Protein 6CD7 (pdb70)

Structure (mmCIF, N/CA/C/O backbone):
data_6CD7
#
_entry.id   6CD7
#
_cell.length_a   43.455
_cell.length_b   101.813
_cell.length_c   72.921
_cell.angle_alpha   90.00
_cell.angle_beta   98.47
_cell.angle_gamma   90.00
#
_symmetry.space_group_name_H-M   'P 1 21 1'
#
loop_
_entity.id
_entity.type
_entity.pdbx_description
1 polymer "APH(2'')-Id"
2 non-polymer 'CHLORIDE ION'
3 non-polymer '(2S)-4-amino-N-[(1R,2S,3S,4R,5S)-5-amino-4-{[(2S,3R)-3-amino-6-{[(2-hydroxyethyl)amino]methyl}-3,4-dihydro-2H-pyran-2-y l]oxy}-2-{[3-deoxy-4-C-methyl-3-(methylamino)-beta-L-arabinopyranosyl]oxy}-3-hydroxycyclohexyl]-2-hydroxybutanamide'
4 water water
#
loop_
_atom_site.group_PDB
_atom_site.id
_atom_site.type_symbol
_atom_site.label_atom_id
_atom_site.label_alt_id
_atom_site.label_comp_id
_atom_site.label_asym_id
_atom_site.label_entity_id
_atom_site.label_seq_id
_atom_site.pdbx_PDB_ins_code
_atom_site.Cartn_x
_atom_site.Cartn_y
_atom_site.Cartn_z
_atom_site.occupancy
_atom_site.B_iso_or_equiv
_atom_site.auth_seq_id
_atom_site.auth_comp_id
_atom_site.auth_asym_id
_atom_site.auth_atom_id
_atom_site.pdbx_PDB_model_num
ATOM 1 N N . GLY A 1 1 ? 39.906 -2.513 20.463 1.00 75.55 0 GLY A N 1
ATOM 2 C CA . GLY A 1 1 ? 38.836 -3.464 20.696 1.00 74.70 0 GLY A CA 1
ATOM 3 C C . GLY A 1 1 ? 39.315 -4.897 20.814 1.00 71.53 0 GLY A C 1
ATOM 4 O O . GLY A 1 1 ? 40.221 -5.321 20.098 1.00 65.65 0 GLY A O 1
ATOM 5 N N . MET A 1 2 ? 38.701 -5.646 21.723 1.00 71.37 1 MET A N 1
ATOM 6 C CA . MET A 1 2 ? 39.067 -7.036 21.935 1.00 65.91 1 MET A CA 1
ATOM 7 C C . MET A 1 2 ? 38.244 -7.951 21.040 1.00 58.40 1 MET A C 1
ATOM 8 O O . MET A 1 2 ? 37.142 -7.612 20.598 1.00 66.59 1 MET A O 1
ATOM 13 N N . ARG A 1 3 ? 38.798 -9.128 20.771 1.00 37.62 2 ARG A N 1
ATOM 14 C CA . ARG A 1 3 ? 38.175 -10.108 19.898 1.00 37.28 2 ARG A CA 1
ATOM 15 C C . ARG A 1 3 ? 37.641 -11.283 20.698 1.00 36.79 2 ARG A C 1
ATOM 16 O O . ARG A 1 3 ? 38.258 -11.707 21.681 1.00 34.42 2 ARG A O 1
ATOM 24 N N . THR A 1 4 ? 36.493 -11.800 20.273 1.00 31.08 3 THR A N 1
ATOM 25 C CA . THR A 1 4 ? 35.951 -13.055 20.754 1.00 29.95 3 THR A CA 1
ATOM 26 C C . THR A 1 4 ? 35.934 -14.082 19.625 1.00 29.37 3 THR A C 1
ATOM 27 O O . THR A 1 4 ? 35.966 -13.734 18.442 1.00 28.93 3 THR A O 1
ATOM 31 N N . TYR A 1 5 ? 35.879 -15.355 20.000 1.00 26.61 4 TYR A N 1
ATOM 32 C CA . TYR A 1 5 ? 35.824 -16.447 19.037 1.00 25.49 4 TYR A CA 1
ATOM 33 C C . TYR A 1 5 ? 34.750 -17.444 19.435 1.00 31.62 4 TYR A C 1
ATOM 34 O O . TYR A 1 5 ? 34.596 -17.762 20.619 1.00 27.36 4 TYR A O 1
ATOM 43 N N . THR A 1 6 ? 34.024 -17.957 18.447 1.00 29.28 5 THR A N 1
ATOM 44 C CA . THR A 1 6 ? 33.200 -19.133 18.650 1.00 29.28 5 THR A CA 1
ATOM 45 C C . THR A 1 6 ? 34.041 -20.377 18.405 1.00 28.13 5 THR A C 1
ATOM 46 O O . THR A 1 6 ? 35.089 -20.322 17.754 1.00 24.57 5 THR A O 1
ATOM 50 N N . PHE A 1 7 ? 33.560 -21.512 18.909 1.00 29.58 6 PHE A N 1
ATOM 51 C CA . PHE A 1 7 ? 34.253 -22.766 18.633 1.00 26.55 6 PHE A CA 1
ATOM 52 C C . PHE A 1 7 ? 34.324 -23.030 17.133 1.00 28.55 6 PHE A C 1
ATOM 53 O O . PHE A 1 7 ? 35.337 -23.528 16.634 1.00 28.33 6 PHE A O 1
ATOM 61 N N . ASP A 1 8 ? 33.266 -22.676 16.394 1.00 31.09 7 ASP A N 1
ATOM 62 C CA . ASP A 1 8 ? 33.268 -22.856 14.944 1.00 29.90 7 ASP A CA 1
ATOM 63 C C . ASP A 1 8 ? 34.378 -22.045 14.276 1.00 31.25 7 ASP A C 1
ATOM 64 O O . ASP A 1 8 ? 35.072 -22.553 13.384 1.00 30.36 7 ASP A O 1
ATOM 69 N N . GLN A 1 9 ? 34.570 -20.780 14.679 1.00 27.30 8 GLN A N 1
ATOM 70 C CA . GLN A 1 9 ? 35.626 -19.985 14.052 1.00 25.90 8 GLN A CA 1
ATOM 71 C C . GLN A 1 9 ? 37.008 -20.511 14.406 1.00 27.59 8 GLN A C 1
ATOM 72 O O . GLN A 1 9 ? 37.932 -20.435 13.595 1.00 26.51 8 GLN A O 1
ATOM 78 N N . VAL A 1 10 ? 37.178 -21.010 15.628 1.00 21.89 9 VAL A N 1
ATOM 79 C CA . VAL A 1 10 ? 38.442 -21.639 16.006 1.00 20.04 9 VAL A CA 1
ATOM 80 C C . VAL A 1 10 ? 38.733 -22.817 15.090 1.00 23.53 9 VAL A C 1
ATOM 81 O O . VAL A 1 10 ? 39.832 -22.939 14.532 1.00 21.53 9 VAL A O 1
ATOM 85 N N . GLU A 1 11 ? 37.745 -23.701 14.921 1.00 25.09 10 GLU A N 1
ATOM 86 C CA . GLU A 1 11 ? 37.904 -24.841 14.027 1.00 28.59 10 GLU A CA 1
ATOM 87 C C . GLU A 1 11 ? 38.176 -24.391 12.599 1.00 28.70 10 GLU A C 1
ATOM 88 O O . GLU A 1 11 ? 39.034 -24.959 11.916 1.00 29.57 10 GLU A O 1
ATOM 94 N N . LYS A 1 12 ? 37.459 -23.366 12.128 1.00 28.81 11 LYS A N 1
ATOM 95 C CA . LYS A 1 12 ? 37.644 -22.902 10.755 1.00 27.62 11 LYS A CA 1
ATOM 96 C C . LYS A 1 12 ? 39.046 -22.340 10.549 1.00 26.46 11 LYS A C 1
ATOM 97 O O . LYS A 1 12 ? 39.660 -22.562 9.499 1.00 26.15 11 LYS A O 1
ATOM 103 N N . ALA A 1 13 ? 39.565 -21.605 11.537 1.00 23.20 12 ALA A N 1
ATOM 104 C CA . ALA A 1 13 ? 40.913 -21.052 11.433 1.00 21.98 12 ALA A CA 1
ATOM 105 C C . ALA A 1 13 ? 41.952 -22.160 11.352 1.00 22.80 12 ALA A C 1
ATOM 106 O O . ALA A 1 13 ? 42.861 -22.121 10.515 1.00 23.97 12 ALA A O 1
ATOM 108 N N . ILE A 1 14 ? 41.838 -23.156 12.229 1.00 25.64 13 ILE A N 1
ATOM 109 C CA . ILE A 1 14 ? 42.775 -24.274 12.214 1.00 27.16 13 ILE A CA 1
ATOM 110 C C . ILE A 1 14 ? 42.665 -25.040 10.901 1.00 29.30 13 ILE A C 1
ATOM 111 O O . ILE A 1 14 ? 43.678 -25.410 10.295 1.00 29.08 13 ILE A O 1
ATOM 116 N N . GLU A 1 15 ? 41.435 -25.276 10.434 1.00 27.58 14 GLU A N 1
ATOM 117 C CA . GLU A 1 15 ? 41.250 -26.090 9.238 1.00 32.09 14 GLU A CA 1
ATOM 118 C C . GLU A 1 15 ? 41.852 -25.425 8.005 1.00 33.49 14 GLU A C 1
ATOM 119 O O . GLU A 1 15 ? 42.296 -26.127 7.086 1.00 33.17 14 GLU A O 1
ATOM 125 N N . GLN A 1 16 ? 41.895 -24.089 7.967 1.00 30.94 15 GLN A N 1
ATOM 126 C CA . GLN A 1 16 ? 42.422 -23.407 6.788 1.00 33.68 15 GLN A CA 1
ATOM 127 C C . GLN A 1 16 ? 43.880 -23.760 6.547 1.00 35.71 15 GLN A C 1
ATOM 128 O O . GLN A 1 16 ? 44.317 -23.872 5.395 1.00 40.38 15 GLN A O 1
ATOM 134 N N . LEU A 1 17 ? 44.640 -23.952 7.624 1.00 28.59 16 LEU A N 1
ATOM 135 C CA . LEU A 1 17 ? 46.063 -24.234 7.542 1.00 29.47 16 LEU A CA 1
ATOM 136 C C . LEU A 1 17 ? 46.412 -25.690 7.816 1.00 27.71 16 LEU A C 1
ATOM 137 O O . LEU A 1 17 ? 47.489 -26.141 7.400 1.00 32.59 16 LEU A O 1
ATOM 142 N N . TYR A 1 18 ? 45.538 -26.428 8.501 1.00 26.14 17 TYR A N 1
ATOM 143 C CA . TYR A 1 18 ? 45.789 -27.818 8.878 1.00 28.76 17 TYR A CA 1
ATOM 144 C C . TYR A 1 18 ? 44.566 -28.652 8.524 1.00 32.70 17 TYR A C 1
ATOM 145 O O . TYR A 1 18 ? 43.817 -29.099 9.402 1.00 30.78 17 TYR A O 1
ATOM 154 N N . PRO A 1 19 ? 44.338 -28.887 7.229 1.00 33.73 18 PRO A N 1
ATOM 155 C CA . PRO A 1 19 ? 43.123 -29.606 6.817 1.00 35.84 18 PRO A CA 1
ATOM 156 C C . PRO A 1 19 ? 43.093 -31.059 7.253 1.00 40.93 18 PRO A C 1
ATOM 157 O O . PRO A 1 19 ? 42.003 -31.637 7.327 1.00 49.65 18 PRO A O 1
ATOM 161 N N . ASP A 1 20 ? 44.238 -31.665 7.559 1.00 43.97 19 ASP A N 1
ATOM 162 C CA . ASP A 1 20 ? 44.279 -33.061 7.979 1.00 47.31 19 ASP A CA 1
ATOM 163 C C . ASP A 1 20 ? 44.088 -33.247 9.482 1.00 47.11 19 ASP A C 1
ATOM 164 O O . ASP A 1 20 ? 44.005 -34.390 9.941 1.00 48.87 19 ASP A O 1
ATOM 169 N N . PHE A 1 21 ? 44.014 -32.166 10.259 1.00 41.92 20 PHE A N 1
ATOM 170 C CA . PHE A 1 21 ? 43.914 -32.249 11.715 1.00 39.17 20 PHE A CA 1
ATOM 171 C C . PHE A 1 21 ? 42.443 -32.296 12.112 1.00 39.92 20 PHE A C 1
ATOM 172 O O . PHE A 1 21 ? 41.728 -31.296 11.978 1.00 48.39 20 PHE A O 1
ATOM 180 N N . THR A 1 22 ? 41.994 -33.442 12.611 1.00 40.91 21 THR A N 1
ATOM 181 C CA . THR A 1 22 ? 40.592 -33.622 12.966 1.00 41.64 21 THR A CA 1
ATOM 182 C C . THR A 1 22 ? 40.355 -33.185 14.406 1.00 42.42 21 THR A C 1
ATOM 183 O O . THR A 1 22 ? 41.013 -33.680 15.327 1.00 45.49 21 THR A O 1
ATOM 187 N N . ILE A 1 23 ? 39.407 -32.275 14.598 1.00 42.35 22 ILE A N 1
ATOM 188 C CA . ILE A 1 23 ? 39.018 -31.805 15.923 1.00 36.42 22 ILE A CA 1
ATOM 189 C C . ILE A 1 23 ? 37.796 -32.594 16.372 1.00 39.28 22 ILE A C 1
ATOM 190 O O . ILE A 1 23 ? 36.730 -32.519 15.747 1.00 43.48 22 ILE A O 1
ATOM 195 N N . ASN A 1 24 ? 37.954 -33.356 17.457 1.00 35.48 23 ASN A N 1
ATOM 196 C CA . ASN A 1 24 ? 36.882 -34.141 18.058 1.00 35.22 23 ASN A CA 1
ATOM 197 C C . ASN A 1 24 ? 36.269 -33.467 19.277 1.00 36.47 23 ASN A C 1
ATOM 198 O O . ASN A 1 24 ? 35.056 -33.562 19.489 1.00 40.99 23 ASN A O 1
ATOM 203 N N . THR A 1 25 ? 37.087 -32.816 20.103 1.00 35.26 24 THR A N 1
ATOM 204 C CA . THR A 1 25 ? 36.614 -32.134 21.296 1.00 35.19 24 THR A CA 1
ATOM 205 C C . THR A 1 25 ? 37.224 -30.741 21.322 1.00 28.15 24 THR A C 1
ATOM 206 O O . THR A 1 25 ? 38.358 -30.540 20.879 1.00 28.31 24 THR A O 1
ATOM 210 N N . ILE A 1 26 ? 36.462 -29.777 21.827 1.00 31.61 25 ILE A N 1
ATOM 211 C CA . ILE A 1 26 ? 36.985 -28.428 22.023 1.00 28.00 25 ILE A CA 1
ATOM 212 C C . ILE A 1 26 ? 36.262 -27.792 23.198 1.00 28.97 25 ILE A C 1
ATOM 213 O O . ILE A 1 26 ? 35.032 -27.835 23.284 1.00 29.61 25 ILE A O 1
ATOM 218 N N . GLU A 1 27 ? 37.034 -27.214 24.110 1.00 26.32 26 GLU A N 1
ATOM 219 C CA . GLU A 1 27 ? 36.480 -26.465 25.223 1.00 32.56 26 GLU A CA 1
ATOM 220 C C . GLU A 1 27 ? 37.465 -25.363 25.579 1.00 27.21 26 GLU A C 1
ATOM 221 O O . GLU A 1 27 ? 38.644 -25.419 25.215 1.00 24.58 26 GLU A O 1
ATOM 227 N N . ILE A 1 28 ? 36.975 -24.352 26.283 1.00 31.60 27 ILE A N 1
ATOM 228 C CA . ILE A 1 28 ? 37.844 -23.273 26.735 1.00 28.92 27 ILE A CA 1
ATOM 229 C C . ILE A 1 28 ? 38.658 -23.780 27.919 1.00 27.15 27 ILE A C 1
ATOM 230 O O . ILE A 1 28 ? 38.106 -24.303 28.891 1.00 33.07 27 ILE A O 1
ATOM 235 N N A SER A 1 29 ? 39.979 -23.642 27.842 0.53 27.20 28 SER A N 1
ATOM 236 N N B SER A 1 29 ? 39.978 -23.648 27.811 0.47 27.02 28 SER A N 1
ATOM 237 C CA A SER A 1 29 ? 40.822 -24.078 28.951 0.53 27.52 28 SER A CA 1
ATOM 238 C CA B SER A 1 29 ? 40.903 -24.061 28.855 0.47 27.64 28 SER A CA 1
ATOM 239 C C A SER A 1 29 ? 41.250 -22.939 29.861 0.53 27.87 28 SER A C 1
ATOM 240 C C B SER A 1 29 ? 41.181 -22.938 29.841 0.47 28.12 28 SER A C 1
ATOM 241 O O A SER A 1 29 ? 41.498 -23.171 31.049 0.53 31.13 28 SER A O 1
ATOM 242 O O B SER A 1 29 ? 41.232 -23.173 31.052 0.47 30.55 28 SER A O 1
ATOM 247 N N . GLY A 1 30 ? 41.340 -21.719 29.340 1.00 24.60 29 GLY A N 1
ATOM 248 C CA . GLY A 1 30 ? 41.580 -20.563 30.182 1.00 29.37 29 GLY A CA 1
ATOM 249 C C . GLY A 1 30 ? 41.453 -19.309 29.348 1.00 29.79 29 GLY A C 1
ATOM 250 O O . GLY A 1 30 ? 41.317 -19.357 28.122 1.00 27.70 29 GLY A O 1
ATOM 251 N N . GLU A 1 31 ? 41.490 -18.175 30.032 1.00 35.51 30 GLU A N 1
ATOM 252 C CA . GLU A 1 31 ? 41.469 -16.887 29.357 1.00 37.68 30 GLU A CA 1
ATOM 253 C C . GLU A 1 31 ? 42.318 -15.917 30.161 1.00 37.06 30 GLU A C 1
ATOM 254 O O . GLU A 1 31 ? 42.122 -15.771 31.372 1.00 36.27 30 GLU A O 1
ATOM 260 N N . GLY A 1 32 ? 43.268 -15.275 29.488 1.00 35.92 31 GLY A N 1
ATOM 261 C CA . GLY A 1 32 ? 44.117 -14.307 30.148 1.00 40.59 31 GLY A CA 1
ATOM 262 C C . GLY A 1 32 ? 43.886 -12.922 29.594 1.00 32.74 31 GLY A C 1
ATOM 263 O O . GLY A 1 32 ? 42.893 -12.690 28.890 1.00 36.15 31 GLY A O 1
ATOM 264 N N . ASN A 1 33 ? 44.785 -11.988 29.899 1.00 33.69 32 ASN A N 1
ATOM 265 C CA . ASN A 1 33 ? 44.644 -10.660 29.322 1.00 34.70 32 ASN A CA 1
ATOM 266 C C . ASN A 1 33 ? 45.026 -10.632 27.849 1.00 35.01 32 ASN A C 1
ATOM 267 O O . ASN A 1 33 ? 44.612 -9.716 27.135 1.00 36.77 32 ASN A O 1
ATOM 272 N N . ASP A 1 34 ? 45.782 -11.614 27.366 1.00 29.21 33 ASP A N 1
ATOM 273 C CA . ASP A 1 34 ? 46.279 -11.567 25.994 1.00 23.60 33 ASP A CA 1
ATOM 274 C C . ASP A 1 34 ? 45.605 -12.555 25.055 1.00 25.14 33 ASP A C 1
ATOM 275 O O . ASP A 1 34 ? 45.348 -12.214 23.897 1.00 21.00 33 ASP A O 1
ATOM 280 N N . CYS A 1 35 ? 45.314 -13.768 25.517 1.00 21.48 34 CYS A N 1
ATOM 281 C CA . CYS A 1 35 ? 44.795 -14.824 24.661 1.00 19.64 34 CYS A CA 1
ATOM 282 C C . CYS A 1 35 ? 43.627 -15.519 25.344 1.00 20.00 34 CYS A C 1
ATOM 283 O O . CYS A 1 35 ? 43.470 -15.475 26.568 1.00 24.99 34 CYS A O 1
ATOM 286 N N . ILE A 1 36 ? 42.795 -16.151 24.536 1.00 18.81 35 ILE A N 1
ATOM 287 C CA . ILE A 1 36 ? 41.897 -17.189 25.014 1.00 20.50 35 ILE A CA 1
ATOM 288 C C . ILE A 1 36 ? 42.494 -18.523 24.594 1.00 18.64 35 ILE A C 1
ATOM 289 O O . ILE A 1 36 ? 43.023 -18.659 23.476 1.00 18.65 35 ILE A O 1
ATOM 294 N N . ALA A 1 37 ? 42.466 -19.494 25.507 1.00 17.20 36 ALA A N 1
ATOM 295 C CA . ALA A 1 37 ? 43.063 -20.799 25.271 1.00 15.94 36 ALA A CA 1
ATOM 296 C C . ALA A 1 37 ? 41.988 -21.869 25.185 1.00 17.55 36 ALA A C 1
ATOM 297 O O . ALA A 1 37 ? 41.037 -21.872 25.977 1.00 20.80 36 ALA A O 1
ATOM 299 N N . TYR A 1 38 ? 42.168 -22.787 24.237 1.00 18.01 37 TYR A N 1
ATOM 300 C CA . TYR A 1 38 ? 41.234 -23.871 23.987 1.00 21.12 37 TYR A CA 1
ATOM 301 C C . TYR A 1 38 ? 41.958 -25.199 24.116 1.00 21.47 37 TYR A C 1
ATOM 302 O O . TYR A 1 38 ? 43.032 -25.375 23.535 1.00 21.87 37 TYR A O 1
ATOM 311 N N . GLU A 1 39 ? 41.371 -26.129 24.867 1.00 20.60 38 GLU A N 1
ATOM 312 C CA . GLU A 1 39 ? 41.862 -27.496 24.899 1.00 21.77 38 GLU A CA 1
ATOM 313 C C . GLU A 1 39 ? 41.187 -28.256 23.769 1.00 25.04 38 GLU A C 1
ATOM 314 O O . GLU A 1 39 ? 39.960 -28.377 23.739 1.00 26.62 38 GLU A O 1
ATOM 320 N N . ILE A 1 40 ? 41.983 -28.747 22.828 1.00 22.00 39 ILE A N 1
ATOM 321 C CA . ILE A 1 40 ? 41.469 -29.411 21.640 1.00 22.03 39 ILE A CA 1
ATOM 322 C C . ILE A 1 40 ? 41.968 -30.845 21.605 1.00 23.13 39 ILE A C 1
ATOM 323 O O . ILE A 1 40 ? 43.169 -31.096 21.769 1.00 26.93 39 ILE A O 1
ATOM 328 N N . ASN A 1 41 ? 41.035 -31.789 21.448 1.00 25.60 40 ASN A N 1
ATOM 329 C CA . ASN A 1 41 ? 41.354 -33.217 21.412 1.00 28.41 40 ASN A CA 1
ATOM 330 C C . ASN A 1 41 ? 41.938 -33.725 22.729 1.00 31.15 40 ASN A C 1
ATOM 331 O O . ASN A 1 41 ? 42.520 -34.805 22.792 1.00 40.73 40 ASN A O 1
ATOM 336 N N . ARG A 1 42 ? 41.849 -32.906 23.774 1.00 33.05 41 ARG A N 1
ATOM 337 C CA . ARG A 1 42 ? 42.306 -33.198 25.102 1.00 30.54 41 ARG A CA 1
ATOM 338 C C . ARG A 1 42 ? 43.823 -33.374 25.183 1.00 41.73 41 ARG A C 1
ATOM 339 O O . ARG A 1 42 ? 44.360 -33.827 26.198 1.00 55.91 41 ARG A O 1
ATOM 347 N N . ASP A 1 43 ? 44.538 -32.997 24.116 1.00 32.19 42 ASP A N 1
ATOM 348 C CA . ASP A 1 43 ? 45.969 -33.183 24.059 1.00 35.99 42 ASP A CA 1
ATOM 349 C C . ASP A 1 43 ? 46.686 -31.956 23.626 1.00 30.25 42 ASP A C 1
ATOM 350 O O . ASP A 1 43 ? 47.924 -31.926 23.655 1.00 25.81 42 ASP A O 1
ATOM 355 N N . PHE A 1 44 ? 45.963 -30.912 23.223 1.00 22.77 43 PHE A N 1
ATOM 356 C CA . PHE A 1 44 ? 46.576 -29.682 22.754 1.00 19.87 43 PHE A CA 1
ATOM 357 C C . PHE A 1 44 ? 45.920 -28.475 23.399 1.00 18.65 43 PHE A C 1
ATOM 358 O O . PHE A 1 44 ? 44.730 -28.484 23.721 1.00 18.53 43 PHE A O 1
ATOM 366 N N . ILE A 1 45 ? 46.713 -27.422 23.586 1.00 16.53 44 ILE A N 1
ATOM 367 C CA . ILE A 1 45 ? 46.211 -26.115 23.983 1.00 17.66 44 ILE A CA 1
ATOM 368 C C . ILE A 1 45 ? 46.446 -25.163 22.818 1.00 14.96 44 ILE A C 1
ATOM 369 O O . ILE A 1 45 ? 47.598 -24.951 22.415 1.00 17.00 44 ILE A O 1
ATOM 374 N N . PHE A 1 46 ? 45.367 -24.595 22.269 1.00 13.97 45 PHE A N 1
ATOM 375 C CA . PHE A 1 46 ? 45.496 -23.575 21.235 1.00 14.35 45 PHE A CA 1
ATOM 376 C C . PHE A 1 46 ? 45.203 -22.206 21.831 1.00 16.91 45 PHE A C 1
ATOM 377 O O . PHE A 1 46 ? 44.138 -21.995 22.432 1.00 18.20 45 PHE A O 1
ATOM 385 N N . LYS A 1 47 ? 46.127 -21.268 21.629 1.00 11.81 46 LYS A N 1
ATOM 386 C CA . LYS A 1 47 ? 45.956 -19.884 22.053 1.00 12.20 46 LYS A CA 1
ATOM 387 C C . LYS A 1 47 ? 45.531 -19.033 20.868 1.00 12.78 46 LYS A C 1
ATOM 388 O O . LYS A 1 47 ? 46.165 -19.079 19.808 1.00 15.28 46 LYS A O 1
ATOM 394 N N . PHE A 1 48 ? 44.480 -18.247 21.059 1.00 12.75 47 PHE A N 1
ATOM 395 C CA . PHE A 1 48 ? 44.023 -17.287 20.082 1.00 14.16 47 PHE A CA 1
ATOM 396 C C . PHE A 1 48 ? 44.087 -15.885 20.684 1.00 15.83 47 PHE A C 1
ATOM 397 O O . PHE A 1 48 ? 43.638 -15.692 21.817 1.00 17.48 47 PHE A O 1
ATOM 405 N N . PRO A 1 49 ? 44.628 -14.904 19.964 1.00 13.95 48 PRO A N 1
ATOM 406 C CA . PRO A 1 49 ? 44.811 -13.565 20.550 1.00 14.73 48 PRO A CA 1
ATOM 407 C C . PRO A 1 49 ? 43.503 -12.790 20.656 1.00 16.09 48 PRO A C 1
ATOM 408 O O . PRO A 1 49 ? 42.652 -12.821 19.753 1.00 16.01 48 PRO A O 1
ATOM 412 N N . LYS A 1 50 ? 43.368 -12.062 21.769 1.00 17.09 49 LYS A N 1
ATOM 413 C CA . LYS A 1 50 ? 42.222 -11.190 21.989 1.00 19.15 49 LYS A CA 1
ATOM 414 C C . LYS A 1 50 ? 42.387 -9.827 21.330 1.00 21.86 49 LYS A C 1
ATOM 415 O O . LYS A 1 50 ? 41.404 -9.084 21.212 1.00 24.20 49 LYS A O 1
ATOM 421 N N . HIS A 1 51 ? 43.595 -9.492 20.879 1.00 17.25 50 HIS A N 1
ATOM 422 C CA . HIS A 1 51 ? 43.898 -8.193 20.298 1.00 15.14 50 HIS A CA 1
ATOM 423 C C . HIS A 1 51 ? 45.316 -8.283 19.741 1.00 15.01 50 HIS A C 1
ATOM 424 O O . HIS A 1 51 ? 46.015 -9.289 19.914 1.00 16.02 50 HIS A O 1
ATOM 431 N N . SER A 1 52 ? 45.731 -7.197 19.084 1.00 17.21 51 SER A N 1
ATOM 432 C CA A SER A 1 52 ? 47.035 -7.168 18.428 0.56 15.03 51 SER A CA 1
ATOM 433 C CA B SER A 1 52 ? 47.031 -7.195 18.427 0.44 15.34 51 SER A CA 1
ATOM 434 C C . SER A 1 52 ? 48.171 -7.294 19.434 1.00 15.14 51 SER A C 1
ATOM 435 O O . SER A 1 52 ? 49.134 -8.033 19.213 1.00 13.74 51 SER A O 1
ATOM 440 N N . ARG A 1 53 ? 48.081 -6.570 20.546 1.00 17.36 52 ARG A N 1
ATOM 441 C CA . ARG A 1 53 ? 49.121 -6.673 21.564 1.00 16.27 52 ARG A CA 1
ATOM 442 C C . ARG A 1 53 ? 49.269 -8.116 22.039 1.00 17.82 52 ARG A C 1
ATOM 443 O O . ARG A 1 53 ? 50.391 -8.620 22.166 1.00 15.80 52 ARG A O 1
ATOM 451 N N . GLY A 1 54 ? 48.147 -8.804 22.277 1.00 15.85 53 GLY A N 1
ATOM 452 C CA . GLY A 1 54 ? 48.215 -10.190 22.724 1.00 14.33 53 GLY A CA 1
ATOM 453 C C . GLY A 1 54 ? 48.835 -11.105 21.688 1.00 12.74 53 GLY A C 1
ATOM 454 O O . GLY A 1 54 ? 49.523 -12.059 22.036 1.00 15.18 53 GLY A O 1
ATOM 455 N N . SER A 1 55 ? 48.597 -10.822 20.415 1.00 13.65 54 SER A N 1
ATOM 456 C CA A SER A 1 55 ? 49.202 -11.612 19.339 0.53 13.44 54 SER A CA 1
ATOM 457 C CA B SER A 1 55 ? 49.203 -11.619 19.342 0.47 13.47 54 SER A CA 1
ATOM 458 C C . SER A 1 55 ? 50.710 -11.398 19.260 1.00 11.11 54 SER A C 1
ATOM 459 O O . SER A 1 55 ? 51.441 -12.324 18.892 1.00 14.02 54 SER A O 1
ATOM 464 N N . THR A 1 56 ? 51.177 -10.208 19.597 1.00 12.87 55 THR A N 1
ATOM 465 C CA . THR A 1 56 ? 52.617 -9.982 19.625 1.00 13.61 55 THR A CA 1
ATOM 466 C C . THR A 1 56 ? 53.257 -10.804 20.733 1.00 16.69 55 THR A C 1
ATOM 467 O O . THR A 1 56 ? 54.331 -11.391 20.543 1.00 15.88 55 THR A O 1
ATOM 471 N N . ASN A 1 57 ? 52.583 -10.882 21.876 1.00 13.24 56 ASN A N 1
ATOM 472 C CA A ASN A 1 57 ? 53.087 -11.739 22.934 0.51 14.91 56 ASN A CA 1
ATOM 473 C CA B ASN A 1 57 ? 53.013 -11.750 22.965 0.49 14.92 56 ASN A CA 1
ATOM 474 C C . ASN A 1 57 ? 53.068 -13.204 22.514 1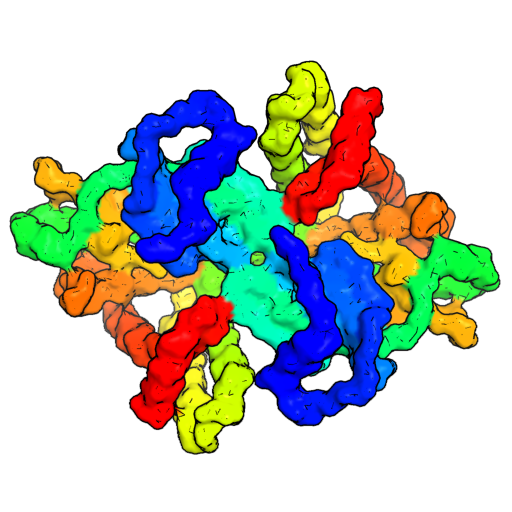.00 14.96 56 ASN A C 1
ATOM 475 O O . ASN A 1 57 ? 54.020 -13.945 22.810 1.00 14.42 56 ASN A O 1
ATOM 484 N N . LEU A 1 58 ? 52.035 -13.641 21.779 1.00 11.74 57 LEU A N 1
ATOM 485 C CA . LEU A 1 58 ? 51.975 -15.020 21.319 1.00 12.21 57 LEU A CA 1
ATOM 486 C C . LEU A 1 58 ? 53.081 -15.325 20.316 1.00 11.51 57 LEU A C 1
ATOM 487 O O . LEU A 1 58 ? 53.716 -16.378 20.378 1.00 13.15 57 LEU A O 1
ATOM 492 N N . PHE A 1 59 ? 53.312 -14.410 19.373 1.00 12.04 58 PHE A N 1
ATOM 493 C CA . PHE A 1 59 ? 54.424 -14.551 18.442 1.00 12.31 58 PHE A CA 1
ATOM 494 C C . PHE A 1 59 ? 55.747 -14.664 19.198 1.00 14.87 58 PHE A C 1
ATOM 495 O O . PHE A 1 59 ? 56.572 -15.539 18.901 1.00 14.87 58 PHE A O 1
ATOM 503 N N . ASN A 1 60 ? 55.950 -13.809 20.214 1.00 13.26 59 ASN A N 1
ATOM 504 C CA . ASN A 1 60 ? 57.156 -13.898 21.039 1.00 12.72 59 ASN A CA 1
ATOM 505 C C . ASN A 1 60 ? 57.267 -15.244 21.731 1.00 12.73 59 ASN A C 1
ATOM 506 O O . ASN A 1 60 ? 58.353 -15.831 21.779 1.00 14.66 59 ASN A O 1
ATOM 511 N N . GLU A 1 61 ? 56.159 -15.751 22.280 1.00 11.30 60 GLU A N 1
ATOM 512 C CA . GLU A 1 61 ? 56.196 -17.048 22.946 1.00 11.55 60 GLU A CA 1
ATOM 513 C C . GLU A 1 61 ? 56.634 -18.142 21.982 1.00 13.82 60 GLU A C 1
ATOM 514 O O . GLU A 1 61 ? 57.499 -18.964 22.310 1.00 15.29 60 GLU A O 1
ATOM 520 N N . VAL A 1 62 ? 56.043 -18.167 20.789 1.00 12.36 61 VAL A N 1
ATOM 521 C CA . VAL A 1 62 ? 56.386 -19.202 19.809 1.00 13.08 61 VAL A CA 1
ATOM 522 C C . VAL A 1 62 ? 57.871 -19.146 19.478 1.00 13.37 61 VAL A C 1
ATOM 523 O O . VAL A 1 62 ? 58.570 -20.176 19.453 1.00 16.05 61 VAL A O 1
ATOM 527 N N . ASN A 1 63 ? 58.387 -17.925 19.249 1.00 13.10 62 ASN A N 1
ATOM 528 C CA . ASN A 1 63 ? 59.776 -17.788 18.829 1.00 12.83 62 ASN A CA 1
ATOM 529 C C . ASN A 1 63 ? 60.743 -18.171 19.948 1.00 15.23 62 ASN A C 1
ATOM 530 O O . ASN A 1 63 ? 61.752 -18.838 19.702 1.00 19.70 62 ASN A O 1
ATOM 535 N N . ILE A 1 64 ? 60.441 -17.776 21.188 1.00 13.91 63 ILE A N 1
ATOM 536 C CA . ILE A 1 64 ? 61.314 -18.131 22.305 1.00 15.26 63 ILE A CA 1
ATOM 537 C C . ILE A 1 64 ? 61.307 -19.638 22.540 1.00 17.63 63 ILE A C 1
ATOM 538 O O . ILE A 1 64 ? 62.365 -20.255 22.708 1.00 16.05 63 ILE A O 1
ATOM 543 N N . LEU A 1 65 ? 60.117 -20.252 22.550 1.00 16.95 64 LEU A N 1
ATOM 544 C CA . LEU A 1 65 ? 60.045 -21.686 22.822 1.00 18.66 64 LEU A CA 1
ATOM 545 C C . LEU A 1 65 ? 60.859 -22.490 21.812 1.00 19.48 64 LEU A C 1
ATOM 546 O O . LEU A 1 65 ? 61.514 -23.472 22.173 1.00 17.84 64 LEU A O 1
ATOM 551 N N . LYS A 1 66 ? 60.852 -22.075 20.546 1.00 18.28 65 LYS A N 1
ATOM 552 C CA . LYS A 1 66 ? 61.609 -22.835 19.560 1.00 20.64 65 LYS A CA 1
ATOM 553 C C . LYS A 1 66 ? 63.107 -22.717 19.786 1.00 22.19 65 LYS A C 1
ATOM 554 O O . LYS A 1 66 ? 63.857 -23.629 19.425 1.00 23.68 65 LYS A O 1
ATOM 560 N N . ARG A 1 67 ? 63.558 -21.631 20.404 1.00 15.27 66 ARG A N 1
ATOM 561 C CA . ARG A 1 67 ? 64.979 -21.469 20.678 1.00 15.87 66 ARG A CA 1
ATOM 562 C C . ARG A 1 67 ? 65.439 -22.257 21.898 1.00 18.01 66 ARG A C 1
ATOM 563 O O . ARG A 1 67 ? 66.634 -22.561 22.015 1.00 19.12 66 ARG A O 1
ATOM 571 N N . ILE A 1 68 ? 64.525 -22.609 22.816 1.00 17.52 67 ILE A N 1
ATOM 572 C CA . ILE A 1 68 ? 64.922 -23.166 24.102 1.00 15.49 67 ILE A CA 1
ATOM 573 C C . ILE A 1 68 ? 64.306 -24.540 24.355 1.00 15.45 67 ILE A C 1
ATOM 574 O O . ILE A 1 68 ? 64.438 -25.074 25.455 1.00 14.41 67 ILE A O 1
ATOM 579 N N . HIS A 1 69 ? 63.699 -25.162 23.337 1.00 17.60 68 HIS A N 1
ATOM 580 C CA . HIS A 1 69 ? 62.819 -26.308 23.568 1.00 19.62 68 HIS A CA 1
ATOM 581 C C . HIS A 1 69 ? 63.520 -27.492 24.236 1.00 23.59 68 HIS A C 1
ATOM 582 O O . HIS A 1 69 ? 62.885 -28.234 24.999 1.00 24.88 68 HIS A O 1
ATOM 589 N N . ASN A 1 70 ? 64.810 -27.703 23.969 1.00 17.54 69 ASN A N 1
ATOM 590 C CA . ASN A 1 70 ? 65.512 -28.851 24.537 1.00 18.07 69 ASN A CA 1
ATOM 591 C C . ASN A 1 70 ? 66.676 -28.423 25.413 1.00 15.67 69 ASN A C 1
ATOM 592 O O . ASN A 1 70 ? 67.697 -29.121 25.494 1.00 23.85 69 ASN A O 1
ATOM 597 N N . LYS A 1 71 ? 66.550 -27.280 26.088 1.00 15.80 70 LYS A N 1
ATOM 598 C CA . LYS A 1 71 ? 67.646 -26.748 26.871 1.00 13.68 70 LYS A CA 1
ATOM 599 C C . LYS A 1 71 ? 67.334 -26.644 28.357 1.00 19.00 70 LYS A C 1
ATOM 600 O O . LYS A 1 71 ? 68.134 -26.079 29.106 1.00 20.85 70 LYS A O 1
ATOM 606 N N . LEU A 1 72 ? 66.200 -27.164 28.816 1.00 14.79 71 LEU A N 1
ATOM 607 C CA . LEU A 1 72 ? 65.761 -26.904 30.180 1.00 13.52 71 LEU A CA 1
ATOM 608 C C . LEU A 1 72 ? 65.486 -28.211 30.914 1.00 13.34 71 LEU A C 1
ATOM 609 O O . LEU A 1 72 ? 65.288 -29.251 30.305 1.00 14.58 71 LEU A O 1
ATOM 614 N N . PRO A 1 73 ? 65.511 -28.175 32.256 1.00 11.43 72 PRO A N 1
ATOM 615 C CA . PRO A 1 73 ? 65.320 -29.411 33.026 1.00 13.37 72 PRO A CA 1
ATOM 616 C C . PRO A 1 73 ? 63.878 -29.786 33.329 1.00 14.28 72 PRO A C 1
ATOM 617 O O . PRO A 1 73 ? 63.638 -30.847 33.908 1.00 16.34 72 PRO A O 1
ATOM 621 N N . LEU A 1 74 ? 62.905 -28.945 32.943 1.00 15.07 73 LEU A N 1
ATOM 622 C CA . LEU A 1 74 ? 61.486 -29.216 33.095 1.00 13.36 73 LEU A CA 1
ATOM 623 C C . LEU A 1 74 ? 60.804 -29.111 31.749 1.00 16.14 73 LEU A C 1
ATOM 624 O O . LEU A 1 74 ? 61.255 -28.355 30.890 1.00 14.25 73 LEU A O 1
ATOM 629 N N . PRO A 1 75 ? 59.704 -29.840 31.543 1.00 14.48 74 PRO A N 1
ATOM 630 C CA . PRO A 1 75 ? 58.929 -29.640 30.323 1.00 14.03 74 PRO A CA 1
ATOM 631 C C . PRO A 1 75 ? 58.419 -28.202 30.220 1.00 12.54 74 PRO A C 1
ATOM 632 O O . PRO A 1 75 ? 58.105 -27.556 31.223 1.00 12.76 74 PRO A O 1
ATOM 636 N N . ILE A 1 76 ? 58.375 -27.711 28.985 1.00 13.07 75 ILE A N 1
ATOM 637 C CA . ILE A 1 76 ? 57.791 -26.412 28.631 1.00 13.09 75 ILE A CA 1
ATOM 638 C C . ILE A 1 76 ? 56.865 -26.668 27.439 1.00 13.06 75 ILE A C 1
ATOM 639 O O . ILE A 1 76 ? 56.959 -27.740 26.831 1.00 15.92 75 ILE A O 1
ATOM 644 N N . PRO A 1 77 ? 55.975 -25.748 27.082 1.00 15.51 76 PRO A N 1
ATOM 645 C CA . PRO A 1 77 ? 55.082 -26.014 25.947 1.00 16.71 76 PRO A CA 1
ATOM 646 C C . PRO A 1 77 ? 55.858 -26.181 24.650 1.00 13.79 76 PRO A C 1
ATOM 647 O O . PRO A 1 77 ? 56.814 -25.450 24.370 1.00 14.79 76 PRO A O 1
ATOM 651 N N . GLU A 1 78 ? 55.470 -27.192 23.861 1.00 15.74 77 GLU A N 1
ATOM 652 C CA . GLU A 1 78 ? 56.052 -27.437 22.549 1.00 15.12 77 GLU A CA 1
ATOM 653 C C . GLU A 1 78 ? 55.081 -26.957 21.481 1.00 15.60 77 GLU A C 1
ATOM 654 O O . GLU A 1 78 ? 53.909 -27.328 21.492 1.00 17.06 77 GLU A O 1
ATOM 660 N N . VAL A 1 79 ? 55.572 -26.127 20.568 1.00 13.99 78 VAL A N 1
ATOM 661 C CA . VAL A 1 79 ? 54.750 -25.621 19.480 1.00 15.16 78 VAL A CA 1
ATOM 662 C C . VAL A 1 79 ? 54.547 -26.732 18.462 1.00 18.31 78 VAL A C 1
ATOM 663 O O . VAL A 1 79 ? 55.523 -27.314 17.950 1.00 17.72 78 VAL A O 1
ATOM 667 N N . VAL A 1 80 ? 53.283 -27.027 18.146 1.00 15.53 79 VAL A N 1
ATOM 668 C CA . VAL A 1 80 ? 52.958 -28.024 17.149 1.00 15.74 79 VAL A CA 1
ATOM 669 C C . VAL A 1 80 ? 52.211 -27.438 15.947 1.00 15.24 79 VAL A C 1
ATOM 670 O O . VAL A 1 80 ? 52.326 -27.970 14.836 1.00 18.56 79 VAL A O 1
ATOM 674 N N . PHE A 1 81 ? 51.474 -26.340 16.137 1.00 15.62 80 PHE A N 1
ATOM 675 C CA . PHE A 1 81 ? 50.703 -25.693 15.080 1.00 16.38 80 PHE A CA 1
ATOM 676 C C . PHE A 1 81 ? 50.929 -24.190 15.166 1.00 15.18 80 PHE A C 1
ATOM 677 O O . PHE A 1 81 ? 50.966 -23.632 16.267 1.00 15.13 80 PHE A O 1
ATOM 685 N N . THR A 1 82 ? 51.046 -23.526 14.015 1.00 16.12 81 THR A N 1
ATOM 686 C CA . THR A 1 82 ? 51.157 -22.074 13.996 1.00 12.74 81 THR A CA 1
ATOM 687 C C . THR A 1 82 ? 50.196 -21.484 12.971 1.00 15.64 81 THR A C 1
ATOM 688 O O . THR A 1 82 ? 50.003 -22.052 11.877 1.00 18.49 81 THR A O 1
ATOM 692 N N . GLY A 1 83 ? 49.592 -20.350 13.338 1.00 13.31 82 GLY A N 1
ATOM 693 C CA . GLY A 1 83 ? 48.842 -19.541 12.404 1.00 14.55 82 GLY A CA 1
ATOM 694 C C . GLY A 1 83 ? 49.757 -18.685 11.547 1.00 17.00 82 GLY A C 1
ATOM 695 O O . GLY A 1 83 ? 50.949 -18.972 11.381 1.00 20.53 82 GLY A O 1
ATOM 696 N N . MET A 1 84 ? 49.193 -17.606 11.021 1.00 15.49 83 MET A N 1
ATOM 697 C CA A MET A 1 84 ? 49.895 -16.730 10.090 0.50 16.02 83 MET A CA 1
ATOM 698 C CA B MET A 1 84 ? 49.866 -16.724 10.075 0.50 16.15 83 MET A CA 1
ATOM 699 C C . MET A 1 84 ? 49.719 -15.294 10.497 1.00 19.25 83 MET A C 1
ATOM 700 O O . MET A 1 84 ? 48.781 -14.941 11.238 1.00 18.39 83 MET A O 1
ATOM 709 N N . PRO A 1 85 ? 50.603 -14.394 10.057 1.00 17.95 84 PRO A N 1
ATOM 710 C CA . PRO A 1 85 ? 50.408 -12.977 10.330 1.00 20.57 84 PRO A CA 1
ATOM 711 C C . PRO A 1 85 ? 49.330 -12.406 9.419 1.00 21.60 84 PRO A C 1
ATOM 712 O O . PRO A 1 85 ? 49.060 -12.919 8.331 1.00 21.75 84 PRO A O 1
ATOM 716 N N . SER A 1 86 ? 48.694 -11.345 9.904 1.00 20.68 85 SER A N 1
ATOM 717 C CA . SER A 1 86 ? 47.774 -10.555 9.093 1.00 21.87 85 SER A CA 1
ATOM 718 C C . SER A 1 86 ? 48.030 -9.092 9.378 1.00 22.20 85 SER A C 1
ATOM 719 O O . SER A 1 86 ? 48.943 -8.727 10.138 1.00 18.53 85 SER A O 1
ATOM 722 N N . GLU A 1 87 ? 47.190 -8.233 8.799 1.00 20.87 86 GLU A N 1
ATOM 723 C CA . GLU A 1 87 ? 47.273 -6.825 9.123 1.00 20.16 86 GLU A CA 1
ATOM 724 C C . GLU A 1 87 ? 46.877 -6.552 10.568 1.00 21.38 86 GLU A C 1
ATOM 725 O O . GLU A 1 87 ? 47.237 -5.511 11.118 1.00 16.69 86 GLU A O 1
ATOM 731 N N . THR A 1 88 ? 46.192 -7.499 11.204 1.00 18.10 87 THR A N 1
ATOM 732 C CA . THR A 1 88 ? 45.716 -7.303 12.565 1.00 19.80 87 THR A CA 1
ATOM 733 C C . THR A 1 88 ? 46.558 -8.044 13.608 1.00 19.42 87 THR A C 1
ATOM 734 O O . THR A 1 88 ? 46.720 -7.535 14.726 1.00 21.97 87 THR A O 1
ATOM 738 N N . TYR A 1 89 ? 47.133 -9.199 13.270 1.00 16.56 88 TYR A N 1
ATOM 739 C CA . TYR A 1 89 ? 47.833 -10.039 14.235 1.00 15.49 88 TYR A CA 1
ATOM 740 C C . TYR A 1 89 ? 49.188 -10.461 13.696 1.00 17.82 88 TYR A C 1
ATOM 741 O O . TYR A 1 89 ? 49.308 -10.834 12.523 1.00 20.14 88 TYR A O 1
ATOM 750 N N . GLN A 1 90 ? 50.213 -10.422 14.558 1.00 15.80 89 GLN A N 1
ATOM 751 C CA . GLN A 1 90 ? 51.497 -11.008 14.171 1.00 15.86 89 GLN A CA 1
ATOM 752 C C . GLN A 1 90 ? 51.403 -12.521 14.021 1.00 19.81 89 GLN A C 1
ATOM 753 O O . GLN A 1 90 ? 52.174 -13.124 13.271 1.00 19.34 89 GLN A O 1
ATOM 759 N N . MET A 1 91 ? 50.437 -13.125 14.713 1.00 16.59 90 MET A N 1
ATOM 760 C CA A MET A 1 91 ? 50.264 -14.577 14.707 0.43 15.84 90 MET A CA 1
ATOM 761 C CA B MET A 1 91 ? 50.278 -14.578 14.742 0.57 15.54 90 MET A CA 1
ATOM 762 C C . MET A 1 91 ? 48.823 -14.871 15.078 1.00 15.98 90 MET A C 1
ATOM 763 O O . MET A 1 91 ? 48.382 -14.534 16.175 1.00 18.95 90 MET A O 1
ATOM 772 N N . SER A 1 92 ? 48.080 -15.478 14.146 1.00 13.01 91 SER A N 1
ATOM 773 C CA . SER A 1 92 ? 46.633 -15.602 14.337 1.00 14.90 91 SER A CA 1
ATOM 774 C C . SER A 1 92 ? 46.243 -16.633 15.398 1.00 15.77 91 SER A C 1
ATOM 775 O O . SER A 1 92 ? 45.155 -16.532 15.970 1.00 15.56 91 SER A O 1
ATOM 778 N N . PHE A 1 93 ? 47.084 -17.632 15.631 1.00 14.40 92 PHE A N 1
ATOM 779 C CA . PHE A 1 93 ? 46.902 -18.593 16.714 1.00 12.89 92 PHE A CA 1
ATOM 780 C C . PHE A 1 93 ? 48.184 -19.409 16.813 1.00 12.90 92 PHE A C 1
ATOM 781 O O . PHE A 1 93 ? 49.052 -19.342 15.938 1.00 14.74 92 PHE A O 1
ATOM 789 N N . ALA A 1 94 ? 48.290 -20.193 17.883 1.00 12.10 93 ALA A N 1
ATOM 790 C CA . ALA A 1 94 ? 49.318 -21.220 17.959 1.00 13.08 93 ALA A CA 1
ATOM 791 C C . ALA A 1 94 ? 48.797 -22.372 18.799 1.00 15.44 93 ALA A C 1
ATOM 792 O O . ALA A 1 94 ? 48.023 -22.174 19.735 1.00 14.69 93 ALA A O 1
ATOM 794 N N . GLY A 1 95 ? 49.223 -23.576 18.421 1.00 13.04 94 GLY A N 1
ATOM 795 C CA . GLY A 1 95 ? 48.806 -24.790 19.109 1.00 14.96 94 GLY A CA 1
ATOM 796 C C . GLY A 1 95 ? 49.997 -25.460 19.754 1.00 17.87 94 GLY A C 1
ATOM 797 O O . GLY A 1 95 ? 51.031 -25.644 19.102 1.00 15.32 94 GLY A O 1
ATOM 798 N N . PHE A 1 96 ? 49.864 -25.800 21.036 1.00 17.15 95 PHE A N 1
ATOM 799 C CA . PHE A 1 96 ? 50.929 -26.370 21.843 1.00 18.22 95 PHE A CA 1
ATOM 800 C C . PHE A 1 96 ? 50.501 -27.727 22.392 1.00 20.90 95 PHE A C 1
ATOM 801 O O . PHE A 1 96 ? 49.310 -27.994 22.588 1.00 17.62 95 PHE A O 1
ATOM 809 N N . THR A 1 97 ? 51.488 -28.572 22.665 1.00 19.95 96 THR A N 1
ATOM 810 C CA . THR A 1 97 ? 51.216 -29.797 23.398 1.00 20.58 96 THR A CA 1
ATOM 811 C C . THR A 1 97 ? 50.708 -29.444 24.780 1.00 19.97 96 THR A C 1
ATOM 812 O O . THR A 1 97 ? 51.192 -28.496 25.418 1.00 25.21 96 THR A O 1
ATOM 816 N N . LYS A 1 98 ? 49.724 -30.186 25.253 1.00 22.20 97 LYS A N 1
ATOM 817 C CA . LYS A 1 98 ? 49.228 -29.951 26.594 1.00 24.31 97 LYS A CA 1
ATOM 818 C C . LYS A 1 98 ? 50.134 -30.658 27.588 1.00 18.09 97 LYS A C 1
ATOM 819 O O . LYS A 1 98 ? 50.470 -31.838 27.429 1.00 22.18 97 LYS A O 1
ATOM 825 N N . ILE A 1 99 ? 50.566 -29.917 28.603 1.00 15.13 98 ILE A N 1
ATOM 826 C CA . ILE A 1 99 ? 51.230 -30.490 29.760 1.00 16.71 98 ILE A CA 1
ATOM 827 C C . ILE A 1 99 ? 50.181 -30.789 30.811 1.00 16.95 98 ILE A C 1
ATOM 828 O O . ILE A 1 99 ? 49.466 -29.889 31.264 1.00 19.76 98 ILE A O 1
ATOM 833 N N . LYS A 1 100 ? 50.080 -32.054 31.189 1.00 17.49 99 LYS A N 1
ATOM 834 C CA . LYS A 1 100 ? 49.157 -32.440 32.239 1.00 20.85 99 LYS A CA 1
ATOM 835 C C . LYS A 1 100 ? 49.652 -31.925 33.581 1.00 20.89 99 LYS A C 1
ATOM 836 O O . LYS A 1 100 ? 50.858 -31.921 33.862 1.00 23.06 99 LYS A O 1
ATOM 842 N N . GLY A 1 101 ? 48.717 -31.492 34.418 1.00 19.09 100 GLY A N 1
ATOM 843 C CA . GLY A 1 101 ? 49.090 -31.078 35.755 1.00 20.39 100 GLY A CA 1
ATOM 844 C C . GLY A 1 101 ? 48.242 -29.917 36.216 1.00 24.44 100 GLY A C 1
ATOM 845 O O . GLY A 1 101 ? 47.397 -29.424 35.461 1.00 23.77 100 GLY A O 1
ATOM 846 N N . VAL A 1 102 ? 48.457 -29.470 37.449 1.00 20.03 101 VAL A N 1
ATOM 847 C CA . VAL A 1 102 ? 47.706 -28.363 38.029 1.00 19.52 101 VAL A CA 1
ATOM 848 C C . VAL A 1 102 ? 48.683 -27.302 38.508 1.00 21.09 101 VAL A C 1
ATOM 849 O O . VAL A 1 102 ? 49.845 -27.621 38.810 1.00 16.80 101 VAL A O 1
ATOM 853 N N . PRO A 1 103 ? 48.271 -26.045 38.587 1.00 17.98 102 PRO A N 1
ATOM 854 C CA . PRO A 1 103 ? 49.159 -25.001 39.122 1.00 16.39 102 PRO A CA 1
ATOM 855 C C . PRO A 1 103 ? 49.589 -25.309 40.550 1.00 15.60 102 PRO A C 1
ATOM 856 O O . PRO A 1 103 ? 48.795 -25.775 41.377 1.00 17.83 102 PRO A O 1
ATOM 860 N N . LEU A 1 104 ? 50.870 -25.057 40.826 1.00 14.67 103 LEU A N 1
ATOM 861 C CA . LEU A 1 104 ? 51.412 -25.179 42.178 1.00 13.07 103 LEU A CA 1
ATOM 862 C C . LEU A 1 104 ? 51.048 -23.909 42.938 1.00 15.28 103 LEU A C 1
ATOM 863 O O . LEU A 1 104 ? 51.854 -22.983 43.117 1.00 13.90 103 LEU A O 1
ATOM 868 N N . THR A 1 105 ? 49.786 -23.862 43.376 1.00 16.07 104 THR A N 1
ATOM 869 C CA . THR A 1 105 ? 49.295 -22.713 44.117 1.00 16.56 104 THR A CA 1
ATOM 870 C C . THR A 1 105 ? 50.024 -22.612 45.452 1.00 15.90 104 THR A C 1
ATOM 871 O O . THR A 1 105 ? 50.544 -23.609 45.969 1.00 15.79 104 THR A O 1
ATOM 875 N N . PRO A 1 106 ? 50.076 -21.420 46.037 1.00 17.05 105 PRO A N 1
ATOM 876 C CA . PRO A 1 106 ? 50.629 -21.327 47.396 1.00 17.86 105 PRO A CA 1
ATOM 877 C C . PRO A 1 106 ? 49.946 -22.287 48.364 1.00 16.51 105 PRO A C 1
ATOM 878 O O . PRO A 1 106 ? 50.632 -22.876 49.214 1.00 19.97 105 PRO A O 1
ATOM 882 N N . LEU A 1 107 ? 48.632 -22.507 48.222 1.00 16.89 106 LEU A N 1
ATOM 883 C CA . LEU A 1 107 ? 47.958 -23.437 49.123 1.00 21.32 106 LEU A CA 1
ATOM 884 C C . LEU A 1 107 ? 48.450 -24.866 48.928 1.00 21.05 106 LEU A C 1
ATOM 885 O O . LEU A 1 107 ? 48.687 -25.592 49.901 1.00 21.73 106 LEU A O 1
ATOM 890 N N . LEU A 1 108 ? 48.586 -25.294 47.667 1.00 17.81 107 LEU A N 1
ATOM 891 C CA . LEU A 1 108 ? 49.040 -26.653 47.400 1.00 18.48 107 LEU A CA 1
ATOM 892 C C . LEU A 1 108 ? 50.467 -26.848 47.899 1.00 18.37 107 LEU A C 1
ATOM 893 O O . LEU A 1 108 ? 50.778 -27.838 48.576 1.00 20.20 107 LEU A O 1
ATOM 898 N N . LEU A 1 109 ? 51.348 -25.887 47.597 1.00 19.26 108 LEU A N 1
ATOM 899 C CA . LEU A 1 109 ? 52.725 -25.952 48.078 1.00 16.48 108 LEU A CA 1
ATOM 900 C C . LEU A 1 109 ? 52.779 -26.082 49.604 1.00 21.29 108 LEU A C 1
ATOM 901 O O . LEU A 1 109 ? 53.482 -26.957 50.134 1.00 20.63 108 LEU A O 1
ATOM 906 N N . ASN A 1 110 ? 52.034 -25.229 50.331 1.00 16.78 109 ASN A N 1
ATOM 907 C CA . ASN A 1 110 ? 52.186 -25.244 51.783 1.00 20.53 109 ASN A CA 1
ATOM 908 C C . ASN A 1 110 ? 51.578 -26.478 52.436 1.00 23.80 109 ASN A C 1
ATOM 909 O O . ASN A 1 110 ? 51.905 -26.772 53.587 1.00 29.37 109 ASN A O 1
ATOM 914 N N . ASN A 1 111 ? 50.721 -27.216 51.731 1.00 22.92 110 ASN A N 1
ATOM 915 C CA . ASN A 1 111 ? 50.196 -28.472 52.251 1.00 24.28 110 ASN A CA 1
ATOM 916 C C . ASN A 1 111 ? 51.098 -29.653 51.934 1.00 21.37 110 ASN A C 1
ATOM 917 O O . ASN A 1 111 ? 50.852 -30.757 52.435 1.00 25.53 110 ASN A O 1
ATOM 922 N N . LEU A 1 112 ? 52.126 -29.448 51.107 1.00 21.47 111 LEU A N 1
ATOM 923 C CA . LEU A 1 112 ? 53.046 -30.524 50.797 1.00 19.35 111 LEU A CA 1
ATOM 924 C C . LEU A 1 112 ? 53.900 -30.858 52.012 1.00 20.24 111 LEU A C 1
ATOM 925 O O . LEU A 1 112 ? 54.218 -29.981 52.816 1.00 21.49 111 LEU A O 1
ATOM 930 N N . PRO A 1 113 ? 54.298 -32.118 52.144 1.00 18.89 112 PRO A N 1
ATOM 931 C CA . PRO A 1 113 ? 55.347 -32.460 53.107 1.00 25.63 112 PRO A CA 1
ATOM 932 C C . PRO A 1 113 ? 56.600 -31.644 52.829 1.00 22.49 112 PRO A C 1
ATOM 933 O O . PRO A 1 113 ? 56.920 -31.328 51.678 1.00 19.36 112 PRO A O 1
ATOM 937 N N . LYS A 1 114 ? 57.314 -31.302 53.907 1.00 21.61 113 LYS A N 1
ATOM 938 C CA . LYS A 1 114 ? 58.529 -30.496 53.797 1.00 17.60 113 LYS A CA 1
ATOM 939 C C . LYS A 1 114 ? 59.517 -31.068 52.789 1.00 16.38 113 LYS A C 1
ATOM 940 O O . LYS A 1 114 ? 60.150 -30.316 52.044 1.00 16.51 113 LYS A O 1
ATOM 946 N N . GLN A 1 115 ? 59.681 -32.395 52.737 1.00 16.75 114 GLN A N 1
ATOM 947 C CA . GLN A 1 115 ? 60.659 -32.942 51.798 1.00 18.79 114 GLN A CA 1
ATOM 948 C C . GLN A 1 115 ? 60.274 -32.614 50.363 1.00 15.38 114 GLN A C 1
ATOM 949 O O . GLN A 1 115 ? 61.142 -32.335 49.526 1.00 16.51 114 GLN A O 1
ATOM 955 N N . SER A 1 116 ? 58.977 -32.613 50.055 1.00 16.99 115 SER A N 1
ATOM 956 C CA . SER A 1 116 ? 58.516 -32.274 48.715 1.00 16.46 115 SER A CA 1
ATOM 957 C C . SER A 1 116 ? 58.535 -30.770 48.463 1.00 15.54 115 SER A C 1
ATOM 958 O O . SER A 1 116 ? 58.796 -30.352 47.325 1.00 15.42 115 SER A O 1
ATOM 961 N N . GLN A 1 117 ? 58.264 -29.952 49.482 1.00 15.51 116 GLN A N 1
ATOM 962 C CA . GLN A 1 117 ? 58.459 -28.510 49.340 1.00 13.71 116 GLN A CA 1
ATOM 963 C C . GLN A 1 117 ? 59.908 -28.202 48.997 1.00 13.34 116 GLN A C 1
ATOM 964 O O . GLN A 1 117 ? 60.199 -27.385 48.121 1.00 13.15 116 GLN A O 1
ATOM 970 N N . ASN A 1 118 ? 60.838 -28.859 49.689 1.00 14.69 117 ASN A N 1
ATOM 971 C CA . ASN A 1 118 ? 62.252 -28.617 49.458 1.00 14.54 117 ASN A CA 1
ATOM 972 C C . ASN A 1 118 ? 62.657 -29.055 48.058 1.00 17.53 117 ASN A C 1
ATOM 973 O O . ASN A 1 118 ? 63.433 -28.358 47.393 1.00 15.06 117 ASN A O 1
ATOM 978 N N . GLN A 1 119 ? 62.116 -30.189 47.579 1.00 13.68 118 GLN A N 1
ATOM 979 C CA . GLN A 1 119 ? 62.391 -30.622 46.215 1.00 14.92 118 GLN A CA 1
ATOM 980 C C . GLN A 1 119 ? 61.842 -29.626 45.203 1.00 13.97 118 GLN A C 1
ATOM 981 O O . GLN A 1 119 ? 62.462 -29.387 44.157 1.00 13.51 118 GLN A O 1
ATOM 987 N N . ALA A 1 120 ? 60.672 -29.041 45.488 1.00 12.12 119 ALA A N 1
ATOM 988 C CA . ALA A 1 120 ? 60.105 -28.055 44.581 1.00 12.02 119 ALA A CA 1
ATOM 989 C C . ALA A 1 120 ? 61.001 -26.823 44.495 1.00 12.59 119 ALA A C 1
ATOM 990 O O . ALA A 1 120 ? 61.268 -26.323 43.390 1.00 12.44 119 ALA A O 1
ATOM 992 N N . ALA A 1 121 ? 61.521 -26.334 45.639 1.00 13.73 120 ALA A N 1
ATOM 993 C CA . ALA A 1 121 ? 62.443 -25.206 45.601 1.00 13.84 120 ALA A CA 1
ATOM 994 C C . ALA A 1 121 ? 63.697 -25.565 44.806 1.00 14.77 120 ALA A C 1
ATOM 995 O O . ALA A 1 121 ? 64.169 -24.773 43.991 1.00 14.27 120 ALA A O 1
ATOM 997 N N . LYS A 1 122 ? 64.227 -26.746 45.030 1.00 12.90 121 LYS A N 1
ATOM 998 C CA . LYS A 1 122 ? 65.411 -27.148 44.313 1.00 12.21 121 LYS A CA 1
ATOM 999 C C . LYS A 1 122 ? 65.143 -27.245 42.809 1.00 15.15 121 LYS A C 1
ATOM 1000 O O . LYS A 1 122 ? 65.950 -26.822 42.020 1.00 13.80 121 LYS A O 1
ATOM 1006 N N . ASP A 1 123 ? 64.018 -27.836 42.437 1.00 12.13 122 ASP A N 1
ATOM 1007 C CA . ASP A 1 123 ? 63.700 -27.970 41.017 1.00 11.37 122 ASP A CA 1
ATOM 1008 C C . ASP A 1 123 ? 63.479 -26.612 40.361 1.00 11.25 122 ASP A C 1
ATOM 1009 O O . ASP A 1 123 ? 63.872 -26.395 39.218 1.00 12.22 122 ASP A O 1
ATOM 1014 N N . LEU A 1 124 ? 62.847 -25.665 41.084 1.00 10.87 123 LEU A N 1
ATOM 1015 C CA . LEU A 1 124 ? 62.676 -24.329 40.520 1.00 11.09 123 LEU A CA 1
ATOM 1016 C C . LEU A 1 124 ? 64.012 -23.624 40.366 1.00 12.76 123 LEU A C 1
ATOM 1017 O O . LEU A 1 124 ? 64.256 -22.943 39.357 1.00 12.29 123 LEU A O 1
ATOM 1022 N N . ALA A 1 125 ? 64.898 -23.768 41.356 1.00 11.74 124 ALA A N 1
ATOM 1023 C CA . ALA A 1 125 ? 66.204 -23.135 41.268 1.00 13.31 124 ALA A CA 1
ATOM 1024 C C . ALA A 1 125 ? 66.989 -23.688 40.085 1.00 12.02 124 ALA A C 1
ATOM 1025 O O . ALA A 1 125 ? 67.627 -22.914 39.352 1.00 14.41 124 ALA A O 1
ATOM 1027 N N . ARG A 1 126 ? 66.957 -25.011 39.876 1.00 10.87 125 ARG A N 1
ATOM 1028 C CA . ARG A 1 126 ? 67.687 -25.557 38.740 1.00 11.70 125 ARG A CA 1
ATOM 1029 C C . ARG A 1 126 ? 67.089 -25.086 37.426 1.00 12.47 125 ARG A C 1
ATOM 1030 O O . ARG A 1 126 ? 67.820 -24.800 36.480 1.00 13.43 125 ARG A O 1
ATOM 1038 N N . PHE A 1 127 ? 65.760 -24.999 37.350 1.00 12.13 126 PHE A N 1
ATOM 1039 C CA . PHE A 1 127 ? 65.144 -24.459 36.148 1.00 11.42 126 PHE A CA 1
ATOM 1040 C C . PHE A 1 127 ? 65.622 -23.040 35.872 1.00 12.85 126 PHE A C 1
ATOM 1041 O O . PHE A 1 127 ? 66.039 -22.720 34.753 1.00 13.02 126 PHE A O 1
ATOM 1049 N N . LEU A 1 128 ? 65.563 -22.166 36.884 1.00 12.08 127 LEU A N 1
ATOM 1050 C CA . LEU A 1 128 ? 65.968 -20.786 36.657 1.00 12.07 127 LEU A CA 1
ATOM 1051 C C . LEU A 1 128 ? 67.467 -20.686 36.384 1.00 13.96 127 LEU A C 1
ATOM 1052 O O . LEU A 1 128 ? 67.893 -19.905 35.515 1.00 14.32 127 LEU A O 1
ATOM 1057 N N . SER A 1 129 ? 68.292 -21.469 37.098 1.00 11.37 128 SER A N 1
ATOM 1058 C CA A SER A 1 129 ? 69.725 -21.430 36.834 0.64 11.40 128 SER A CA 1
ATOM 1059 C CA B SER A 1 129 ? 69.734 -21.480 36.845 0.36 14.20 128 SER A CA 1
ATOM 1060 C C . SER A 1 129 ? 70.023 -21.800 35.385 1.00 15.18 128 SER A C 1
ATOM 1061 O O . SER A 1 129 ? 70.840 -21.141 34.723 1.00 14.42 128 SER A O 1
ATOM 1066 N N . GLU A 1 130 ? 69.365 -22.837 34.875 1.00 13.77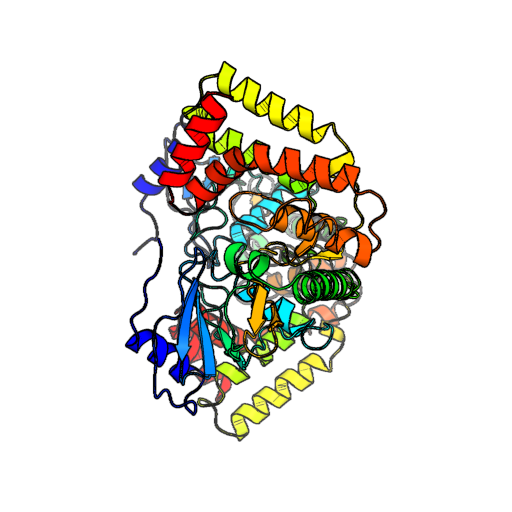 129 GLU A N 1
ATOM 1067 C CA A GLU A 1 130 ? 69.611 -23.245 33.493 0.59 14.52 129 GLU A CA 1
ATOM 1068 C CA B GLU A 1 130 ? 69.593 -23.256 33.494 0.41 14.79 129 GLU A CA 1
ATOM 1069 C C . GLU A 1 130 ? 69.040 -22.241 32.510 1.00 11.24 129 GLU A C 1
ATOM 1070 O O . GLU A 1 130 ? 69.712 -21.892 31.512 1.00 14.82 129 GLU A O 1
ATOM 1081 N N . LEU A 1 131 ? 67.821 -21.734 32.774 1.00 12.00 130 LEU A N 1
ATOM 1082 C CA . LEU A 1 131 ? 67.242 -20.711 31.913 1.00 11.67 130 LEU A CA 1
ATOM 1083 C C . LEU A 1 131 ? 68.151 -19.487 31.797 1.00 12.46 130 LEU A C 1
ATOM 1084 O O . LEU A 1 131 ? 68.458 -19.005 30.692 1.00 14.49 130 LEU A O 1
ATOM 1089 N N . HIS A 1 132 ? 68.612 -18.985 32.949 1.00 12.36 131 HIS A N 1
ATOM 1090 C CA . HIS A 1 132 ? 69.424 -17.783 32.964 1.00 12.57 131 HIS A CA 1
ATOM 1091 C C . HIS A 1 132 ? 70.826 -18.015 32.415 1.00 16.41 131 HIS A C 1
ATOM 1092 O O . HIS A 1 132 ? 71.560 -17.040 32.198 1.00 17.99 131 HIS A O 1
ATOM 1099 N N . SER A 1 133 ? 71.230 -19.266 32.180 1.00 14.12 132 SER A N 1
ATOM 1100 C CA A SER A 1 133 ? 72.535 -19.574 31.615 0.73 16.51 132 SER A CA 1
ATOM 1101 C CA B SER A 1 133 ? 72.538 -19.528 31.606 0.27 16.06 132 SER A CA 1
ATOM 1102 C C . SER A 1 133 ? 72.478 -19.908 30.133 1.00 15.75 132 SER A C 1
ATOM 1103 O O . SER A 1 133 ? 73.524 -20.182 29.537 1.00 19.11 132 SER A O 1
ATOM 1108 N N . ILE A 1 134 ? 71.282 -19.916 29.529 1.00 16.58 133 ILE A N 1
ATOM 1109 C CA . ILE A 1 134 ? 71.175 -20.218 28.105 1.00 16.67 133 ILE A CA 1
ATOM 1110 C C . ILE A 1 134 ? 71.976 -19.197 27.301 1.00 19.47 133 ILE A C 1
ATOM 1111 O O . ILE A 1 134 ? 71.942 -17.995 27.592 1.00 18.46 133 ILE A O 1
ATOM 1116 N N . ASN A 1 135 ? 72.744 -19.682 26.319 1.00 21.72 134 ASN A N 1
ATOM 1117 C CA . ASN A 1 135 ? 73.544 -18.805 25.472 1.00 23.44 134 ASN A CA 1
ATOM 1118 C C . ASN A 1 135 ? 72.610 -17.937 24.648 1.00 22.88 134 ASN A C 1
ATOM 1119 O O . ASN A 1 135 ? 71.821 -18.445 23.846 1.00 22.23 134 ASN A O 1
ATOM 1124 N N . ILE A 1 136 ? 72.690 -16.624 24.843 1.00 21.26 135 ILE A N 1
ATOM 1125 C CA . ILE A 1 136 ? 71.780 -15.718 24.166 1.00 22.86 135 ILE A CA 1
ATOM 1126 C C . ILE A 1 136 ? 72.423 -15.061 22.947 1.00 24.03 135 ILE A C 1
ATOM 1127 O O . ILE A 1 136 ? 71.857 -14.121 22.393 1.00 24.81 135 ILE A O 1
ATOM 1132 N N . SER A 1 137 ? 73.583 -15.552 22.506 1.00 24.83 136 SER A N 1
ATOM 1133 C CA . SER A 1 137 ? 74.260 -14.958 21.352 1.00 27.71 136 SER A CA 1
ATOM 1134 C C . SER A 1 137 ? 73.328 -14.823 20.154 1.00 37.71 136 SER A C 1
ATOM 1135 O O . SER A 1 137 ? 73.261 -13.760 19.524 1.00 43.75 136 SER A O 1
ATOM 1138 N N . GLY A 1 138 ? 72.598 -15.884 19.817 1.00 34.60 137 GLY A N 1
ATOM 1139 C CA . GLY A 1 138 ? 71.848 -15.817 18.573 1.00 45.61 137 GLY A CA 1
ATOM 1140 C C . GLY A 1 138 ? 70.619 -14.937 18.612 1.00 43.87 137 GLY A C 1
ATOM 1141 O O . GLY A 1 138 ? 70.077 -14.617 17.548 1.00 42.17 137 GLY A O 1
ATOM 1142 N N . PHE A 1 139 ? 70.190 -14.517 19.797 1.00 33.11 138 PHE A N 1
ATOM 1143 C CA . PHE A 1 139 ? 68.847 -13.993 19.980 1.00 24.61 138 PHE A CA 1
ATOM 1144 C C . PHE A 1 139 ? 68.701 -12.602 19.376 1.00 22.07 138 PHE A C 1
ATOM 1145 O O . PHE A 1 139 ? 69.667 -11.829 19.285 1.00 26.47 138 PHE A O 1
ATOM 1153 N N . LYS A 1 140 ? 67.471 -12.276 18.957 1.00 19.76 139 LYS A N 1
ATOM 1154 C CA . LYS A 1 140 ? 67.188 -10.962 18.392 1.00 26.13 139 LYS A CA 1
ATOM 1155 C C . LYS A 1 140 ? 67.409 -9.874 19.437 1.00 17.06 139 LYS A C 1
ATOM 1156 O O . LYS A 1 140 ? 66.964 -9.992 20.584 1.00 21.47 139 LYS A O 1
ATOM 1162 N N . SER A 1 141 ? 68.082 -8.789 19.023 1.00 18.86 140 SER A N 1
ATOM 1163 C CA . SER A 1 141 ? 68.463 -7.758 19.982 1.00 18.94 140 SER A CA 1
ATOM 1164 C C . SER A 1 141 ? 67.265 -6.982 20.528 1.00 20.12 140 SER A C 1
ATOM 1165 O O . SER A 1 141 ? 67.384 -6.357 21.587 1.00 19.56 140 SER A O 1
ATOM 1168 N N . ASN A 1 142 ? 66.111 -7.007 19.849 1.00 18.75 141 ASN A N 1
ATOM 1169 C CA . ASN A 1 142 ? 64.946 -6.341 20.422 1.00 19.13 141 ASN A CA 1
ATOM 1170 C C . ASN A 1 142 ? 64.366 -7.095 21.603 1.00 21.97 141 ASN A C 1
ATOM 1171 O O . ASN A 1 142 ? 63.460 -6.575 22.266 1.00 22.78 141 ASN A O 1
ATOM 1176 N N . LEU A 1 143 ? 64.848 -8.306 21.882 1.00 16.78 142 LEU A N 1
ATOM 1177 C CA . LEU A 1 143 ? 64.391 -9.006 23.068 1.00 15.33 142 LEU A CA 1
ATOM 1178 C C . LEU A 1 143 ? 64.976 -8.411 24.335 1.00 21.03 142 LEU A C 1
ATOM 1179 O O . LEU A 1 143 ? 64.448 -8.651 25.424 1.00 19.22 142 LEU A O 1
ATOM 1184 N N . VAL A 1 144 ? 66.047 -7.623 24.201 1.00 19.84 143 VAL A N 1
ATOM 1185 C CA . VAL A 1 144 ? 66.685 -7.008 25.359 1.00 19.57 143 VAL A CA 1
ATOM 1186 C C . VAL A 1 144 ? 65.764 -5.932 25.916 1.00 24.84 143 VAL A C 1
ATOM 1187 O O . VAL A 1 144 ? 65.380 -4.985 25.215 1.00 24.66 143 VAL A O 1
ATOM 1191 N N . LEU A 1 145 ? 65.390 -6.086 27.184 1.00 22.13 144 LEU A N 1
ATOM 1192 C CA . LEU A 1 145 ? 64.540 -5.150 27.918 1.00 21.99 144 LEU A CA 1
ATOM 1193 C C . LEU A 1 145 ? 65.435 -4.500 28.971 1.00 25.01 144 LEU A C 1
ATOM 1194 O O . LEU A 1 145 ? 65.641 -5.066 30.045 1.00 25.62 144 LEU A O 1
ATOM 1199 N N . ASP A 1 146 ? 65.969 -3.329 28.658 1.00 23.02 145 ASP A N 1
ATOM 1200 C CA . ASP A 1 146 ? 66.805 -2.616 29.617 1.00 27.43 145 ASP A CA 1
ATOM 1201 C C . ASP A 1 146 ? 65.922 -1.900 30.623 1.00 25.52 145 ASP A C 1
ATOM 1202 O O . ASP A 1 146 ? 65.069 -1.096 30.235 1.00 25.55 145 ASP A O 1
ATOM 1207 N N . PHE A 1 147 ? 66.124 -2.164 31.907 1.00 25.64 146 PHE A N 1
ATOM 1208 C CA . PHE A 1 147 ? 65.194 -1.665 32.912 1.00 20.70 146 PHE A CA 1
ATOM 1209 C C . PHE A 1 147 ? 65.266 -0.150 33.038 1.00 20.02 146 PHE A C 1
ATOM 1210 O O . PHE A 1 147 ? 64.236 0.506 33.234 1.00 20.49 146 PHE A O 1
ATOM 1218 N N . ARG A 1 148 ? 66.461 0.437 32.936 1.00 20.82 147 ARG A N 1
ATOM 1219 C CA . ARG A 1 148 ? 66.549 1.888 33.030 1.00 22.00 147 ARG A CA 1
ATOM 1220 C C . ARG A 1 148 ? 65.795 2.550 31.886 1.00 23.18 147 ARG A C 1
ATOM 1221 O O . ARG A 1 148 ? 65.063 3.526 32.100 1.00 21.79 147 ARG A O 1
ATOM 1229 N N . GLU A 1 149 ? 65.941 2.026 30.664 1.00 24.26 148 GLU A N 1
ATOM 1230 C CA . GLU A 1 149 ? 65.160 2.546 29.545 1.00 22.27 148 GLU A CA 1
ATOM 1231 C C . GLU A 1 149 ? 63.667 2.442 29.827 1.00 22.16 148 GLU A C 1
ATOM 1232 O O . GLU A 1 149 ? 62.902 3.369 29.526 1.00 21.96 148 GLU A O 1
ATOM 1238 N N . LYS A 1 150 ? 63.236 1.315 30.406 1.00 24.72 149 LYS A N 1
ATOM 1239 C CA . LYS A 1 150 ? 61.815 1.102 30.652 1.00 21.00 149 LYS A CA 1
ATOM 1240 C C . LYS A 1 150 ? 61.271 2.120 31.645 1.00 19.69 149 LYS A C 1
ATOM 1241 O O . LYS A 1 150 ? 60.196 2.693 31.435 1.00 18.22 149 LYS A O 1
ATOM 1247 N N . ILE A 1 151 ? 62.004 2.357 32.737 1.00 19.44 150 ILE A N 1
ATOM 1248 C CA . ILE A 1 151 ? 61.531 3.297 33.744 1.00 20.68 150 ILE A CA 1
ATOM 1249 C C . ILE A 1 151 ? 61.445 4.705 33.163 1.00 18.53 150 ILE A C 1
ATOM 1250 O O . ILE A 1 151 ? 60.464 5.423 33.386 1.00 17.63 150 ILE A O 1
ATOM 1255 N N . ASN A 1 152 ? 62.450 5.105 32.383 1.00 23.35 151 ASN A N 1
ATOM 1256 C CA . ASN A 1 152 ? 62.416 6.410 31.730 1.00 18.46 151 ASN A CA 1
ATOM 1257 C C . ASN A 1 152 ? 61.218 6.528 30.797 1.00 23.76 151 ASN A C 1
ATOM 1258 O O . ASN A 1 152 ? 60.538 7.559 30.768 1.00 22.46 151 ASN A O 1
ATOM 1263 N N . GLU A 1 153 ? 60.967 5.476 30.012 1.00 19.01 152 GLU A N 1
ATOM 1264 C CA A GLU A 1 153 ? 59.825 5.470 29.117 0.40 22.38 152 GLU A CA 1
ATOM 1265 C CA B GLU A 1 153 ? 59.821 5.441 29.116 0.60 22.85 152 GLU A CA 1
ATOM 1266 C C . GLU A 1 153 ? 58.516 5.595 29.893 1.00 21.30 152 GLU A C 1
ATOM 1267 O O . GLU A 1 153 ? 57.622 6.335 29.491 1.00 21.94 152 GLU A O 1
ATOM 1278 N N . ASP A 1 154 ? 58.382 4.843 30.989 1.00 18.82 153 ASP A N 1
ATOM 1279 C CA . ASP A 1 154 ? 57.121 4.896 31.724 1.00 16.70 153 ASP A CA 1
ATOM 1280 C C . ASP A 1 154 ? 56.890 6.280 32.306 1.00 17.49 153 ASP A C 1
ATOM 1281 O O . ASP A 1 154 ? 55.753 6.750 32.355 1.00 18.50 153 ASP A O 1
ATOM 1286 N N . ASN A 1 155 ? 57.958 6.946 32.761 1.00 17.11 154 ASN A N 1
ATOM 1287 C CA . ASN A 1 155 ? 57.805 8.293 33.305 1.00 20.29 154 ASN A CA 1
ATOM 1288 C C . ASN A 1 155 ? 57.189 9.208 32.255 1.00 19.49 154 ASN A C 1
ATOM 1289 O O . ASN A 1 155 ? 56.232 9.936 32.536 1.00 18.96 154 ASN A O 1
ATOM 1294 N N . LYS A 1 156 ? 57.674 9.116 31.006 1.00 18.33 155 LYS A N 1
ATOM 1295 C CA . LYS A 1 156 ? 57.108 9.915 29.924 1.00 18.46 155 LYS A CA 1
ATOM 1296 C C . LYS A 1 156 ? 55.672 9.502 29.622 1.00 20.20 155 LYS A C 1
ATOM 1297 O O . LYS A 1 156 ? 54.818 10.363 29.352 1.00 21.11 155 LYS A O 1
ATOM 1303 N N . LYS A 1 157 ? 55.383 8.193 29.661 1.00 19.95 156 LYS A N 1
ATOM 1304 C CA . LYS A 1 157 ? 54.019 7.728 29.420 1.00 19.25 156 LYS A CA 1
ATOM 1305 C C . LYS A 1 157 ? 53.058 8.267 30.474 1.00 19.96 156 LYS A C 1
ATOM 1306 O O . LYS A 1 157 ? 51.957 8.733 30.145 1.00 18.29 156 LYS A O 1
ATOM 1312 N N . ILE A 1 158 ? 53.458 8.210 31.749 1.00 19.10 157 ILE A N 1
ATOM 1313 C CA . ILE A 1 158 ? 52.583 8.680 32.819 1.00 19.58 157 ILE A CA 1
ATOM 1314 C C . ILE A 1 158 ? 52.323 10.180 32.682 1.00 19.26 157 ILE A C 1
ATOM 1315 O O . ILE A 1 158 ? 51.182 10.639 32.828 1.00 20.26 157 ILE A O 1
ATOM 1320 N N . LYS A 1 159 ? 53.366 10.967 32.384 1.00 21.24 158 LYS A N 1
ATOM 1321 C CA . LYS A 1 159 ? 53.164 12.399 32.172 1.00 21.30 158 LYS A CA 1
ATOM 1322 C C . LYS A 1 159 ? 52.176 12.634 31.035 1.00 22.98 158 LYS A C 1
ATOM 1323 O O . LYS A 1 159 ? 51.241 13.430 31.158 1.00 22.85 158 LYS A O 1
ATOM 1329 N N . LYS A 1 160 ? 52.360 11.923 29.918 1.00 21.18 159 LYS A N 1
ATOM 1330 C CA . LYS A 1 160 ? 51.457 12.064 28.779 1.00 22.84 159 LYS A CA 1
ATOM 1331 C C . LYS A 1 160 ? 50.035 11.662 29.143 1.00 23.44 159 LYS A C 1
ATOM 1332 O O . LYS A 1 160 ? 49.072 12.332 28.752 1.00 25.68 159 LYS A O 1
ATOM 1338 N N . LEU A 1 161 ? 49.887 10.574 29.898 1.00 19.33 160 LEU A N 1
ATOM 1339 C CA . LEU A 1 161 ? 48.563 10.064 30.243 1.00 22.86 160 LEU A CA 1
ATOM 1340 C C . LEU A 1 161 ? 47.841 10.962 31.238 1.00 22.81 160 LEU A C 1
ATOM 1341 O O . LEU A 1 161 ? 46.621 11.147 31.142 1.00 27.45 160 LEU A O 1
ATOM 1346 N N . LEU A 1 162 ? 48.559 11.485 32.225 1.00 22.06 161 LEU A N 1
ATOM 1347 C CA . LEU A 1 162 ? 47.924 12.118 33.372 1.00 23.08 161 LEU A CA 1
ATOM 1348 C C . LEU A 1 162 ? 48.026 13.635 33.359 1.00 23.55 161 LEU A C 1
ATOM 1349 O O . LEU A 1 162 ? 47.557 14.277 34.304 1.00 24.55 161 LEU A O 1
ATOM 1354 N N . SER A 1 163 ? 48.600 14.217 32.301 1.00 28.05 162 SER A N 1
ATOM 1355 C CA . SER A 1 163 ? 48.813 15.661 32.230 1.00 35.53 162 SER A CA 1
ATOM 1356 C C . SER A 1 163 ? 47.536 16.445 32.508 1.00 36.05 162 SER A C 1
ATOM 1357 O O . SER A 1 163 ? 47.575 17.509 33.136 1.00 34.53 162 SER A O 1
ATOM 1360 N N . ARG A 1 164 ? 46.392 15.937 32.050 1.00 30.70 163 ARG A N 1
ATOM 1361 C CA . ARG A 1 164 ? 45.125 16.621 32.261 1.00 36.16 163 ARG A CA 1
ATOM 1362 C C . ARG A 1 164 ? 44.342 16.072 33.446 1.00 35.29 163 ARG A C 1
ATOM 1363 O O . ARG A 1 164 ? 43.308 16.644 33.805 1.00 44.54 163 ARG A O 1
ATOM 1371 N N . GLU A 1 165 ? 44.812 14.994 34.071 1.00 26.13 164 GLU A N 1
ATOM 1372 C CA . GLU A 1 165 ? 44.093 14.345 35.161 1.00 32.18 164 GLU A CA 1
ATOM 1373 C C . GLU A 1 165 ? 44.628 14.714 36.535 1.00 34.81 164 GLU A C 1
ATOM 1374 O O . GLU A 1 165 ? 43.848 14.865 37.479 1.00 37.31 164 GLU A O 1
ATOM 1380 N N . LEU A 1 166 ? 45.942 14.850 36.676 1.00 27.76 165 LEU A N 1
ATOM 1381 C CA . LEU A 1 166 ? 46.539 15.150 37.965 1.00 24.00 165 LEU A CA 1
ATOM 1382 C C . LEU A 1 166 ? 46.705 16.648 38.127 1.00 23.69 165 LEU A C 1
ATOM 1383 O O . LEU A 1 166 ? 46.991 17.373 37.171 1.00 25.43 165 LEU A O 1
ATOM 1388 N N . LYS A 1 167 ? 46.603 17.099 39.359 1.00 21.53 166 LYS A N 1
ATOM 1389 C CA . LYS A 1 167 ? 46.860 18.493 39.668 1.00 22.53 166 LYS A CA 1
ATOM 1390 C C . LYS A 1 167 ? 48.387 18.666 39.639 1.00 25.05 166 LYS A C 1
ATOM 1391 O O . LYS A 1 167 ? 49.126 17.730 39.830 1.00 23.08 166 LYS A O 1
ATOM 1397 N N . GLY A 1 168 ? 48.843 19.880 39.413 1.00 24.51 167 GLY A N 1
ATOM 1398 C CA . GLY A 1 168 ? 50.255 20.174 39.294 1.00 22.01 167 GLY A CA 1
ATOM 1399 C C . GLY A 1 168 ? 51.133 19.542 40.363 1.00 21.71 167 GLY A C 1
ATOM 1400 O O . GLY A 1 168 ? 52.100 18.836 40.051 1.00 21.59 167 GLY A O 1
ATOM 1401 N N . PRO A 1 169 ? 50.826 19.801 41.638 1.00 23.12 168 PRO A N 1
ATOM 1402 C CA . PRO A 1 169 ? 51.629 19.205 42.715 1.00 25.93 168 PRO A CA 1
ATOM 1403 C C . PRO A 1 169 ? 51.576 17.692 42.737 1.00 22.57 168 PRO A C 1
ATOM 1404 O O . PRO A 1 169 ? 52.552 17.059 43.159 1.00 23.04 168 PRO A O 1
ATOM 1408 N N . GLN A 1 170 ? 50.466 17.081 42.296 1.00 21.84 169 GLN A N 1
ATOM 1409 C CA . GLN A 1 170 ? 50.410 15.622 42.237 1.00 22.07 169 GLN A CA 1
ATOM 1410 C C . GLN A 1 170 ? 51.366 15.089 41.179 1.00 19.23 169 GLN A C 1
ATOM 1411 O O . GLN A 1 170 ? 52.103 14.128 41.427 1.00 20.05 169 GLN A O 1
ATOM 1417 N N . MET A 1 171 ? 51.360 15.705 39.990 1.00 19.85 170 MET A N 1
ATOM 1418 C CA . MET A 1 171 ? 52.273 15.277 38.938 1.00 19.98 170 MET A CA 1
ATOM 1419 C C . MET A 1 171 ? 53.724 15.526 39.333 1.00 19.83 170 MET A C 1
ATOM 1420 O O . MET A 1 171 ? 54.601 14.723 38.996 1.00 21.44 170 MET A O 1
ATOM 1425 N N . LYS A 1 172 ? 53.985 16.616 40.058 1.00 19.53 171 LYS A N 1
ATOM 1426 C CA . LYS A 1 172 ? 55.332 16.878 40.557 1.00 20.61 171 LYS A CA 1
ATOM 1427 C C . LYS A 1 172 ? 55.825 15.725 41.418 1.00 23.37 171 LYS A C 1
ATOM 1428 O O . LYS A 1 172 ? 56.992 15.318 41.320 1.00 22.45 171 LYS A O 1
ATOM 1434 N N . LYS A 1 173 ? 54.958 15.180 42.264 1.00 21.51 172 LYS A N 1
ATOM 1435 C CA . LYS A 1 173 ? 55.439 14.110 43.111 1.00 21.08 172 LYS A CA 1
ATOM 1436 C C . LYS A 1 173 ? 55.536 12.790 42.361 1.00 22.48 172 LYS A C 1
ATOM 1437 O O . LYS A 1 173 ? 56.369 11.950 42.721 1.00 23.05 172 LYS A O 1
ATOM 1443 N N . VAL A 1 174 ? 54.727 12.585 41.306 1.00 19.79 173 VAL A N 1
ATOM 1444 C CA . VAL A 1 174 ? 54.997 11.467 40.407 1.00 17.09 173 VAL A CA 1
ATOM 1445 C C . VAL A 1 174 ? 56.404 11.598 39.843 1.00 20.93 173 VAL A C 1
ATOM 1446 O O . VAL A 1 174 ? 57.195 10.646 39.879 1.00 20.40 173 VAL A O 1
ATOM 1450 N N . ASP A 1 175 ? 56.754 12.797 39.362 1.00 21.17 174 ASP A N 1
ATOM 1451 C CA . ASP A 1 175 ? 58.083 13.016 38.795 1.00 17.77 174 ASP A CA 1
ATOM 1452 C C . ASP A 1 175 ? 59.169 12.773 39.837 1.00 21.30 174 ASP A C 1
ATOM 1453 O O . ASP A 1 175 ? 60.245 12.262 39.514 1.00 21.44 174 ASP A O 1
ATOM 1458 N N . ASP A 1 176 ? 58.891 13.116 41.101 1.00 19.81 175 ASP A N 1
ATOM 1459 C CA . ASP A 1 176 ? 59.844 12.854 42.176 1.00 21.18 175 ASP A CA 1
ATOM 1460 C C . ASP A 1 176 ? 60.063 11.356 42.384 1.00 24.67 175 ASP A C 1
ATOM 1461 O O . ASP A 1 176 ? 61.201 10.904 42.580 1.00 24.27 175 ASP A O 1
ATOM 1466 N N . PHE A 1 177 ? 58.974 10.577 42.398 1.00 20.91 176 PHE A N 1
ATOM 1467 C CA . PHE A 1 177 ? 59.096 9.129 42.561 1.00 22.42 176 PHE A CA 1
ATOM 1468 C C . PHE A 1 177 ? 59.993 8.535 41.485 1.00 23.44 176 PHE A C 1
ATOM 1469 O O . PHE A 1 177 ? 60.887 7.729 41.777 1.00 22.79 176 PHE A O 1
ATOM 1477 N N . TYR A 1 178 ? 59.780 8.944 40.228 1.00 19.85 177 TYR A N 1
ATOM 1478 C CA . TYR A 1 178 ? 60.607 8.458 39.130 1.00 17.67 177 TYR A CA 1
ATOM 1479 C C . TYR A 1 178 ? 62.052 8.923 39.273 1.00 23.87 177 TYR A C 1
ATOM 1480 O O . TYR A 1 178 ? 62.984 8.139 39.056 1.00 22.79 177 TYR A O 1
ATOM 1489 N N . ARG A 1 179 ? 62.262 10.185 39.636 1.00 20.91 178 ARG A N 1
ATOM 1490 C CA . ARG A 1 179 ? 63.627 10.675 39.795 1.00 23.82 178 ARG A CA 1
ATOM 1491 C C . ARG A 1 179 ? 64.373 9.874 40.848 1.00 25.89 178 ARG A C 1
ATOM 1492 O O . ARG A 1 179 ? 65.538 9.511 40.653 1.00 27.93 178 ARG A O 1
ATOM 1500 N N . ASP A 1 180 ? 63.707 9.574 41.967 1.00 23.13 179 ASP A N 1
ATOM 1501 C CA . ASP A 1 180 ? 64.364 8.857 43.053 1.00 25.87 179 ASP A CA 1
ATOM 1502 C C . ASP A 1 180 ? 64.747 7.439 42.639 1.00 25.47 179 ASP A C 1
ATOM 1503 O O . ASP A 1 180 ? 65.855 6.976 42.937 1.00 32.32 179 ASP A O 1
ATOM 1508 N N . ILE A 1 181 ? 63.851 6.716 41.958 1.00 23.13 180 ILE A N 1
ATOM 1509 C CA . ILE A 1 181 ? 64.239 5.358 41.579 1.00 21.44 180 ILE A CA 1
ATOM 1510 C C . ILE A 1 181 ? 65.328 5.393 40.512 1.00 24.96 180 ILE A C 1
ATOM 1511 O O . ILE A 1 181 ? 66.225 4.545 40.515 1.00 22.94 180 ILE A O 1
ATOM 1516 N N . LEU A 1 182 ? 65.305 6.387 39.621 1.00 23.60 181 LEU A N 1
ATOM 1517 C CA . LEU A 1 182 ? 66.321 6.453 38.574 1.00 23.52 181 LEU A CA 1
ATOM 1518 C C . LEU A 1 182 ? 67.704 6.800 39.115 1.00 26.86 181 LEU A C 1
ATOM 1519 O O . LEU A 1 182 ? 68.707 6.508 38.448 1.00 29.24 181 LEU A O 1
ATOM 1524 N N . GLU A 1 183 ? 67.788 7.387 40.309 1.00 25.86 182 GLU A N 1
ATOM 1525 C CA . GLU A 1 183 ? 69.086 7.669 40.903 1.00 28.56 182 GLU A CA 1
ATOM 1526 C C . GLU A 1 183 ? 69.666 6.486 41.666 1.00 29.37 182 GLU A C 1
ATOM 1527 O O . GLU A 1 183 ? 70.828 6.555 42.081 1.00 32.74 182 GLU A O 1
ATOM 1533 N N . ASN A 1 184 ? 68.909 5.406 41.844 1.00 25.05 183 ASN A N 1
ATOM 1534 C CA . ASN A 1 184 ? 69.355 4.239 42.609 1.00 27.93 183 ASN A CA 1
ATOM 1535 C C . ASN A 1 184 ? 69.881 3.188 41.638 1.00 27.00 183 ASN A C 1
ATOM 1536 O O . ASN A 1 184 ? 69.100 2.475 41.002 1.00 26.64 183 ASN A O 1
ATOM 1541 N N . GLU A 1 185 ? 71.208 3.066 41.552 1.00 29.11 184 GLU A N 1
ATOM 1542 C CA . GLU A 1 185 ? 71.806 2.184 40.550 1.00 29.48 184 GLU A CA 1
ATOM 1543 C C . GLU A 1 185 ? 71.532 0.705 40.800 1.00 26.47 184 GLU A C 1
ATOM 1544 O O . GLU A 1 185 ? 71.670 -0.090 39.867 1.00 27.51 184 GLU A O 1
ATOM 1550 N N . ILE A 1 186 ? 71.134 0.317 42.015 1.00 26.15 185 ILE A N 1
ATOM 1551 C CA . ILE A 1 186 ? 70.923 -1.103 42.292 1.00 26.81 185 ILE A CA 1
ATOM 1552 C C . ILE A 1 186 ? 69.857 -1.706 41.379 1.00 24.73 185 ILE A C 1
ATOM 1553 O O . ILE A 1 186 ? 69.890 -2.912 41.089 1.00 26.95 185 ILE A O 1
ATOM 1558 N N . TYR A 1 187 ? 68.906 -0.895 40.893 1.00 25.11 186 TYR A N 1
ATOM 1559 C CA . TYR A 1 187 ? 67.855 -1.456 40.047 1.00 24.77 186 TYR A CA 1
ATOM 1560 C C . TYR A 1 187 ? 68.312 -1.721 38.621 1.00 25.19 186 TYR A C 1
ATOM 1561 O O . TYR A 1 187 ? 67.669 -2.511 37.917 1.00 24.37 186 TYR A O 1
ATOM 1570 N N . PHE A 1 188 ? 69.396 -1.085 38.179 1.00 25.08 187 PHE A N 1
ATOM 1571 C CA . PHE A 1 188 ? 69.739 -1.040 36.767 1.00 22.56 187 PHE A CA 1
ATOM 1572 C C . PHE A 1 188 ? 71.053 -1.726 36.435 1.00 24.02 187 PHE A C 1
ATOM 1573 O O . PHE A 1 188 ? 71.358 -1.891 35.250 1.00 32.99 187 PHE A O 1
ATOM 1581 N N . LYS A 1 189 ? 71.819 -2.133 37.439 1.00 30.11 188 LYS A N 1
ATOM 1582 C CA . LYS A 1 189 ? 73.092 -2.814 37.242 1.00 30.97 188 LYS A CA 1
ATOM 1583 C C . LYS A 1 189 ? 72.844 -4.303 37.412 1.00 29.93 188 LYS A C 1
ATOM 1584 O O . LYS A 1 189 ? 72.725 -4.808 38.533 1.00 37.56 188 LYS A O 1
ATOM 1590 N N . TYR A 1 190 ? 72.733 -5.009 36.293 1.00 27.84 189 TYR A N 1
ATOM 1591 C CA . TYR A 1 190 ? 72.593 -6.457 36.294 1.00 20.98 189 TYR A CA 1
ATOM 1592 C C . TYR A 1 190 ? 73.229 -6.968 35.017 1.00 21.40 189 TYR A C 1
ATOM 1593 O O . TYR A 1 190 ? 73.463 -6.206 34.068 1.00 26.34 189 TYR A O 1
ATOM 1602 N N . TYR A 1 191 ? 73.500 -8.265 34.984 1.00 21.36 190 TYR A N 1
ATOM 1603 C CA . TYR A 1 191 ? 74.003 -8.889 33.776 1.00 23.79 190 TYR A CA 1
ATOM 1604 C C . TYR A 1 191 ? 72.825 -9.456 33.008 1.00 23.45 190 TYR A C 1
ATOM 1605 O O . TYR A 1 191 ? 72.177 -10.386 33.512 1.00 21.55 190 TYR A O 1
ATOM 1614 N N . PRO A 1 192 ? 72.493 -8.957 31.818 1.00 17.54 191 PRO A N 1
ATOM 1615 C CA . PRO A 1 192 ? 71.272 -9.432 31.148 1.00 16.49 191 PRO A CA 1
ATOM 1616 C C . PRO A 1 192 ? 71.374 -10.904 30.792 1.00 17.28 191 PRO A C 1
ATOM 1617 O O . PRO A 1 192 ? 72.435 -11.401 30.412 1.00 23.12 191 PRO A O 1
ATOM 1621 N N . CYS A 1 193 ? 70.250 -11.608 30.926 1.00 15.70 192 CYS A N 1
ATOM 1622 C CA . CYS A 1 193 ? 70.160 -12.978 30.457 1.00 16.33 192 CYS A CA 1
ATOM 1623 C C . CYS A 1 193 ? 68.716 -13.254 30.055 1.00 15.50 192 CYS A C 1
ATOM 1624 O O . CYS A 1 193 ? 67.822 -12.431 30.281 1.00 17.92 192 CYS A O 1
ATOM 1627 N N . LEU A 1 194 ? 68.485 -14.423 29.468 1.00 14.50 193 LEU A N 1
ATOM 1628 C CA . LEU A 1 194 ? 67.116 -14.807 29.152 1.00 13.76 193 LEU A CA 1
ATOM 1629 C C . LEU A 1 194 ? 66.350 -15.060 30.441 1.00 13.86 193 LEU A C 1
ATOM 1630 O O . LEU A 1 194 ? 66.814 -15.810 31.307 1.00 15.35 193 LEU A O 1
ATOM 1635 N N . ILE A 1 195 ? 65.180 -14.432 30.568 1.00 13.84 194 ILE A N 1
ATOM 1636 C CA . ILE A 1 195 ? 64.352 -14.622 31.746 1.00 13.01 194 ILE A CA 1
ATOM 1637 C C . ILE A 1 195 ? 62.929 -14.970 31.340 1.00 12.63 194 ILE A C 1
ATOM 1638 O O . ILE A 1 195 ? 62.468 -14.645 30.239 1.00 14.13 194 ILE A O 1
ATOM 1643 N N . HIS A 1 196 ? 62.232 -15.655 32.257 1.00 12.55 195 HIS A N 1
ATOM 1644 C CA . HIS A 1 196 ? 60.839 -15.988 31.993 1.00 12.32 195 HIS A CA 1
ATOM 1645 C C . HIS A 1 196 ? 59.963 -14.739 32.047 1.00 14.04 195 HIS A C 1
ATOM 1646 O O . HIS A 1 196 ? 59.107 -14.529 31.182 1.00 14.42 195 HIS A O 1
ATOM 1653 N N . ASN A 1 197 ? 60.168 -13.894 33.058 1.00 12.69 196 ASN A N 1
ATOM 1654 C CA . ASN A 1 197 ? 59.574 -12.567 33.213 1.00 13.83 196 ASN A CA 1
ATOM 1655 C C . ASN A 1 197 ? 58.091 -12.608 33.589 1.00 13.40 196 ASN A C 1
ATOM 1656 O O . ASN A 1 197 ? 57.478 -11.547 33.733 1.00 17.55 196 ASN A O 1
ATOM 1661 N N . ASP A 1 198 ? 57.505 -13.773 33.806 1.00 12.48 197 ASP A N 1
ATOM 1662 C CA . ASP A 1 198 ? 56.181 -13.851 34.410 1.00 17.26 197 ASP A CA 1
ATOM 1663 C C . ASP A 1 198 ? 56.151 -15.103 35.285 1.00 15.81 197 ASP A C 1
ATOM 1664 O O . ASP A 1 198 ? 55.224 -15.923 35.233 1.00 16.24 197 ASP A O 1
ATOM 1669 N N . PHE A 1 199 ? 57.192 -15.264 36.104 1.00 12.49 198 PHE A N 1
ATOM 1670 C CA . PHE A 1 199 ? 57.496 -16.545 36.723 1.00 11.61 198 PHE A CA 1
ATOM 1671 C C . PHE A 1 199 ? 56.760 -16.588 38.047 1.00 13.29 198 PHE A C 1
ATOM 1672 O O . PHE A 1 199 ? 57.284 -16.211 39.094 1.00 15.52 198 PHE A O 1
ATOM 1680 N N . SER A 1 200 ? 55.513 -17.046 37.998 1.00 15.80 199 SER A N 1
ATOM 1681 C CA . SER A 1 200 ? 54.635 -17.020 39.154 1.00 16.78 199 SER A CA 1
ATOM 1682 C C . SER A 1 200 ? 53.964 -18.376 39.303 1.00 13.56 199 SER A C 1
ATOM 1683 O O . SER A 1 200 ? 54.042 -19.232 38.410 1.00 13.62 199 SER A O 1
ATOM 1686 N N . SER A 1 201 ? 53.276 -18.554 40.430 1.00 14.89 200 SER A N 1
ATOM 1687 C CA . SER A 1 201 ? 52.756 -19.871 40.759 1.00 14.64 200 SER A CA 1
ATOM 1688 C C . SER A 1 201 ? 51.759 -20.391 39.717 1.00 15.64 200 SER A C 1
ATOM 1689 O O . SER A 1 201 ? 51.728 -21.591 39.448 1.00 15.70 200 SER A O 1
ATOM 1692 N N . ASP A 1 202 ? 50.969 -19.504 39.091 1.00 14.11 201 ASP A N 1
ATOM 1693 C CA . ASP A 1 202 ? 50.021 -19.969 38.080 1.00 17.21 201 ASP A CA 1
ATOM 1694 C C . ASP A 1 202 ? 50.689 -20.537 36.845 1.00 14.82 201 ASP A C 1
ATOM 1695 O O . ASP A 1 202 ? 50.026 -21.168 36.017 1.00 17.32 201 ASP A O 1
ATOM 1700 N N . HIS A 1 203 ? 52.007 -20.339 36.695 1.00 13.13 202 HIS A N 1
ATOM 1701 C CA . HIS A 1 203 ? 52.712 -20.824 35.526 1.00 11.55 202 HIS A CA 1
ATOM 1702 C C . HIS A 1 203 ? 53.640 -21.984 35.855 1.00 13.31 202 HIS A C 1
ATOM 1703 O O . HIS A 1 203 ? 54.431 -22.401 35.005 1.00 14.57 202 HIS A O 1
ATOM 1710 N N . ILE A 1 204 ? 53.534 -22.536 37.056 1.00 11.93 203 ILE A N 1
ATOM 1711 C CA . ILE A 1 204 ? 54.313 -23.684 37.496 1.00 11.52 203 ILE A CA 1
ATOM 1712 C C . ILE A 1 204 ? 53.345 -24.851 37.640 1.00 13.01 203 ILE A C 1
ATOM 1713 O O . ILE A 1 204 ? 52.436 -24.795 38.480 1.00 15.66 203 ILE A O 1
ATOM 1718 N N . LEU A 1 205 ? 53.498 -25.880 36.822 1.00 12.23 204 LEU A N 1
ATOM 1719 C CA . LEU A 1 205 ? 52.568 -27.010 36.850 1.00 12.77 204 LEU A CA 1
ATOM 1720 C C . LEU A 1 205 ? 53.107 -28.153 37.698 1.00 14.03 204 LEU A C 1
ATOM 1721 O O . LEU A 1 205 ? 54.318 -28.405 37.731 1.00 13.48 204 LEU A O 1
ATOM 1726 N N . PHE A 1 206 ? 52.196 -28.852 38.367 1.00 13.11 205 PHE A N 1
ATOM 1727 C CA . PHE A 1 206 ? 52.538 -29.801 39.402 1.00 16.55 205 PHE A CA 1
ATOM 1728 C C . PHE A 1 206 ? 51.813 -31.125 39.161 1.00 15.16 205 PHE A C 1
ATOM 1729 O O . PHE A 1 206 ? 50.635 -31.152 38.787 1.00 18.29 205 PHE A O 1
ATOM 1737 N N . ASP A 1 207 ? 52.549 -32.219 39.368 1.00 16.90 206 ASP A N 1
ATOM 1738 C CA . ASP A 1 207 ? 52.047 -33.587 39.269 1.00 21.41 206 ASP A CA 1
ATOM 1739 C C . ASP A 1 207 ? 51.747 -34.060 40.690 1.00 22.19 206 ASP A C 1
ATOM 1740 O O . ASP A 1 207 ? 52.670 -34.343 41.457 1.00 22.10 206 ASP A O 1
ATOM 1745 N N . THR A 1 208 ? 50.464 -34.129 41.050 1.00 23.65 207 THR A N 1
ATOM 1746 C CA . THR A 1 208 ? 50.088 -34.466 42.424 1.00 26.63 207 THR A CA 1
ATOM 1747 C C . THR A 1 208 ? 50.210 -35.953 42.750 1.00 26.92 207 THR A C 1
ATOM 1748 O O . THR A 1 208 ? 50.085 -36.322 43.925 1.00 30.47 207 THR A O 1
ATOM 1752 N N . GLU A 1 209 ? 50.429 -36.822 41.760 1.00 26.95 208 GLU A N 1
ATOM 1753 C CA . GLU A 1 209 ? 50.717 -38.211 42.104 1.00 29.54 208 GLU A CA 1
ATOM 1754 C C . GLU A 1 209 ? 52.186 -38.384 42.476 1.00 34.42 208 GLU A C 1
ATOM 1755 O O . GLU A 1 209 ? 52.514 -39.114 43.417 1.00 36.43 208 GLU A O 1
ATOM 1761 N N . LYS A 1 210 ? 53.079 -37.714 41.742 1.00 24.43 209 LYS A N 1
ATOM 1762 C CA . LYS A 1 210 ? 54.507 -37.746 42.022 1.00 25.80 209 LYS A CA 1
ATOM 1763 C C . LYS A 1 210 ? 54.921 -36.709 43.060 1.00 25.94 209 LYS A C 1
ATOM 1764 O O . LYS A 1 210 ? 56.028 -36.806 43.606 1.00 24.95 209 LYS A O 1
ATOM 1770 N N . ASN A 1 211 ? 54.039 -35.751 43.362 1.00 23.41 210 ASN A N 1
ATOM 1771 C CA . ASN A 1 211 ? 54.358 -34.555 44.142 1.00 21.52 210 ASN A CA 1
ATOM 1772 C C . ASN A 1 211 ? 55.649 -33.900 43.652 1.00 23.03 210 ASN A C 1
ATOM 1773 O O . ASN A 1 211 ? 56.542 -33.540 44.431 1.00 24.02 210 ASN A O 1
ATOM 1778 N N . THR A 1 212 ? 55.736 -33.708 42.332 1.00 18.00 211 THR A N 1
ATOM 1779 C CA . THR A 1 212 ? 56.850 -32.972 41.743 1.00 16.78 211 THR A CA 1
ATOM 1780 C C . THR A 1 212 ? 56.342 -32.043 40.654 1.00 16.03 211 THR A C 1
ATOM 1781 O O . THR A 1 212 ? 55.322 -32.296 40.011 1.00 17.39 211 THR A O 1
ATOM 1785 N N . ILE A 1 213 ? 57.100 -30.959 40.455 1.00 15.84 212 ILE A N 1
ATOM 1786 C CA . ILE A 1 213 ? 56.830 -30.011 39.375 1.00 12.39 212 ILE A CA 1
ATOM 1787 C C . ILE A 1 213 ? 57.057 -30.691 38.032 1.00 14.60 212 ILE A C 1
ATOM 1788 O O . ILE A 1 213 ? 58.065 -31.361 37.823 1.00 17.89 212 ILE A O 1
ATOM 1793 N N . CYS A 1 214 ? 56.116 -30.510 37.108 1.00 13.09 213 CYS A N 1
ATOM 1794 C CA . CYS A 1 214 ? 56.183 -31.184 35.819 1.00 13.51 213 CYS A CA 1
ATOM 1795 C C . CYS A 1 214 ? 56.077 -30.245 34.638 1.00 12.73 213 CYS A C 1
ATOM 1796 O O . CYS A 1 214 ? 55.923 -30.728 33.503 1.00 13.67 213 CYS A O 1
ATOM 1799 N N . GLY A 1 215 ? 56.132 -28.938 34.850 1.00 11.64 214 GLY A N 1
ATOM 1800 C CA . GLY A 1 215 ? 56.138 -28.047 33.697 1.00 11.70 214 GLY A CA 1
ATOM 1801 C C . GLY A 1 215 ? 56.202 -26.597 34.116 1.00 12.13 214 GLY A C 1
ATOM 1802 O O . GLY A 1 215 ? 55.837 -26.232 35.244 1.00 12.45 214 GLY A O 1
ATOM 1803 N N . ILE A 1 216 ? 56.696 -25.780 33.184 1.00 10.86 215 ILE A N 1
ATOM 1804 C CA . ILE A 1 216 ? 56.639 -24.324 33.259 1.00 9.89 215 ILE A CA 1
ATOM 1805 C C . ILE A 1 216 ? 55.967 -23.843 31.986 1.00 14.13 215 ILE A C 1
ATOM 1806 O O . ILE A 1 216 ? 56.329 -24.298 30.888 1.00 13.58 215 ILE A O 1
ATOM 1811 N N . ILE A 1 217 ? 55.001 -22.926 32.119 1.00 12.84 216 ILE A N 1
ATOM 1812 C CA . ILE A 1 217 ? 54.207 -22.522 30.969 1.00 11.49 216 ILE A CA 1
ATOM 1813 C C . ILE A 1 217 ? 54.223 -20.997 30.834 1.00 12.97 216 ILE A C 1
ATOM 1814 O O . ILE A 1 217 ? 54.757 -20.267 31.677 1.00 12.58 216 ILE A O 1
ATOM 1819 N N . ASP A 1 218 ? 53.649 -20.544 29.713 1.00 13.76 217 ASP A N 1
ATOM 1820 C CA . ASP A 1 218 ? 53.329 -19.157 29.389 1.00 16.85 217 ASP A CA 1
ATOM 1821 C C . ASP A 1 218 ? 54.571 -18.270 29.323 1.00 15.30 217 ASP A C 1
ATOM 1822 O O . ASP A 1 218 ? 54.856 -17.474 30.230 1.00 13.86 217 ASP A O 1
ATOM 1827 N N . PHE A 1 219 ? 55.290 -18.390 28.209 1.00 12.42 218 PHE A N 1
ATOM 1828 C CA . PHE A 1 219 ? 56.561 -17.721 27.976 1.00 15.83 218 PHE A CA 1
ATOM 1829 C C . PHE A 1 219 ? 56.430 -16.446 27.143 1.00 17.05 218 PHE A C 1
ATOM 1830 O O . PHE A 1 219 ? 57.450 -15.916 26.679 1.00 16.21 218 PHE A O 1
ATOM 1838 N N . GLY A 1 220 ? 55.209 -15.926 26.962 1.00 17.48 219 GLY A N 1
ATOM 1839 C CA . GLY A 1 220 ? 55.017 -14.778 26.080 1.00 17.30 219 GLY A CA 1
ATOM 1840 C C . GLY A 1 220 ? 55.676 -13.502 26.546 1.00 15.67 219 GLY A C 1
ATOM 1841 O O . GLY A 1 220 ? 55.918 -12.608 25.723 1.00 18.78 219 GLY A O 1
ATOM 1842 N N . ASP A 1 221 ? 55.966 -13.369 27.842 1.00 19.05 220 ASP A N 1
ATOM 1843 C CA . ASP A 1 221 ? 56.657 -12.190 28.339 1.00 17.40 220 ASP A CA 1
ATOM 1844 C C . ASP A 1 221 ? 58.165 -12.379 28.418 1.00 15.94 220 ASP A C 1
ATOM 1845 O O . ASP A 1 221 ? 58.857 -11.475 28.893 1.00 16.69 220 ASP A O 1
ATOM 1850 N N . ALA A 1 222 ? 58.692 -13.521 27.984 1.00 16.02 221 ALA A N 1
ATOM 1851 C CA . ALA A 1 222 ? 60.122 -13.763 28.108 1.00 15.97 221 ALA A CA 1
ATOM 1852 C C . ALA A 1 222 ? 60.918 -12.684 27.386 1.00 17.45 221 ALA A C 1
ATOM 1853 O O . ALA A 1 222 ? 60.481 -12.124 26.381 1.00 18.55 221 ALA A O 1
ATOM 1855 N N . ALA A 1 223 ? 62.093 -12.387 27.941 1.00 16.02 222 ALA A N 1
ATOM 1856 C CA . ALA A 1 223 ? 62.901 -11.261 27.494 1.00 17.01 222 ALA A CA 1
ATOM 1857 C C . ALA A 1 223 ? 64.340 -11.505 27.932 1.00 15.32 222 ALA A C 1
ATOM 1858 O O . ALA A 1 223 ? 64.631 -12.425 28.699 1.00 16.47 222 ALA A O 1
ATOM 1860 N N . ILE A 1 224 ? 65.251 -10.676 27.415 1.00 20.29 223 ILE A N 1
ATOM 1861 C CA . ILE A 1 224 ? 66.616 -10.640 27.914 1.00 17.38 223 ILE A CA 1
ATOM 1862 C C . ILE A 1 224 ? 66.680 -9.454 28.877 1.00 16.18 223 ILE A C 1
ATOM 1863 O O . ILE A 1 224 ? 66.582 -8.290 28.467 1.00 17.62 223 ILE A O 1
ATOM 1868 N N . SER A 1 225 ? 66.776 -9.750 30.177 1.00 15.63 224 SER A N 1
ATOM 1869 C CA . SER A 1 225 ? 66.686 -8.697 31.180 1.00 14.75 224 SER A CA 1
ATOM 1870 C C . SER A 1 225 ? 67.290 -9.219 32.495 1.00 16.03 224 SER A C 1
ATOM 1871 O O . SER A 1 225 ? 68.175 -10.082 32.473 1.00 17.92 224 SER A O 1
ATOM 1874 N N . ASP A 1 226 ? 66.800 -8.693 33.613 1.00 15.92 225 ASP A N 1
ATOM 1875 C CA . ASP A 1 226 ? 67.405 -8.925 34.909 1.00 15.38 225 ASP A CA 1
ATOM 1876 C C . ASP A 1 226 ? 66.962 -10.282 35.462 1.00 13.69 225 ASP A C 1
ATOM 1877 O O . ASP A 1 226 ? 65.759 -10.478 35.678 1.00 13.79 225 ASP A O 1
ATOM 1882 N N . PRO A 1 227 ? 67.877 -11.220 35.707 1.00 13.60 226 PRO A N 1
ATOM 1883 C CA . PRO A 1 227 ? 67.444 -12.504 36.278 1.00 15.19 226 PRO A CA 1
ATOM 1884 C C . PRO A 1 227 ? 66.716 -12.366 37.607 1.00 15.00 226 PRO A C 1
ATOM 1885 O O . PRO A 1 227 ? 65.917 -13.246 37.947 1.00 14.71 226 PRO A O 1
ATOM 1889 N N . ASP A 1 228 ? 66.947 -11.281 38.361 1.00 15.30 227 ASP A N 1
ATOM 1890 C CA . ASP A 1 228 ? 66.228 -11.164 39.622 1.00 14.18 227 ASP A CA 1
ATOM 1891 C C . ASP A 1 228 ? 64.721 -11.037 39.422 1.00 15.81 227 ASP A C 1
ATOM 1892 O O . ASP A 1 228 ? 63.963 -11.315 40.358 1.00 14.66 227 ASP A O 1
ATOM 1897 N N . ASN A 1 229 ? 64.264 -10.663 38.216 1.00 14.32 228 ASN A N 1
ATOM 1898 C CA . ASN A 1 229 ? 62.824 -10.575 37.966 1.00 13.82 228 ASN A CA 1
ATOM 1899 C C . ASN A 1 229 ? 62.126 -11.890 38.252 1.00 12.01 228 ASN A C 1
ATOM 1900 O O . ASN A 1 229 ? 60.961 -11.907 38.665 1.00 14.27 228 ASN A O 1
ATOM 1905 N N . ASP A 1 230 ? 62.800 -13.022 37.986 1.00 13.38 229 ASP A N 1
ATOM 1906 C CA . ASP A 1 230 ? 62.162 -14.328 38.121 1.00 10.80 229 ASP A CA 1
ATOM 1907 C C . ASP A 1 230 ? 62.119 -14.803 39.571 1.00 13.57 229 ASP A C 1
ATOM 1908 O O . ASP A 1 230 ? 61.455 -15.807 39.854 1.00 13.85 229 ASP A O 1
ATOM 1913 N N . PHE A 1 231 ? 62.796 -14.114 40.503 1.00 12.74 230 PHE A N 1
ATOM 1914 C CA . PHE A 1 231 ? 62.608 -14.385 41.925 1.00 13.23 230 PHE A CA 1
ATOM 1915 C C . PHE A 1 231 ? 61.585 -13.458 42.560 1.00 13.48 230 PHE A C 1
ATOM 1916 O O . PHE A 1 231 ? 60.766 -13.905 43.369 1.00 15.09 230 PHE A O 1
ATOM 1924 N N . ILE A 1 232 ? 61.591 -12.169 42.209 1.00 14.76 231 ILE A N 1
ATOM 1925 C CA . ILE A 1 232 ? 60.667 -11.260 42.896 1.00 13.50 231 ILE A CA 1
ATOM 1926 C C . ILE A 1 232 ? 59.226 -11.539 42.495 1.00 13.64 231 ILE A C 1
ATOM 1927 O O . ILE A 1 232 ? 58.310 -11.155 43.236 1.00 18.54 231 ILE A O 1
ATOM 1932 N N . SER A 1 233 ? 58.994 -12.217 41.366 1.00 13.68 232 SER A N 1
ATOM 1933 C CA . SER A 1 233 ? 57.639 -12.581 40.970 1.00 13.93 232 SER A CA 1
ATOM 1934 C C . SER A 1 233 ? 57.054 -13.703 41.810 1.00 14.87 232 SER A C 1
ATOM 1935 O O . SER A 1 233 ? 55.852 -13.990 41.689 1.00 17.66 232 SER A O 1
ATOM 1938 N N . LEU A 1 234 ? 57.850 -14.349 42.659 1.00 13.09 233 LEU A N 1
ATOM 1939 C CA . LEU A 1 234 ? 57.351 -15.386 43.537 1.00 13.07 233 LEU A CA 1
ATOM 1940 C C . LEU A 1 234 ? 57.298 -14.963 45.003 1.00 17.96 233 LEU A C 1
ATOM 1941 O O . LEU A 1 234 ? 56.905 -15.770 45.847 1.00 17.74 233 LEU A O 1
ATOM 1946 N N . MET A 1 235 ? 57.647 -13.720 45.312 1.00 16.59 234 MET A N 1
ATOM 1947 C CA . MET A 1 235 ? 57.909 -13.346 46.699 1.00 17.50 234 MET A CA 1
ATOM 1948 C C . MET A 1 235 ? 56.696 -12.830 47.459 1.00 21.13 234 MET A C 1
ATOM 1949 O O . MET A 1 235 ? 56.739 -12.795 48.695 1.00 25.51 234 MET A O 1
ATOM 1954 N N . GLU A 1 236 ? 55.627 -12.439 46.772 1.00 18.86 235 GLU A N 1
ATOM 1955 C CA . GLU A 1 236 ? 54.471 -11.873 47.464 1.00 24.35 235 GLU A CA 1
ATOM 1956 C C . GLU A 1 236 ? 53.827 -12.893 48.400 1.00 25.27 235 GLU A C 1
ATOM 1957 O O . GLU A 1 236 ? 53.563 -14.036 48.008 1.00 23.85 235 GLU A O 1
ATOM 1963 N N . ASP A 1 237 ? 53.560 -12.466 49.642 1.00 30.39 236 ASP A N 1
ATOM 1964 C CA . ASP A 1 237 ? 52.964 -13.370 50.620 1.00 35.92 236 ASP A CA 1
ATOM 1965 C C . ASP A 1 237 ? 51.510 -13.674 50.289 1.00 34.85 236 ASP A C 1
ATOM 1966 O O . ASP A 1 237 ? 51.038 -14.795 50.510 1.00 40.15 236 ASP A O 1
ATOM 1971 N N . ASP A 1 238 ? 50.778 -12.690 49.777 1.00 37.95 237 ASP A N 1
ATOM 1972 C CA . ASP A 1 238 ? 49.377 -12.903 49.450 1.00 52.89 237 ASP A CA 1
ATOM 1973 C C . ASP A 1 238 ? 49.251 -13.928 48.332 1.00 53.22 237 ASP A C 1
ATOM 1974 O O . ASP A 1 238 ? 48.860 -15.077 48.565 1.00 58.56 237 ASP A O 1
ATOM 1979 N N . GLU A 1 239 ? 49.619 -13.527 47.121 1.00 39.14 238 GLU A N 1
ATOM 1980 C CA . GLU A 1 239 ? 49.300 -14.290 45.926 1.00 35.52 238 GLU A CA 1
ATOM 1981 C C . GLU A 1 239 ? 50.365 -15.312 45.545 1.00 23.50 238 GLU A C 1
ATOM 1982 O O . GLU A 1 239 ? 50.096 -16.156 44.680 1.00 22.84 238 GLU A O 1
ATOM 1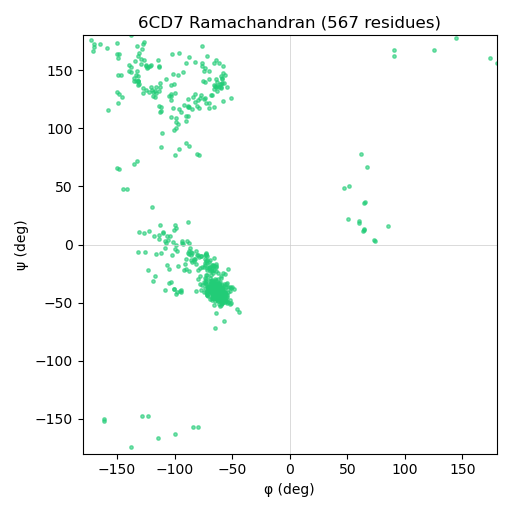988 N N . GLU A 1 240 ? 51.561 -15.260 46.133 1.00 20.58 239 GLU A N 1
ATOM 1989 C CA . GLU A 1 240 ? 52.603 -16.199 45.722 1.00 16.58 239 GLU A CA 1
ATOM 1990 C C . GLU A 1 240 ? 53.214 -16.921 46.914 1.00 18.08 239 GLU A C 1
ATOM 1991 O O . GLU A 1 240 ? 52.520 -17.183 47.905 1.00 19.67 239 GLU A O 1
ATOM 1997 N N . TYR A 1 241 ? 54.501 -17.266 46.844 1.00 18.47 240 TYR A N 1
ATOM 1998 C CA . TYR A 1 241 ? 55.054 -18.228 47.788 1.00 15.40 240 TYR A CA 1
ATOM 1999 C C . TYR A 1 241 ? 55.656 -17.618 49.049 1.00 21.71 240 TYR A C 1
ATOM 2000 O O . TYR A 1 241 ? 55.795 -18.328 50.052 1.00 22.77 240 TYR A O 1
ATOM 2009 N N . GLY A 1 242 ? 56.038 -16.345 49.028 1.00 21.24 241 GLY A N 1
ATOM 2010 C CA . GLY A 1 242 ? 56.615 -15.732 50.204 1.00 24.12 241 GLY A CA 1
ATOM 2011 C C . GLY A 1 242 ? 58.129 -15.858 50.268 1.00 22.78 241 GLY A C 1
ATOM 2012 O O . GLY A 1 242 ? 58.763 -16.641 49.562 1.00 20.70 241 GLY A O 1
ATOM 2013 N N . MET A 1 243 ? 58.701 -15.089 51.196 1.00 22.25 242 MET A N 1
ATOM 2014 C CA A MET A 1 243 ? 60.149 -14.931 51.216 0.58 26.13 242 MET A CA 1
ATOM 2015 C CA B MET A 1 243 ? 60.151 -14.910 51.300 0.42 27.01 242 MET A CA 1
ATOM 2016 C C . MET A 1 243 ? 60.858 -16.195 51.690 1.00 24.78 242 MET A C 1
ATOM 2017 O O . MET A 1 243 ? 61.931 -16.515 51.174 1.00 25.22 242 MET A O 1
ATOM 2026 N N . GLU A 1 244 ? 60.294 -16.905 52.661 1.00 23.74 243 GLU A N 1
ATOM 2027 C CA . GLU A 1 244 ? 60.959 -18.081 53.203 1.00 28.14 243 GLU A CA 1
ATOM 2028 C C . GLU A 1 244 ? 61.194 -19.114 52.110 1.00 26.74 243 GLU A C 1
ATOM 2029 O O . GLU A 1 244 ? 62.308 -19.623 51.947 1.00 25.95 243 GLU A O 1
ATOM 2035 N N . PHE A 1 245 ? 60.155 -19.411 51.323 1.00 18.65 244 PHE A N 1
ATOM 2036 C CA . PHE A 1 245 ? 60.311 -20.388 50.253 1.00 20.26 244 PHE A CA 1
ATOM 2037 C C . PHE A 1 245 ? 61.244 -19.862 49.167 1.00 17.60 244 PHE A C 1
ATOM 2038 O O . PHE A 1 245 ? 62.111 -20.603 48.677 1.00 18.01 244 PHE A O 1
ATOM 2046 N N . VAL A 1 246 ? 61.096 -18.587 48.780 1.00 17.26 245 VAL A N 1
ATOM 2047 C CA . VAL A 1 246 ? 61.966 -18.077 47.724 1.00 16.89 245 VAL A CA 1
ATOM 2048 C C . VAL A 1 246 ? 63.421 -18.067 48.190 1.00 16.82 245 VAL A C 1
ATOM 2049 O O . VAL A 1 246 ? 64.328 -18.285 47.385 1.00 17.66 245 VAL A O 1
ATOM 2053 N N . SER A 1 247 ? 63.668 -17.873 49.491 1.00 19.41 246 SER A N 1
ATOM 2054 C CA A SER A 1 247 ? 65.041 -17.949 49.986 0.67 19.08 246 SER A CA 1
ATOM 2055 C CA B SER A 1 247 ? 65.042 -17.946 49.981 0.33 20.09 246 SER A CA 1
ATOM 2056 C C . SER A 1 247 ? 65.617 -19.349 49.801 1.00 17.96 246 SER A C 1
ATOM 2057 O O . SER A 1 247 ? 66.828 -19.494 49.568 1.00 19.10 246 SER A O 1
ATOM 2062 N N . LYS A 1 248 ? 64.773 -20.390 49.885 1.00 16.12 247 LYS A N 1
ATOM 2063 C CA . LYS A 1 248 ? 65.260 -21.728 49.557 1.00 18.87 247 LYS A CA 1
ATOM 2064 C C . LYS A 1 248 ? 65.679 -21.811 48.096 1.00 15.20 247 LYS A C 1
ATOM 2065 O O . LYS A 1 248 ? 66.730 -22.386 47.772 1.00 18.80 247 LYS A O 1
ATOM 2071 N N . ILE A 1 249 ? 64.859 -21.247 47.194 1.00 15.56 248 ILE A N 1
ATOM 2072 C CA . ILE A 1 249 ? 65.231 -21.223 45.787 1.00 17.81 248 ILE A CA 1
ATOM 2073 C C . ILE A 1 249 ? 66.554 -20.484 45.605 1.00 16.83 248 ILE A C 1
ATOM 2074 O O . ILE A 1 249 ? 67.458 -20.957 44.898 1.00 17.41 248 ILE A O 1
ATOM 2079 N N . LEU A 1 250 ? 66.678 -19.309 46.243 1.00 15.36 249 LEU A N 1
ATOM 2080 C CA . LEU A 1 250 ? 67.885 -18.503 46.084 1.00 18.02 249 LEU A CA 1
ATOM 2081 C C . LEU A 1 250 ? 69.138 -19.257 46.550 1.00 18.76 249 LEU A C 1
ATOM 2082 O O . LEU A 1 250 ? 70.198 -19.151 45.917 1.00 18.15 249 LEU A O 1
ATOM 2087 N N . ASN A 1 251 ? 69.039 -20.026 47.649 1.00 18.17 250 ASN A N 1
ATOM 2088 C CA . ASN A 1 251 ? 70.183 -20.810 48.118 1.00 19.80 250 ASN A CA 1
ATOM 2089 C C . ASN A 1 251 ? 70.592 -21.864 47.097 1.00 19.26 250 ASN A C 1
ATOM 2090 O O . ASN A 1 251 ? 71.777 -22.047 46.820 1.00 20.92 250 ASN A O 1
ATOM 2095 N N . HIS A 1 252 ? 69.620 -22.592 46.539 1.00 17.57 251 HIS A N 1
ATOM 2096 C CA . HIS A 1 252 ? 69.980 -23.629 45.574 1.00 20.49 251 HIS A CA 1
ATOM 2097 C C . HIS A 1 252 ? 70.536 -23.007 44.298 1.00 20.21 251 HIS A C 1
ATOM 2098 O O . HIS A 1 252 ? 71.400 -23.604 43.642 1.00 23.57 251 HIS A O 1
ATOM 2105 N N . TYR A 1 253 ? 70.062 -21.807 43.941 1.00 17.22 252 TYR A N 1
ATOM 2106 C CA . TYR A 1 253 ? 70.555 -21.047 42.800 1.00 15.62 252 TYR A CA 1
ATOM 2107 C C . TYR A 1 253 ? 71.938 -20.458 43.043 1.00 16.58 252 TYR A C 1
ATOM 2108 O O . TYR A 1 253 ? 72.587 -20.037 42.084 1.00 21.32 252 TYR A O 1
ATOM 2117 N N . LYS A 1 254 ? 72.391 -20.443 44.300 1.00 18.19 253 LYS A N 1
ATOM 2118 C CA . LYS A 1 254 ? 73.673 -19.852 44.700 1.00 20.15 253 LYS A CA 1
ATOM 2119 C C . LYS A 1 254 ? 73.691 -18.348 44.479 1.00 21.83 253 LYS A C 1
ATOM 2120 O O . LYS A 1 254 ? 74.722 -17.776 44.118 1.00 25.99 253 LYS A O 1
ATOM 2126 N N . HIS A 1 255 ? 72.553 -17.702 44.704 1.00 21.86 254 HIS A N 1
ATOM 2127 C CA . HIS A 1 255 ? 72.491 -16.256 44.635 1.00 20.86 254 HIS A CA 1
ATOM 2128 C C . HIS A 1 255 ? 73.418 -15.636 45.680 1.00 23.29 254 HIS A C 1
ATOM 2129 O O . HIS A 1 255 ? 73.459 -16.080 46.837 1.00 24.62 254 HIS A O 1
ATOM 2136 N N . LYS A 1 256 ? 74.163 -14.612 45.267 1.00 25.53 255 LYS A N 1
ATOM 2137 C CA . LYS A 1 256 ? 75.204 -14.022 46.107 1.00 31.23 255 LYS A CA 1
ATOM 2138 C C . LYS A 1 256 ? 74.832 -12.654 46.665 1.00 30.89 255 LYS A C 1
ATOM 2139 O O . LYS A 1 256 ? 75.654 -12.056 47.376 1.00 28.95 255 LYS A O 1
ATOM 2145 N N . ASP A 1 257 ? 73.643 -12.142 46.373 1.00 27.68 256 ASP A N 1
ATOM 2146 C CA . ASP A 1 257 ? 73.265 -10.809 46.834 1.00 28.94 256 ASP A CA 1
ATOM 2147 C C . ASP A 1 257 ? 71.762 -10.789 47.070 1.00 24.52 256 ASP A C 1
ATOM 2148 O O . ASP A 1 257 ? 70.998 -10.089 46.394 1.00 22.32 256 ASP A O 1
ATOM 2153 N N . ILE A 1 258 ? 71.310 -11.571 48.044 1.00 26.31 257 ILE A N 1
ATOM 2154 C CA . ILE A 1 258 ? 69.893 -11.652 48.392 1.00 26.51 257 ILE A CA 1
ATOM 2155 C C . ILE A 1 258 ? 69.350 -10.257 48.810 1.00 26.87 257 ILE A C 1
ATOM 2156 O O . ILE A 1 258 ? 68.224 -9.929 48.428 1.00 25.06 257 ILE A O 1
ATOM 2161 N N . PRO A 1 259 ? 70.093 -9.443 49.572 1.00 30.62 258 PRO A N 1
ATOM 2162 C CA . PRO A 1 259 ? 69.586 -8.084 49.861 1.00 31.21 258 PRO A CA 1
ATOM 2163 C C . PRO A 1 259 ? 69.137 -7.305 48.635 1.00 31.11 258 PRO A C 1
ATOM 2164 O O . PRO A 1 259 ? 68.150 -6.558 48.706 1.00 29.37 258 PRO A O 1
ATOM 2168 N N . THR A 1 260 ? 69.827 -7.466 47.505 1.00 26.53 259 THR A N 1
ATOM 2169 C CA . THR A 1 260 ? 69.450 -6.730 46.304 1.00 24.61 259 THR A CA 1
ATOM 2170 C C . THR A 1 260 ? 68.140 -7.257 45.720 1.00 24.26 259 THR A C 1
ATOM 2171 O O . THR A 1 260 ? 67.315 -6.475 45.233 1.00 23.13 259 THR A O 1
ATOM 2175 N N . VAL A 1 261 ? 67.916 -8.573 45.781 1.00 21.13 260 VAL A N 1
ATOM 2176 C CA . VAL A 1 261 ? 66.627 -9.133 45.370 1.00 18.97 260 VAL A CA 1
ATOM 2177 C C . VAL A 1 261 ? 65.504 -8.535 46.202 1.00 19.88 260 VAL A C 1
ATOM 2178 O O . VAL A 1 261 ? 64.426 -8.215 45.689 1.00 21.17 260 VAL A O 1
ATOM 2182 N N . LEU A 1 262 ? 65.742 -8.385 47.510 1.00 21.74 261 LEU A N 1
ATOM 2183 C CA . LEU A 1 262 ? 64.711 -7.852 48.391 1.00 22.67 261 LEU A CA 1
ATOM 2184 C C . LEU A 1 262 ? 64.414 -6.395 48.069 1.00 21.35 261 LEU A C 1
ATOM 2185 O O . LEU A 1 262 ? 63.247 -5.988 48.019 1.00 25.76 261 LEU A O 1
ATOM 2190 N N . GLU A 1 263 ? 65.461 -5.595 47.836 1.00 23.95 262 GLU A N 1
ATOM 2191 C CA . GLU A 1 263 ? 65.242 -4.193 47.494 1.00 24.15 262 GLU A CA 1
ATOM 2192 C C . GLU A 1 263 ? 64.488 -4.056 46.178 1.00 23.88 262 GLU A C 1
ATOM 2193 O O . GLU A 1 263 ? 63.608 -3.201 46.040 1.00 26.09 262 GLU A O 1
ATOM 2199 N N . LYS A 1 264 ? 64.798 -4.914 45.198 1.00 22.46 263 LYS A N 1
ATOM 2200 C CA . LYS A 1 264 ? 64.075 -4.878 43.931 1.00 18.60 263 LYS A CA 1
ATOM 2201 C C . LYS A 1 264 ? 62.612 -5.257 44.128 1.00 21.05 263 LYS A C 1
ATOM 2202 O O . LYS A 1 264 ? 61.716 -4.671 43.504 1.00 20.21 263 LYS A O 1
ATOM 2208 N N . TYR A 1 265 ? 62.343 -6.232 44.993 1.00 22.15 264 TYR A N 1
ATOM 2209 C CA . TYR A 1 265 ? 60.960 -6.607 45.262 1.00 18.80 264 TYR A CA 1
ATOM 2210 C C . TYR A 1 265 ? 60.204 -5.459 45.919 1.00 23.73 264 TYR A C 1
ATOM 2211 O O . TYR A 1 265 ? 59.074 -5.146 45.526 1.00 24.11 264 TYR A O 1
ATOM 2220 N N . ARG A 1 266 ? 60.815 -4.823 46.923 1.00 31.18 265 ARG A N 1
ATOM 2221 C CA . ARG A 1 266 ? 60.168 -3.700 47.590 1.00 30.78 265 ARG A CA 1
ATOM 2222 C C . ARG A 1 266 ? 59.798 -2.609 46.594 1.00 31.40 265 ARG A C 1
ATOM 2223 O O . ARG A 1 266 ? 58.697 -2.050 46.655 1.00 27.26 265 ARG A O 1
ATOM 2231 N N . MET A 1 267 ? 60.698 -2.303 45.657 1.00 27.48 266 MET A N 1
ATOM 2232 C CA . MET A 1 267 ? 60.379 -1.239 44.715 1.00 25.59 266 MET A CA 1
ATOM 2233 C C . MET A 1 267 ? 59.291 -1.677 43.737 1.00 23.72 266 MET A C 1
ATOM 2234 O O . MET A 1 267 ? 58.407 -0.883 43.391 1.00 24.13 266 MET A O 1
ATOM 2239 N N . LYS A 1 268 ? 59.322 -2.942 43.301 1.00 25.74 267 LYS A N 1
ATOM 2240 C CA . LYS A 1 268 ? 58.306 -3.397 42.357 1.00 24.14 267 LYS A CA 1
ATOM 2241 C C . LYS A 1 268 ? 56.916 -3.349 42.991 1.00 24.09 267 LYS A C 1
ATOM 2242 O O . LYS A 1 268 ? 55.945 -2.971 42.338 1.00 25.01 267 LYS A O 1
ATOM 2248 N N . GLU A 1 269 ? 56.813 -3.721 44.274 1.00 25.71 268 GLU A N 1
ATOM 2249 C CA . GLU A 1 269 ? 55.556 -3.586 45.014 1.00 29.58 268 GLU A CA 1
ATOM 2250 C C . GLU A 1 269 ? 55.003 -2.175 44.883 1.00 26.89 268 GLU A C 1
ATOM 2251 O O . GLU A 1 269 ? 53.836 -1.980 44.542 1.00 30.93 268 GLU A O 1
ATOM 2257 N N . LYS A 1 270 ? 55.843 -1.173 45.151 1.00 25.83 269 LYS A N 1
ATOM 2258 C CA . LYS A 1 270 ? 55.410 0.211 45.019 1.00 25.08 269 LYS A CA 1
ATOM 2259 C C . LYS A 1 270 ? 55.122 0.582 43.574 1.00 29.37 269 LYS A C 1
ATOM 2260 O O . LYS A 1 270 ? 54.221 1.390 43.311 1.00 30.83 269 LYS A O 1
ATOM 2266 N N . TYR A 1 271 ? 55.882 0.015 42.636 1.00 22.58 270 TYR A N 1
ATOM 2267 C CA . TYR A 1 271 ? 55.764 0.441 41.252 1.00 20.97 270 TYR A CA 1
ATOM 2268 C C . TYR A 1 271 ? 54.488 -0.057 40.588 1.00 24.66 270 TYR A C 1
ATOM 2269 O O . TYR A 1 271 ? 54.089 0.488 39.554 1.00 23.89 270 TYR A O 1
ATOM 2278 N N . TRP A 1 272 ? 53.816 -1.047 41.182 1.00 27.55 271 TRP A N 1
ATOM 2279 C CA . TRP A 1 272 ? 52.651 -1.662 40.554 1.00 28.03 271 TRP A CA 1
ATOM 2280 C C . TRP A 1 272 ? 51.545 -0.649 40.275 1.00 32.64 271 TRP A C 1
ATOM 2281 O O . TRP A 1 272 ? 50.833 -0.778 39.271 1.00 26.15 271 TRP A O 1
ATOM 2292 N N . SER A 1 273 ? 51.379 0.354 41.145 1.00 25.44 272 SER A N 1
ATOM 2293 C CA . SER A 1 273 ? 50.356 1.369 40.909 1.00 25.31 272 SER A CA 1
ATOM 2294 C C . SER A 1 273 ? 50.559 2.051 39.564 1.00 24.44 272 SER A C 1
ATOM 2295 O O . SER A 1 273 ? 49.597 2.309 38.836 1.00 24.31 272 SER A O 1
ATOM 2298 N N . PHE A 1 274 ? 51.812 2.339 39.213 1.00 19.79 273 PHE A N 1
ATOM 2299 C CA . PHE A 1 274 ? 52.094 2.995 37.944 1.00 18.76 273 PHE A CA 1
ATOM 2300 C C . PHE A 1 274 ? 51.912 2.042 36.774 1.00 21.56 273 PHE A C 1
ATOM 2301 O O . PHE A 1 274 ? 51.424 2.445 35.714 1.00 23.31 273 PHE A O 1
ATOM 2309 N N . GLU A 1 275 ? 52.294 0.775 36.938 1.00 21.96 274 GLU A N 1
ATOM 2310 C CA . GLU A 1 275 ? 52.057 -0.189 35.871 1.00 23.94 274 GLU A CA 1
ATOM 2311 C C . GLU A 1 275 ? 50.566 -0.359 35.629 1.00 27.92 274 GLU A C 1
ATOM 2312 O O . GLU A 1 275 ? 50.131 -0.512 34.485 1.00 32.83 274 GLU A O 1
ATOM 2318 N N . LYS A 1 276 ? 49.763 -0.299 36.695 1.00 24.90 275 LYS A N 1
ATOM 2319 C CA . LYS A 1 276 ? 48.321 -0.445 36.532 1.00 27.13 275 LYS A CA 1
ATOM 2320 C C . LYS A 1 276 ? 47.730 0.725 35.754 1.00 26.19 275 LYS A C 1
ATOM 2321 O O . LYS A 1 276 ? 46.778 0.548 34.984 1.00 28.15 275 LYS A O 1
ATOM 2327 N N . ILE A 1 277 ? 48.271 1.932 35.940 1.00 23.44 276 ILE A N 1
ATOM 2328 C CA . ILE A 1 277 ? 47.790 3.067 35.160 1.00 25.44 276 ILE A CA 1
ATOM 2329 C C . ILE A 1 277 ? 48.148 2.884 33.691 1.00 25.80 276 ILE A C 1
ATOM 2330 O O . ILE A 1 277 ? 47.307 3.059 32.800 1.00 28.43 276 ILE A O 1
ATOM 2335 N N . ILE A 1 278 ? 49.394 2.491 33.423 1.00 26.61 277 ILE A N 1
ATOM 2336 C CA . ILE A 1 278 ? 49.871 2.376 32.044 1.00 27.86 277 ILE A CA 1
ATOM 2337 C C . ILE A 1 278 ? 49.093 1.305 31.295 1.00 33.50 277 ILE A C 1
ATOM 2338 O O . ILE A 1 278 ? 48.447 1.575 30.273 1.00 33.85 277 ILE A O 1
ATOM 2343 N N . TYR A 1 279 ? 49.129 0.074 31.797 1.00 32.10 278 TYR A N 1
ATOM 2344 C CA . TYR A 1 279 ? 48.464 -0.993 31.069 1.00 41.37 278 TYR A CA 1
ATOM 2345 C C . TYR A 1 279 ? 46.952 -0.953 31.238 1.00 38.73 278 TYR A C 1
ATOM 2346 O O . TYR A 1 279 ? 46.232 -1.494 30.391 1.00 41.27 278 TYR A O 1
ATOM 2355 N N . GLY A 1 280 ? 46.458 -0.275 32.276 1.00 38.97 279 GLY A N 1
ATOM 2356 C CA . GLY A 1 280 ? 45.036 0.019 32.340 1.00 41.74 279 GLY A CA 1
ATOM 2357 C C . GLY A 1 280 ? 44.559 0.853 31.164 1.00 40.32 279 GLY A C 1
ATOM 2358 O O . GLY A 1 280 ? 43.597 0.494 30.481 1.00 39.04 279 GLY A O 1
ATOM 2359 N N . LYS A 1 281 ? 45.229 1.980 30.905 1.00 38.07 280 LYS A N 1
ATOM 2360 C CA . LYS A 1 281 ? 44.800 2.820 29.792 1.00 37.83 280 LYS A CA 1
ATOM 2361 C C . LYS A 1 281 ? 45.057 2.147 28.451 1.00 43.20 280 LYS A C 1
ATOM 2362 O O . LYS A 1 281 ? 44.296 2.351 27.500 1.00 42.45 280 LYS A O 1
ATOM 2368 N N . GLU A 1 282 ? 46.102 1.324 28.363 1.00 38.04 281 GLU A N 1
ATOM 2369 C CA . GLU A 1 282 ? 46.440 0.713 27.083 1.00 42.21 281 GLU A CA 1
ATOM 2370 C C . GLU A 1 282 ? 45.429 -0.360 26.688 1.00 49.92 281 GLU A C 1
ATOM 2371 O O . GLU A 1 282 ? 45.008 -0.422 25.526 1.00 51.92 281 GLU A O 1
ATOM 2377 N N . TYR A 1 283 ? 45.011 -1.198 27.636 1.00 47.60 282 TYR A N 1
ATOM 2378 C CA . TYR A 1 283 ? 44.159 -2.341 27.326 1.00 50.21 282 TYR A CA 1
ATOM 2379 C C . TYR A 1 283 ? 42.671 -2.005 27.289 1.00 61.27 282 TYR A C 1
ATOM 2380 O O . TYR A 1 283 ? 41.874 -2.855 26.877 1.00 63.79 282 TYR A O 1
ATOM 2389 N N . GLY A 1 284 ? 42.280 -0.801 27.704 1.00 59.28 283 GLY A N 1
ATOM 2390 C CA . GLY A 1 284 ? 40.874 -0.500 27.897 1.00 64.10 283 GLY A CA 1
ATOM 2391 C C . GLY A 1 284 ? 40.348 -0.904 29.255 1.00 61.37 283 GLY A C 1
ATOM 2392 O O . GLY A 1 284 ? 39.130 -0.983 29.440 1.00 72.41 283 GLY A O 1
ATOM 2393 N N . TYR A 1 285 ? 41.244 -1.163 30.213 1.00 54.23 284 TYR A N 1
ATOM 2394 C CA . TYR A 1 285 ? 40.891 -1.651 31.545 1.00 51.54 284 TYR A CA 1
ATOM 2395 C C . TYR A 1 285 ? 40.811 -0.466 32.497 1.00 50.46 284 TYR A C 1
ATOM 2396 O O . TYR A 1 285 ? 41.740 -0.176 33.248 1.00 41.63 284 TYR A O 1
ATOM 2405 N N . MET A 1 286 ? 39.672 0.220 32.476 1.00 58.76 285 MET A N 1
ATOM 2406 C CA . MET A 1 286 ? 39.533 1.382 33.340 1.00 63.03 285 MET A CA 1
ATOM 2407 C C . MET A 1 286 ? 39.520 1.007 34.815 1.00 60.59 285 MET A C 1
ATOM 2408 O O . MET A 1 286 ? 39.785 1.868 35.661 1.00 59.61 285 MET A O 1
ATOM 2413 N N . ASP A 1 287 ? 39.250 -0.262 35.135 1.00 58.21 286 ASP A N 1
ATOM 2414 C CA . ASP A 1 287 ? 39.215 -0.677 36.531 1.00 58.68 286 ASP A CA 1
ATOM 2415 C C . ASP A 1 287 ? 40.561 -0.447 37.204 1.00 52.78 286 ASP A C 1
ATOM 2416 O O . ASP A 1 287 ? 40.638 0.232 38.234 1.00 54.68 286 ASP A O 1
ATOM 2421 N N . TRP A 1 288 ? 41.585 -0.998 36.556 1.00 42.06 287 TRP A N 1
ATOM 2422 C CA . TRP A 1 288 ? 43.001 -0.963 36.901 1.00 43.99 287 TRP A CA 1
ATOM 2423 C C . TRP A 1 288 ? 43.564 0.464 36.884 1.00 43.27 287 TRP A C 1
ATOM 2424 O O . TRP A 1 288 ? 44.320 0.882 37.731 1.00 35.37 287 TRP A O 1
ATOM 2435 N N . TYR A 1 289 ? 43.194 1.172 35.847 1.00 33.43 288 TYR A N 1
ATOM 2436 C CA . TYR A 1 289 ? 43.636 2.552 35.643 1.00 35.79 288 TYR A CA 1
ATOM 2437 C C . TYR A 1 289 ? 43.107 3.446 36.758 1.00 37.06 288 TYR A C 1
ATOM 2438 O O . TYR A 1 289 ? 43.844 4.271 37.309 1.00 31.36 288 TYR A O 1
ATOM 2447 N N . GLU A 1 290 ? 41.825 3.297 37.102 1.00 44.37 289 GLU A N 1
ATOM 2448 C CA . GLU A 1 290 ? 41.266 4.056 38.215 1.00 45.28 289 GLU A CA 1
ATOM 2449 C C . GLU A 1 290 ? 41.865 3.605 39.540 1.00 41.25 289 GLU A C 1
ATOM 2450 O O . GLU A 1 290 ? 42.076 4.422 40.444 1.00 42.87 289 GLU A O 1
ATOM 2456 N N . GLU A 1 291 ? 42.149 2.308 39.666 1.00 41.21 290 GLU A N 1
ATOM 2457 C CA . GLU A 1 291 ? 42.773 1.794 40.881 1.00 43.01 290 GLU A CA 1
ATOM 2458 C C . GLU A 1 291 ? 44.169 2.365 41.069 1.00 37.43 290 GLU A C 1
ATOM 2459 O O . GLU A 1 291 ? 44.526 2.818 42.161 1.00 41.35 290 GLU A O 1
ATOM 2465 N N . GLY A 1 292 ? 44.986 2.327 40.017 1.00 30.02 291 GLY A N 1
ATOM 2466 C CA . GLY A 1 292 ? 46.308 2.918 40.101 1.00 27.41 291 GLY A CA 1
ATOM 2467 C C . GLY A 1 292 ? 46.262 4.421 40.272 1.00 28.84 291 GLY A C 1
ATOM 2468 O O . GLY A 1 292 ? 47.103 4.998 40.972 1.00 30.82 291 GLY A O 1
ATOM 2469 N N . LEU A 1 293 ? 45.282 5.077 39.647 1.00 30.75 292 LEU A N 1
ATOM 2470 C CA . LEU A 1 293 ? 45.166 6.526 39.756 1.00 37.45 292 LEU A CA 1
ATOM 2471 C C . LEU A 1 293 ? 44.826 6.943 41.180 1.00 40.60 292 LEU A C 1
ATOM 2472 O O . LEU A 1 293 ? 45.341 7.950 41.679 1.00 46.42 292 LEU A O 1
ATOM 2477 N N . ASN A 1 294 ? 43.966 6.180 41.855 1.00 44.66 293 ASN A N 1
ATOM 2478 C CA . ASN A 1 294 ? 43.664 6.491 43.245 1.00 49.22 293 ASN A CA 1
ATOM 2479 C C . ASN A 1 294 ? 44.833 6.151 44.164 1.00 44.86 293 ASN A C 1
ATOM 2480 O O . ASN A 1 294 ? 45.068 6.859 45.148 1.00 49.02 293 ASN A O 1
ATOM 2485 N N . GLU A 1 295 ? 45.591 5.102 43.847 1.00 41.63 294 GLU A N 1
ATOM 2486 C CA . GLU A 1 295 ? 46.700 4.700 44.710 1.00 41.97 294 GLU A CA 1
ATOM 2487 C C . GLU A 1 295 ? 47.813 5.741 44.712 1.00 49.64 294 GLU A C 1
ATOM 2488 O O . GLU A 1 295 ? 48.328 6.111 45.774 1.00 54.47 294 GLU A O 1
ATOM 2494 N N . ILE A 1 296 ? 48.218 6.210 43.528 1.00 46.53 295 ILE A N 1
ATOM 2495 C CA . ILE A 1 296 ? 49.272 7.214 43.472 1.00 46.03 295 ILE A CA 1
ATOM 2496 C C . ILE A 1 296 ? 48.791 8.546 44.030 1.00 56.14 295 ILE A C 1
ATOM 2497 O O . ILE A 1 296 ? 49.609 9.363 44.469 1.00 58.73 295 ILE A O 1
ATOM 2502 N N . ARG A 1 297 ? 47.476 8.772 44.038 1.00 59.14 296 ARG A N 1
ATOM 2503 C CA . ARG A 1 297 ? 46.841 9.981 44.547 1.00 67.34 296 ARG A CA 1
ATOM 2504 C C . ARG A 1 297 ? 47.121 10.115 46.035 1.00 75.91 296 ARG A C 1
ATOM 2505 O O . ARG A 1 297 ? 47.241 11.247 46.519 1.00 82.12 296 ARG A O 1
ATOM 2513 N N . SER A 1 298 ? 47.130 9.014 46.784 1.00 77.61 297 SER A N 1
ATOM 2514 C CA . SER A 1 298 ? 47.316 9.100 48.242 1.00 86.43 297 SER A CA 1
ATOM 2515 C C . SER 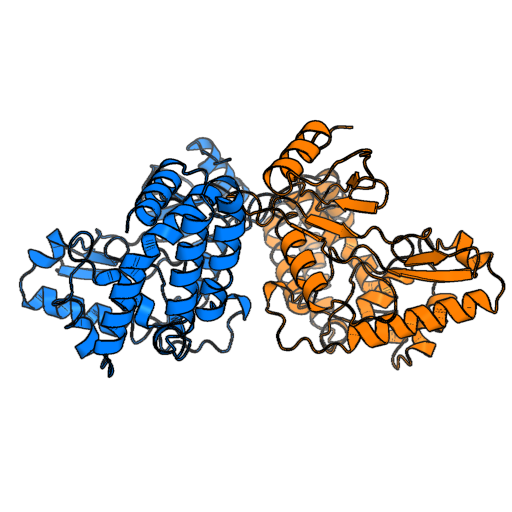A 1 298 ? 48.690 8.843 48.886 1.00 89.49 297 SER A C 1
ATOM 2516 O O . SER A 1 298 ? 49.093 9.570 49.794 1.00 94.43 297 SER A O 1
ATOM 2519 N N . ILE A 1 299 ? 49.401 7.820 48.425 1.00 85.70 298 ILE A N 1
ATOM 2520 C CA . ILE A 1 299 ? 50.685 7.453 49.009 1.00 86.46 298 ILE A CA 1
ATOM 2521 C C . ILE A 1 299 ? 51.839 8.114 48.263 1.00 84.91 298 ILE A C 1
ATOM 2522 O O . ILE A 1 299 ? 51.829 8.200 47.035 1.00 82.18 298 ILE A O 1
ATOM 2527 N N . GLY B 1 1 ? 36.153 7.653 -1.113 1.00 29.80 0 GLY B N 1
ATOM 2528 C CA . GLY B 1 1 ? 35.880 6.282 -0.717 1.00 28.55 0 GLY B CA 1
ATOM 2529 C C . GLY B 1 1 ? 35.793 6.153 0.785 1.00 24.99 0 GLY B C 1
ATOM 2530 O O . GLY B 1 1 ? 35.740 7.153 1.489 1.00 24.62 0 GLY B O 1
ATOM 2531 N N . MET B 1 2 ? 35.761 4.912 1.266 1.00 29.66 1 MET B N 1
ATOM 2532 C CA . MET B 1 2 ? 35.759 4.654 2.698 1.00 26.17 1 MET B CA 1
ATOM 2533 C C . MET B 1 2 ? 37.164 4.846 3.264 1.00 21.77 1 MET B C 1
ATOM 2534 O O . MET B 1 2 ? 38.134 4.264 2.760 1.00 23.95 1 MET B O 1
ATOM 2539 N N . ARG B 1 3 ? 37.242 5.644 4.320 1.00 19.48 2 ARG B N 1
ATOM 2540 C CA . ARG B 1 3 ? 38.479 5.957 5.028 1.00 20.55 2 ARG B CA 1
ATOM 2541 C C . ARG B 1 3 ? 38.385 5.354 6.430 1.00 21.39 2 ARG B C 1
ATOM 2542 O O . ARG B 1 3 ? 37.313 5.160 6.956 1.00 22.84 2 ARG B O 1
ATOM 2550 N N . THR B 1 4 ? 39.529 5.047 7.020 1.00 22.96 3 THR B N 1
ATOM 2551 C CA . THR B 1 4 ? 39.551 4.447 8.354 1.00 18.25 3 THR B CA 1
ATOM 2552 C C . THR B 1 4 ? 39.072 5.421 9.419 1.00 19.72 3 THR B C 1
ATOM 2553 O O . THR B 1 4 ? 38.479 5.011 10.423 1.00 18.61 3 THR B O 1
ATOM 2557 N N . TYR B 1 5 ? 39.290 6.718 9.215 1.00 17.01 4 TYR B N 1
ATOM 2558 C CA . TYR B 1 5 ? 38.919 7.738 10.172 1.00 15.03 4 TYR B CA 1
ATOM 2559 C C . TYR B 1 5 ? 38.121 8.815 9.463 1.00 19.07 4 TYR B C 1
ATOM 2560 O O . TYR B 1 5 ? 38.180 8.950 8.235 1.00 27.28 4 TYR B O 1
ATOM 2569 N N . THR B 1 6 ? 37.368 9.581 10.233 1.00 21.49 5 THR B N 1
ATOM 2570 C CA . THR B 1 6 ? 36.806 10.815 9.721 1.00 19.13 5 THR B CA 1
ATOM 2571 C C . THR B 1 6 ? 37.624 11.978 10.251 1.00 19.05 5 THR B C 1
ATOM 2572 O O . THR B 1 6 ? 38.394 11.843 11.219 1.00 15.57 5 THR B O 1
ATOM 2576 N N . PHE B 1 7 ? 37.449 13.148 9.624 1.00 18.08 6 PHE B N 1
ATOM 2577 C CA . PHE B 1 7 ? 38.112 14.350 10.110 1.00 17.04 6 PHE B CA 1
ATOM 2578 C C . PHE B 1 7 ? 37.773 14.612 11.570 1.00 17.34 6 PHE B C 1
ATOM 2579 O O . PHE B 1 7 ? 38.649 14.992 12.359 1.00 15.84 6 PHE B O 1
ATOM 2587 N N . ASP B 1 8 ? 36.497 14.436 11.946 1.00 15.42 7 ASP B N 1
ATOM 2588 C CA . ASP B 1 8 ? 36.102 14.659 13.333 1.00 19.37 7 ASP B CA 1
ATOM 2589 C C . ASP B 1 8 ? 36.883 13.744 14.278 1.00 17.73 7 ASP B C 1
ATOM 2590 O O . ASP B 1 8 ? 37.325 14.179 15.347 1.00 16.36 7 ASP B O 1
ATOM 2595 N N . GLN B 1 9 ? 37.081 12.478 13.899 1.00 16.09 8 GLN B N 1
ATOM 2596 C CA . GLN B 1 9 ? 37.834 11.572 14.765 1.00 15.50 8 GLN B CA 1
ATOM 2597 C C . GLN B 1 9 ? 39.293 11.989 14.854 1.00 15.73 8 GLN B C 1
ATOM 2598 O O . GLN B 1 9 ? 39.912 11.872 15.915 1.00 16.41 8 GLN B O 1
ATOM 2604 N N . VAL B 1 10 ? 39.876 12.456 13.743 1.00 13.19 9 VAL B N 1
ATOM 2605 C CA . VAL B 1 10 ? 41.266 12.898 13.767 1.00 14.18 9 VAL B CA 1
ATOM 2606 C C . VAL B 1 10 ? 41.421 14.073 14.721 1.00 13.36 9 VAL B C 1
ATOM 2607 O O . VAL B 1 10 ? 42.321 14.091 15.578 1.00 13.74 9 VAL B O 1
ATOM 2611 N N . GLU B 1 11 ? 40.510 15.056 14.625 1.00 13.96 10 GLU B N 1
ATOM 2612 C CA . GLU B 1 11 ? 40.575 16.208 15.519 1.00 17.17 10 GLU B CA 1
ATOM 2613 C C . GLU B 1 11 ? 40.422 15.791 16.973 1.00 16.88 10 GLU B C 1
ATOM 2614 O O . GLU B 1 11 ? 41.125 16.300 17.852 1.00 16.87 10 GLU B O 1
ATOM 2620 N N . LYS B 1 12 ? 39.490 14.881 17.249 1.00 15.10 11 LYS B N 1
ATOM 2621 C CA . LYS B 1 12 ? 39.272 14.443 18.623 1.00 18.67 11 LYS B CA 1
ATOM 2622 C C . LYS B 1 12 ? 40.508 13.740 19.173 1.00 15.00 11 LYS B C 1
ATOM 2623 O O . LYS B 1 12 ? 40.889 13.968 20.326 1.00 17.97 11 LYS B O 1
ATOM 2629 N N . ALA B 1 13 ? 41.149 12.892 18.361 1.00 15.79 12 ALA B N 1
ATOM 2630 C CA . ALA B 1 13 ? 42.330 12.176 18.834 1.00 16.56 12 ALA B CA 1
ATOM 2631 C C . ALA B 1 13 ? 43.454 13.143 19.166 1.00 15.52 12 ALA B C 1
ATOM 2632 O O . ALA B 1 13 ? 44.120 13.014 20.197 1.00 14.82 12 ALA B O 1
ATOM 2634 N N . ILE B 1 14 ? 43.676 14.134 18.303 1.00 13.30 13 ILE B N 1
ATOM 2635 C CA . ILE B 1 14 ? 44.750 15.084 18.553 1.00 13.88 13 ILE B CA 1
ATOM 2636 C C . ILE B 1 14 ? 44.414 15.971 19.748 1.00 15.74 13 ILE B C 1
ATOM 2637 O O . ILE B 1 14 ? 45.288 16.235 20.592 1.00 15.46 13 ILE B O 1
ATOM 2642 N N . GLU B 1 15 ? 43.149 16.422 19.860 1.00 15.03 14 GLU B N 1
ATOM 2643 C CA . GLU B 1 15 ? 42.775 17.303 20.966 1.00 17.30 14 GLU B CA 1
ATOM 2644 C C . GLU B 1 15 ? 43.048 16.648 22.317 1.00 15.55 14 GLU B C 1
ATOM 2645 O O . GLU B 1 15 ? 43.476 17.319 23.260 1.00 17.40 14 GLU B O 1
ATOM 2651 N N . GLN B 1 16 ? 42.779 15.344 22.438 1.00 15.95 15 GLN B N 1
ATOM 2652 C CA . GLN B 1 16 ? 42.925 14.679 23.730 1.00 19.87 15 GLN B CA 1
ATOM 2653 C C . GLN B 1 16 ? 44.335 14.829 24.281 1.00 18.66 15 GLN B C 1
ATOM 2654 O O . GLN B 1 16 ? 44.519 15.098 25.472 1.00 21.98 15 GLN B O 1
ATOM 2660 N N . LEU B 1 17 ? 45.349 14.689 23.420 1.00 17.48 16 LEU B N 1
ATOM 2661 C CA . LEU B 1 17 ? 46.747 14.765 23.826 1.00 17.34 16 LEU B CA 1
ATOM 2662 C C . LEU B 1 17 ? 47.371 16.140 23.603 1.00 17.65 16 LEU B C 1
ATOM 2663 O O . LEU B 1 17 ? 48.418 16.429 24.205 1.00 18.51 16 LEU B O 1
ATOM 2668 N N . TYR B 1 18 ? 46.768 16.981 22.752 1.00 14.43 17 TYR B N 1
ATOM 2669 C CA . TYR B 1 18 ? 47.286 18.324 22.460 1.00 13.04 17 TYR B CA 1
ATOM 2670 C C . TYR B 1 18 ? 46.145 19.330 22.471 1.00 14.12 17 TYR B C 1
ATOM 2671 O O . TYR B 1 18 ? 45.787 19.904 21.436 1.00 15.99 17 TYR B O 1
ATOM 2680 N N . PRO B 1 19 ? 45.568 19.600 23.648 1.00 15.65 18 PRO B N 1
ATOM 2681 C CA . PRO B 1 19 ? 44.398 20.496 23.719 1.00 17.98 18 PRO B CA 1
ATOM 2682 C C . PRO B 1 19 ? 44.639 21.920 23.253 1.00 17.94 18 PRO B C 1
ATOM 2683 O O . PRO B 1 19 ? 43.677 22.606 22.882 1.00 21.54 18 PRO B O 1
ATOM 2687 N N . ASP B 1 20 ? 45.874 22.411 23.290 1.00 17.03 19 ASP B N 1
ATOM 2688 C CA . ASP B 1 20 ? 46.146 23.808 22.952 1.00 20.00 19 ASP B CA 1
ATOM 2689 C C . ASP B 1 20 ? 46.518 24.015 21.495 1.00 22.88 19 ASP B C 1
ATOM 2690 O O . ASP B 1 20 ? 46.796 25.147 21.089 1.00 24.03 19 ASP B O 1
ATOM 2695 N N . PHE B 1 21 ? 46.539 22.945 20.698 1.00 17.31 20 PHE B N 1
ATOM 2696 C CA . PHE B 1 21 ? 46.915 23.016 19.295 1.00 17.75 20 PHE B CA 1
ATOM 2697 C C . PHE B 1 21 ? 45.646 23.274 18.498 1.00 15.58 20 PHE B C 1
ATOM 2698 O O . PHE B 1 21 ? 44.797 22.392 18.344 1.00 21.05 20 PHE B O 1
ATOM 2706 N N . THR B 1 22 ? 45.494 24.498 18.011 1.00 17.35 21 THR B N 1
ATOM 2707 C CA . THR B 1 22 ? 44.310 24.868 17.261 1.00 20.19 21 THR B CA 1
ATOM 2708 C C . THR B 1 22 ? 44.436 24.320 15.849 1.00 16.78 21 THR B C 1
ATOM 2709 O O . THR B 1 22 ? 45.443 24.555 15.167 1.00 19.85 21 THR B O 1
ATOM 2713 N N . ILE B 1 23 ? 43.427 23.566 15.409 1.00 16.85 22 ILE B N 1
ATOM 2714 C CA . ILE B 1 23 ? 43.390 23.031 14.056 1.00 18.05 22 ILE B CA 1
ATOM 2715 C C . ILE B 1 23 ? 42.452 23.906 13.244 1.00 17.86 22 ILE B C 1
ATOM 2716 O O . ILE B 1 23 ? 41.250 23.999 13.537 1.00 18.78 22 ILE B O 1
ATOM 2721 N N . ASN B 1 24 ? 42.996 24.553 12.219 1.00 17.28 23 ASN B N 1
ATOM 2722 C CA . ASN B 1 24 ? 42.237 25.393 11.315 1.00 18.15 23 ASN B CA 1
ATOM 2723 C C . ASN B 1 24 ? 41.853 24.674 10.041 1.00 16.20 23 ASN B C 1
ATOM 2724 O O . ASN B 1 24 ? 40.736 24.848 9.547 1.00 20.50 23 ASN B O 1
ATOM 2729 N N . THR B 1 25 ? 42.766 23.886 9.475 1.00 17.34 24 THR B N 1
ATOM 2730 C CA . THR B 1 25 ? 42.487 23.198 8.231 1.00 17.61 24 THR B CA 1
ATOM 2731 C C . THR B 1 25 ? 42.951 21.753 8.334 1.00 17.66 24 THR B C 1
ATOM 2732 O O . THR B 1 25 ? 43.981 21.454 8.964 1.00 16.64 24 THR B O 1
ATOM 2736 N N . ILE B 1 26 ? 42.179 20.866 7.718 1.00 17.06 25 ILE B N 1
ATOM 2737 C CA . ILE B 1 26 ? 42.502 19.448 7.692 1.00 16.19 25 ILE B CA 1
ATOM 2738 C C . ILE B 1 26 ? 41.994 18.875 6.381 1.00 18.04 25 ILE B C 1
ATOM 2739 O O . ILE B 1 26 ? 40.837 19.085 5.995 1.00 19.98 25 ILE B O 1
ATOM 2744 N N . GLU B 1 27 ? 42.877 18.164 5.692 1.00 15.02 26 GLU B N 1
ATOM 2745 C CA . GLU B 1 27 ? 42.501 17.468 4.479 1.00 17.81 26 GLU B CA 1
ATOM 2746 C C . GLU B 1 27 ? 43.349 16.213 4.362 1.00 14.84 26 GLU B C 1
ATOM 2747 O O . GLU B 1 27 ? 44.377 16.067 5.049 1.00 16.84 26 GLU B O 1
ATOM 2753 N N . ILE B 1 28 ? 42.910 15.297 3.503 1.00 18.29 27 ILE B N 1
ATOM 2754 C CA . ILE B 1 28 ? 43.667 14.082 3.260 1.00 18.04 27 ILE B CA 1
ATOM 2755 C C . ILE B 1 28 ? 44.855 14.447 2.386 1.00 20.89 27 ILE B C 1
ATOM 2756 O O . ILE B 1 28 ? 44.690 14.966 1.276 1.00 27.36 27 ILE B O 1
ATOM 2761 N N A SER B 1 29 ? 46.067 14.186 2.869 0.50 20.26 28 SER B N 1
ATOM 2762 N N B SER B 1 29 ? 46.058 14.170 2.892 0.50 20.02 28 SER B N 1
ATOM 2763 C CA A SER B 1 29 ? 47.206 14.444 2.003 0.50 22.21 28 SER B CA 1
ATOM 2764 C CA B SER B 1 29 ? 47.305 14.407 2.189 0.50 21.98 28 SER B CA 1
ATOM 2765 C C A SER B 1 29 ? 47.614 13.215 1.201 0.50 24.67 28 SER B C 1
ATOM 2766 C C B SER B 1 29 ? 47.682 13.240 1.286 0.50 24.28 28 SER B C 1
ATOM 2767 O O A SER B 1 29 ? 48.024 13.357 0.039 0.50 26.28 28 SER B O 1
ATOM 2768 O O B SER B 1 29 ? 48.150 13.453 0.160 0.50 27.82 28 SER B O 1
ATOM 2773 N N . GLY B 1 30 ? 47.477 12.017 1.760 1.00 20.95 29 GLY B N 1
ATOM 2774 C CA . GLY B 1 30 ? 47.815 10.835 0.993 1.00 26.80 29 GLY B CA 1
ATOM 2775 C C . GLY B 1 30 ? 47.517 9.599 1.800 1.00 23.70 29 GLY B C 1
ATOM 2776 O O . GLY B 1 30 ? 47.008 9.669 2.923 1.00 20.12 29 GLY B O 1
ATOM 2777 N N . GLU B 1 31 ? 47.866 8.455 1.224 1.00 25.50 30 GLU B N 1
ATOM 2778 C CA . GLU B 1 31 ? 47.484 7.177 1.813 1.00 27.37 30 GLU B CA 1
ATOM 2779 C C . GLU B 1 31 ? 48.427 6.106 1.295 1.00 33.27 30 GLU B C 1
ATOM 2780 O O . GLU B 1 31 ? 48.439 5.832 0.092 1.00 37.15 30 GLU B O 1
ATOM 2786 N N . GLY B 1 32 ? 49.213 5.510 2.188 1.00 24.86 31 GLY B N 1
ATOM 2787 C CA . GLY B 1 32 ? 50.045 4.372 1.863 1.00 22.79 31 GLY B CA 1
ATOM 2788 C C . GLY B 1 32 ? 49.406 3.069 2.308 1.00 21.67 31 GLY B C 1
ATOM 2789 O O . GLY B 1 32 ? 48.207 2.996 2.597 1.00 28.15 31 GLY B O 1
ATOM 2790 N N . ASN B 1 33 ? 50.228 2.021 2.370 1.00 23.07 32 ASN B N 1
ATOM 2791 C CA . ASN B 1 33 ? 49.702 0.729 2.796 1.00 25.73 32 ASN B CA 1
ATOM 2792 C C . ASN B 1 33 ? 49.407 0.708 4.284 1.00 24.19 32 ASN B C 1
ATOM 2793 O O . ASN B 1 33 ? 48.474 0.029 4.728 1.00 22.89 32 ASN B O 1
ATOM 2798 N N . ASP B 1 34 ? 50.176 1.471 5.067 1.00 17.68 33 ASP B N 1
ATOM 2799 C CA . ASP B 1 34 ? 50.142 1.411 6.516 1.00 19.83 33 ASP B CA 1
ATOM 2800 C C . ASP B 1 34 ? 49.214 2.452 7.133 1.00 17.57 33 ASP B C 1
ATOM 2801 O O . ASP B 1 34 ? 48.519 2.150 8.115 1.00 16.34 33 ASP B O 1
ATOM 2806 N N . CYS B 1 35 ? 49.194 3.667 6.572 1.00 16.58 34 CYS B N 1
ATOM 2807 C CA . CYS B 1 35 ? 48.595 4.821 7.230 1.00 14.20 34 CYS B CA 1
ATOM 2808 C C . CYS B 1 35 ? 47.828 5.663 6.220 1.00 13.70 34 CYS B C 1
ATOM 2809 O O . CYS B 1 35 ? 48.133 5.676 5.020 1.00 17.38 34 CYS B O 1
ATOM 2812 N N . ILE B 1 36 ? 46.843 6.396 6.715 1.00 16.01 35 ILE B N 1
ATOM 2813 C CA . ILE B 1 36 ? 46.281 7.529 5.995 1.00 15.69 35 ILE B CA 1
ATOM 2814 C C . ILE B 1 36 ? 46.886 8.792 6.595 1.00 16.39 35 ILE B C 1
ATOM 2815 O O . ILE B 1 36 ? 47.078 8.890 7.822 1.00 16.31 35 ILE B O 1
ATOM 2820 N N . ALA B 1 37 ? 47.249 9.741 5.725 1.00 14.35 36 ALA B N 1
ATOM 2821 C CA . ALA B 1 37 ? 47.962 10.944 6.126 1.00 15.65 36 ALA B CA 1
ATOM 2822 C C . ALA B 1 37 ? 47.056 12.154 5.943 1.00 13.27 36 ALA B C 1
ATOM 2823 O O . ALA B 1 37 ? 46.371 12.293 4.914 1.00 17.34 36 ALA B O 1
ATOM 2825 N N . TYR B 1 38 ? 47.055 13.036 6.941 1.00 12.47 37 TYR B N 1
ATOM 2826 C CA . TYR B 1 38 ? 46.265 14.258 6.933 1.00 12.91 37 TYR B CA 1
ATOM 2827 C C . TYR B 1 38 ? 47.189 15.463 7.003 1.00 13.59 37 TYR B C 1
ATOM 2828 O O . TYR B 1 38 ? 48.103 15.504 7.841 1.00 13.87 37 TYR B O 1
ATOM 2837 N N . GLU B 1 39 ? 46.962 16.434 6.121 1.00 13.33 38 GLU B N 1
ATOM 2838 C CA . GLU B 1 39 ? 47.670 17.699 6.169 1.00 15.18 38 GLU B CA 1
ATOM 2839 C C . GLU B 1 39 ? 46.899 18.650 7.080 1.00 13.21 38 GLU B C 1
ATOM 2840 O O . GLU B 1 39 ? 45.729 18.960 6.821 1.00 13.66 38 GLU B O 1
ATOM 2846 N N . ILE B 1 40 ? 47.533 19.096 8.158 1.00 12.82 39 ILE B N 1
ATOM 2847 C CA . ILE B 1 40 ? 46.880 19.920 9.160 1.00 15.65 39 ILE B CA 1
ATOM 2848 C C . ILE B 1 40 ? 47.561 21.278 9.191 1.00 14.65 39 ILE B C 1
ATOM 2849 O O . ILE B 1 40 ? 48.791 21.361 9.274 1.00 14.19 39 ILE B O 1
ATOM 2854 N N . ASN B 1 41 ? 46.759 22.332 9.052 1.00 14.06 40 ASN B N 1
ATOM 2855 C CA . ASN B 1 41 ? 47.210 23.720 9.083 1.00 16.50 40 ASN B CA 1
ATOM 2856 C C . ASN B 1 41 ? 48.229 24.038 7.991 1.00 18.55 40 ASN B C 1
ATOM 2857 O O . ASN B 1 41 ? 48.958 25.025 8.097 1.00 18.04 40 ASN B O 1
ATOM 2862 N N . ARG B 1 42 ? 48.275 23.223 6.929 1.00 16.70 41 ARG B N 1
ATOM 2863 C CA . ARG B 1 42 ? 49.305 23.296 5.885 1.00 15.48 41 ARG B CA 1
ATOM 2864 C C . ARG B 1 42 ? 50.720 23.323 6.466 1.00 18.78 41 ARG B C 1
ATOM 2865 O O . ARG B 1 42 ? 51.664 23.760 5.791 1.00 19.77 41 ARG B O 1
ATOM 2873 N N . ASP B 1 43 ? 50.890 22.832 7.699 1.00 17.20 42 ASP B N 1
ATOM 2874 C CA . ASP B 1 43 ? 52.166 22.856 8.408 1.00 15.97 42 ASP B CA 1
ATOM 2875 C C . ASP B 1 43 ? 52.651 21.483 8.852 1.00 14.42 42 ASP B C 1
ATOM 2876 O O . ASP B 1 43 ? 53.849 21.341 9.130 1.00 15.55 42 ASP B O 1
ATOM 2881 N N . PHE B 1 44 ? 51.761 20.504 8.980 1.00 13.56 43 PHE B N 1
ATOM 2882 C CA . PHE B 1 44 ? 52.074 19.217 9.572 1.00 10.63 43 PHE B CA 1
ATOM 2883 C C . PHE B 1 44 ? 51.388 18.122 8.771 1.00 12.67 43 PHE B C 1
ATOM 2884 O O . PHE B 1 44 ? 50.312 18.338 8.187 1.00 13.02 43 PHE B O 1
ATOM 2892 N N . ILE B 1 45 ? 52.008 16.951 8.739 1.00 11.75 44 ILE B N 1
ATOM 2893 C CA . ILE B 1 45 ? 51.395 15.745 8.191 1.00 11.17 44 ILE B CA 1
ATOM 2894 C C . ILE B 1 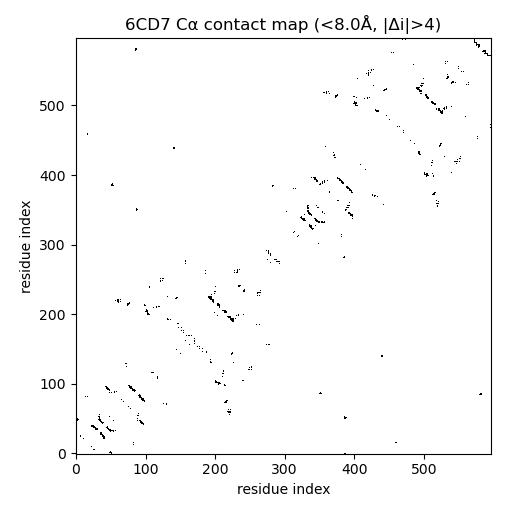45 ? 51.163 14.812 9.376 1.00 12.79 44 ILE B C 1
ATOM 2895 O O . ILE B 1 45 ? 52.125 14.435 10.067 1.00 13.55 44 ILE B O 1
ATOM 2900 N N . PHE B 1 46 ? 49.902 14.482 9.642 1.00 11.22 45 PHE B N 1
ATOM 2901 C CA . PHE B 1 46 ? 49.575 13.551 10.711 1.00 12.80 45 PHE B CA 1
ATOM 2902 C C . PHE B 1 46 ? 49.237 12.203 10.083 1.00 10.62 45 PHE B C 1
ATOM 2903 O O . PHE B 1 46 ? 48.343 12.126 9.229 1.00 13.67 45 PHE B O 1
ATOM 2911 N N . LYS B 1 47 ? 49.938 11.159 10.502 1.00 10.37 46 LYS B N 1
ATOM 2912 C CA A LYS B 1 47 ? 49.705 9.816 9.987 0.42 10.75 46 LYS B CA 1
ATOM 2913 C CA B LYS B 1 47 ? 49.708 9.812 9.990 0.58 10.57 46 LYS B CA 1
ATOM 2914 C C . LYS B 1 47 ? 48.920 9.010 11.018 1.00 10.77 46 LYS B C 1
ATOM 2915 O O . LYS B 1 47 ? 49.301 8.946 12.193 1.00 10.63 46 LYS B O 1
ATOM 2926 N N . PHE B 1 48 ? 47.835 8.399 10.559 1.00 11.27 47 PHE B N 1
ATOM 2927 C CA . PHE B 1 48 ? 46.995 7.531 11.375 1.00 12.61 47 PHE B CA 1
ATOM 2928 C C . PHE B 1 48 ? 47.015 6.123 10.806 1.00 12.32 47 PHE B C 1
ATOM 2929 O O . PHE B 1 48 ? 46.837 5.946 9.591 1.00 13.38 47 PHE B O 1
ATOM 2937 N N . PRO B 1 49 ? 47.220 5.107 11.635 1.00 11.94 48 PRO B N 1
ATOM 2938 C CA . PRO B 1 49 ? 47.365 3.737 11.122 1.00 12.66 48 PRO B CA 1
ATOM 2939 C C . PRO B 1 49 ? 46.041 3.136 10.657 1.00 12.95 48 PRO B C 1
ATOM 2940 O O . PRO B 1 49 ? 44.997 3.298 11.291 1.00 14.29 48 PRO B O 1
ATOM 2944 N N . LYS B 1 50 ? 46.106 2.410 9.542 1.00 12.09 49 LYS B N 1
ATOM 2945 C CA . LYS B 1 50 ? 44.930 1.741 8.997 1.00 13.32 49 LYS B CA 1
ATOM 2946 C C . LYS B 1 50 ? 44.668 0.399 9.650 1.00 17.19 49 LYS B C 1
ATOM 2947 O O . LYS B 1 50 ? 43.564 -0.146 9.508 1.00 19.52 49 LYS B O 1
ATOM 2953 N N . HIS B 1 51 ? 45.640 -0.132 10.390 1.00 14.10 50 HIS B N 1
ATOM 2954 C CA . HIS B 1 51 ? 45.561 -1.451 10.996 1.00 13.37 50 HIS B CA 1
ATOM 2955 C C . HIS B 1 51 ? 46.741 -1.571 11.955 1.00 15.43 50 HIS B C 1
ATOM 2956 O O . HIS B 1 51 ? 47.627 -0.713 11.991 1.00 14.01 50 HIS B O 1
ATOM 2963 N N . SER B 1 52 ? 46.736 -2.658 12.724 1.00 16.33 51 SER B N 1
ATOM 2964 C CA A SER B 1 52 ? 47.773 -2.858 13.738 0.58 13.64 51 SER B CA 1
ATOM 2965 C CA B SER B 1 52 ? 47.769 -2.843 13.739 0.42 14.18 51 SER B CA 1
ATOM 2966 C C . SER B 1 52 ? 49.158 -2.940 13.125 1.00 14.05 51 SER B C 1
ATOM 2967 O O . SER B 1 52 ? 50.109 -2.329 13.638 1.00 14.82 51 SER B O 1
ATOM 2972 N N . ARG B 1 53 ? 49.302 -3.697 12.032 1.00 14.55 52 ARG B N 1
ATOM 2973 C CA . ARG B 1 53 ? 50.604 -3.800 11.391 1.00 14.49 52 ARG B CA 1
ATOM 2974 C C . ARG B 1 53 ? 51.109 -2.422 10.987 1.00 12.56 52 ARG B C 1
ATOM 2975 O O . ARG B 1 53 ? 52.273 -2.085 11.231 1.00 15.00 52 ARG B O 1
ATOM 2983 N N . GLY B 1 54 ? 50.234 -1.598 10.401 1.00 14.54 53 GLY B N 1
ATOM 2984 C CA . GLY B 1 54 ? 50.638 -0.266 9.994 1.00 13.66 53 GLY B CA 1
ATOM 2985 C C . GLY B 1 54 ? 51.061 0.600 11.166 1.00 14.15 53 GLY B C 1
ATOM 2986 O O . GLY B 1 54 ? 51.965 1.431 11.034 1.00 14.44 53 GLY B O 1
ATOM 2987 N N . SER B 1 55 ? 50.438 0.406 12.323 1.00 11.79 54 SER B N 1
ATOM 2988 C CA A SER B 1 55 ? 50.775 1.187 13.506 0.76 10.17 54 SER B CA 1
ATOM 2989 C CA B SER B 1 55 ? 50.784 1.199 13.497 0.24 11.56 54 SER B CA 1
ATOM 2990 C C . SER B 1 55 ? 52.148 0.807 14.042 1.00 10.83 54 SER B C 1
ATOM 2991 O O . SER B 1 55 ? 52.872 1.654 14.556 1.00 12.68 54 SER B O 1
ATOM 2996 N N . THR B 1 56 ? 52.494 -0.482 13.976 1.00 13.41 55 THR B N 1
ATOM 2997 C CA . THR B 1 56 ? 53.825 -0.892 14.399 1.00 13.84 55 THR B CA 1
ATOM 2998 C C . THR B 1 56 ? 54.865 -0.282 13.470 1.00 14.19 55 THR B C 1
ATOM 2999 O O . THR B 1 56 ? 55.912 0.190 13.921 1.00 14.86 55 THR B O 1
ATOM 3003 N N . ASN B 1 57 ? 54.570 -0.234 12.165 1.00 14.78 56 ASN B N 1
ATOM 3004 C CA . ASN B 1 57 ? 55.505 0.395 11.241 1.00 13.38 56 ASN B CA 1
ATOM 3005 C C . ASN B 1 57 ? 55.610 1.896 11.516 1.00 15.52 56 ASN B C 1
ATOM 3006 O O . ASN B 1 57 ? 56.697 2.471 11.428 1.00 14.34 56 ASN B O 1
ATOM 3011 N N . LEU B 1 58 ? 54.503 2.531 11.909 1.00 11.24 57 LEU B N 1
ATOM 3012 C CA . LEU B 1 58 ? 54.534 3.954 12.250 1.00 11.29 57 LEU B CA 1
ATOM 3013 C C . LEU B 1 58 ? 55.353 4.204 13.515 1.00 11.89 57 LEU B C 1
ATOM 3014 O O . LEU B 1 58 ? 56.125 5.171 13.579 1.00 11.05 57 LEU B O 1
ATOM 3019 N N . PHE B 1 59 ? 55.178 3.350 14.542 1.00 12.09 58 PHE B N 1
ATOM 3020 C CA . PHE B 1 59 ? 56.002 3.432 15.741 1.00 11.83 58 PHE B CA 1
ATOM 3021 C C . PHE B 1 59 ? 57.485 3.379 15.387 1.00 13.11 58 PHE B C 1
ATOM 3022 O O . PHE B 1 59 ? 58.292 4.150 15.917 1.00 12.61 58 PHE B O 1
ATOM 3030 N N . ASN B 1 60 ? 57.857 2.484 14.473 1.00 13.85 59 ASN B N 1
ATOM 3031 C CA . ASN B 1 60 ? 59.262 2.351 14.115 1.00 13.37 59 ASN B CA 1
ATOM 3032 C C . ASN B 1 60 ? 59.750 3.523 13.270 1.00 13.25 59 ASN B C 1
ATOM 3033 O O . ASN B 1 60 ? 60.893 3.938 13.404 1.00 14.40 59 ASN B O 1
ATOM 3038 N N . GLU B 1 61 ? 58.883 4.072 12.420 1.00 11.01 60 GLU B N 1
ATOM 3039 C CA . GLU B 1 61 ? 59.210 5.281 11.668 1.00 10.14 60 GLU B CA 1
ATOM 3040 C C . GLU B 1 61 ? 59.502 6.448 12.605 1.00 12.37 60 GLU B C 1
ATOM 3041 O O . GLU B 1 61 ? 60.466 7.195 12.409 1.00 12.22 60 GLU B O 1
ATOM 3047 N N . VAL B 1 62 ? 58.666 6.620 13.633 1.00 11.60 61 VAL B N 1
ATOM 3048 C CA . VAL B 1 62 ? 58.878 7.665 14.629 1.00 11.36 61 VAL B CA 1
ATOM 3049 C C . VAL B 1 62 ? 60.216 7.455 15.338 1.00 10.43 61 VAL B C 1
ATOM 3050 O O . VAL B 1 62 ? 60.995 8.398 15.509 1.00 12.36 61 VAL B O 1
ATOM 3054 N N . ASN B 1 63 ? 60.501 6.210 15.750 1.00 10.25 62 ASN B N 1
ATOM 3055 C CA . ASN B 1 63 ? 61.771 5.905 16.401 1.00 9.30 62 ASN B CA 1
ATOM 3056 C C . ASN B 1 63 ? 62.939 6.342 15.522 1.00 12.07 62 ASN B C 1
ATOM 3057 O O . ASN B 1 63 ? 63.863 7.028 15.986 1.00 12.85 62 ASN B O 1
ATOM 3062 N N . ILE B 1 64 ? 62.905 5.970 14.231 1.00 10.94 63 ILE B N 1
ATOM 3063 C CA . ILE B 1 64 ? 64.023 6.257 13.339 1.00 9.79 63 ILE B CA 1
ATOM 3064 C C . ILE B 1 64 ? 64.141 7.760 13.112 1.00 11.55 63 ILE B C 1
ATOM 3065 O O . ILE B 1 64 ? 65.234 8.328 13.174 1.00 12.25 63 ILE B O 1
ATOM 3070 N N . LEU B 1 65 ? 63.024 8.431 12.841 1.00 13.40 64 LEU B N 1
ATOM 3071 C CA . LEU B 1 65 ? 63.114 9.852 12.538 1.00 11.62 64 LEU B CA 1
ATOM 3072 C C . LEU B 1 65 ? 63.576 10.654 13.739 1.00 10.67 64 LEU B C 1
ATOM 3073 O O . LEU B 1 65 ? 64.319 11.631 13.571 1.00 12.28 64 LEU B O 1
ATOM 3078 N N . LYS B 1 66 ? 63.188 10.241 14.959 1.00 10.87 65 LYS B N 1
ATOM 3079 C CA . LYS B 1 66 ? 63.706 10.917 16.141 1.00 12.06 65 LYS B CA 1
ATOM 3080 C C . LYS B 1 66 ? 65.214 10.720 16.266 1.00 13.05 65 LYS B C 1
ATOM 3081 O O . LYS B 1 66 ? 65.947 11.666 16.595 1.00 15.25 65 LYS B O 1
ATOM 3087 N N . ARG B 1 67 ? 65.709 9.497 16.020 1.00 13.63 66 ARG B N 1
ATOM 3088 C CA . ARG B 1 67 ? 67.104 9.296 16.356 1.00 12.89 66 ARG B CA 1
ATOM 3089 C C . ARG B 1 67 ? 68.065 9.803 15.286 1.00 13.54 66 ARG B C 1
ATOM 3090 O O . ARG B 1 67 ? 69.245 9.989 15.601 1.00 17.98 66 ARG B O 1
ATOM 3098 N N . ILE B 1 68 ? 67.596 10.050 14.058 1.00 15.26 67 ILE B N 1
ATOM 3099 C CA . ILE B 1 68 ? 68.439 10.668 13.035 1.00 14.76 67 ILE B CA 1
ATOM 3100 C C . ILE B 1 68 ? 68.157 12.162 12.910 1.00 17.37 67 ILE B C 1
ATOM 3101 O O . ILE B 1 68 ? 68.569 12.790 11.916 1.00 17.46 67 ILE B O 1
ATOM 3106 N N . HIS B 1 69 ? 67.501 12.740 13.893 1.00 14.32 68 HIS B N 1
ATOM 3107 C CA . HIS B 1 69 ? 67.202 14.153 13.865 1.00 15.63 68 HIS B CA 1
ATOM 3108 C C . HIS B 1 69 ? 68.468 14.966 13.563 1.00 15.88 68 HIS B C 1
ATOM 3109 O O . HIS B 1 69 ? 69.476 14.815 14.212 1.00 16.85 68 HIS B O 1
ATOM 3116 N N . ASN B 1 70 ? 68.369 15.791 12.544 1.00 16.72 69 ASN B N 1
ATOM 3117 C CA . ASN B 1 70 ? 69.410 16.725 12.101 1.00 20.54 69 ASN B CA 1
ATOM 3118 C C . ASN B 1 70 ? 70.714 16.040 11.691 1.00 19.03 69 ASN B C 1
ATOM 3119 O O . ASN B 1 70 ? 71.755 16.697 11.588 1.00 23.59 69 ASN B O 1
ATOM 3124 N N . LYS B 1 71 ? 70.689 14.741 11.399 1.00 15.33 70 LYS B N 1
ATOM 3125 C CA . LYS B 1 71 ? 71.895 14.090 10.911 1.00 12.97 70 LYS B CA 1
ATOM 3126 C C . LYS B 1 71 ? 72.045 14.153 9.397 1.00 15.76 70 LYS B C 1
ATOM 3127 O O . LYS B 1 71 ? 73.113 13.770 8.891 1.00 18.59 70 LYS B O 1
ATOM 3133 N N . LEU B 1 72 ? 71.043 14.635 8.654 1.00 16.88 71 LEU B N 1
ATOM 3134 C CA A LEU B 1 72 ? 71.073 14.549 7.206 0.64 15.71 71 LEU B CA 1
ATOM 3135 C CA B LEU B 1 72 ? 71.086 14.556 7.208 0.36 15.60 71 LEU B CA 1
ATOM 3136 C C . LEU B 1 72 ? 71.218 15.941 6.570 1.00 13.80 71 LEU B C 1
ATOM 3137 O O . LEU B 1 72 ? 70.865 16.945 7.184 1.00 14.71 71 LEU B O 1
ATOM 3146 N N . PRO B 1 73 ? 71.726 15.997 5.331 1.00 14.66 72 PRO B N 1
ATOM 3147 C CA . PRO B 1 73 ? 71.976 17.289 4.673 1.00 15.48 72 PRO B CA 1
ATOM 3148 C C . PRO B 1 73 ? 70.801 17.882 3.912 1.00 16.11 72 PRO B C 1
ATOM 3149 O O . PRO B 1 73 ? 70.952 18.944 3.293 1.00 21.86 72 PRO B O 1
ATOM 3153 N N . LEU B 1 74 ? 69.642 17.219 3.906 1.00 14.43 73 LEU B N 1
ATOM 3154 C CA . LEU B 1 74 ? 68.406 17.761 3.372 1.00 14.51 73 LEU B CA 1
ATOM 3155 C C . LEU B 1 74 ? 67.340 17.737 4.450 1.00 17.59 73 LEU B C 1
ATOM 3156 O O . LEU B 1 74 ? 67.392 16.898 5.367 1.00 14.67 73 LEU B O 1
ATOM 3161 N N . PRO B 1 75 ? 66.357 18.631 4.396 1.00 13.30 74 PRO B N 1
ATOM 3162 C CA . PRO B 1 75 ? 65.215 18.549 5.297 1.00 12.89 74 PRO B CA 1
ATOM 3163 C C . PRO B 1 75 ? 64.546 17.170 5.202 1.00 11.39 74 PRO B C 1
ATOM 3164 O O . PRO B 1 75 ? 64.350 16.628 4.102 1.00 11.75 74 PRO B O 1
ATOM 3168 N N . ILE B 1 76 ? 64.221 16.614 6.352 1.00 12.61 75 ILE B N 1
ATOM 3169 C CA . ILE B 1 76 ? 63.439 15.369 6.457 1.00 11.64 75 ILE B CA 1
ATOM 3170 C C . ILE B 1 76 ? 62.330 15.616 7.487 1.00 10.02 75 ILE B C 1
ATOM 3171 O O . ILE B 1 76 ? 62.404 16.555 8.290 1.00 13.65 75 ILE B O 1
ATOM 3176 N N . PRO B 1 77 ? 61.290 14.779 7.485 1.00 11.21 76 PRO B N 1
ATOM 3177 C CA . PRO B 1 77 ? 60.212 14.974 8.474 1.00 10.71 76 PRO B CA 1
ATOM 3178 C C . PRO B 1 77 ? 60.750 14.876 9.892 1.00 10.91 76 PRO B C 1
ATOM 3179 O O . PRO B 1 77 ? 61.582 14.016 10.214 1.00 13.81 76 PRO B O 1
ATOM 3183 N N . GLU B 1 78 ? 60.274 15.772 10.749 1.00 14.41 77 GLU B N 1
ATOM 3184 C CA . GLU B 1 78 ? 60.632 15.768 12.152 1.00 13.51 77 GLU B CA 1
ATOM 3185 C C . GLU B 1 78 ? 59.377 15.489 12.968 1.00 11.00 77 GLU B C 1
ATOM 3186 O O . GLU B 1 78 ? 58.312 16.055 12.690 1.00 12.68 77 GLU B O 1
ATOM 3192 N N . VAL B 1 79 ? 59.506 14.605 13.961 1.00 11.31 78 VAL B N 1
ATOM 3193 C CA . VAL B 1 79 ? 58.366 14.232 14.782 1.00 10.75 78 VAL B CA 1
ATOM 3194 C C . VAL B 1 79 ? 58.037 15.381 15.732 1.00 10.49 78 VAL B C 1
ATOM 3195 O O . VAL B 1 79 ? 58.902 15.854 16.494 1.00 12.79 78 VAL B O 1
ATOM 3199 N N . VAL B 1 80 ? 56.785 15.837 15.715 1.00 11.68 79 VAL B N 1
ATOM 3200 C CA . VAL B 1 80 ? 56.373 16.948 16.584 1.00 12.19 79 VAL B CA 1
ATOM 3201 C C . VAL B 1 80 ? 55.268 16.504 17.544 1.00 12.92 79 VAL B C 1
ATOM 3202 O O . VAL B 1 80 ? 55.201 17.001 18.676 1.00 13.32 79 VAL B O 1
ATOM 3206 N N . PHE B 1 81 ? 54.423 15.566 17.113 1.00 11.48 80 PHE B N 1
ATOM 3207 C CA . PHE B 1 81 ? 53.281 15.104 17.900 1.00 10.72 80 PHE B CA 1
ATOM 3208 C C . PHE B 1 81 ? 53.276 13.592 17.893 1.00 13.70 80 PHE B C 1
ATOM 3209 O O . PHE B 1 81 ? 53.529 12.968 16.858 1.00 11.40 80 PHE B O 1
ATOM 3217 N N . THR B 1 82 ? 52.953 12.973 19.036 1.00 13.11 81 THR B N 1
ATOM 3218 C CA . THR B 1 82 ? 52.816 11.521 19.070 1.00 11.90 81 THR B CA 1
ATOM 3219 C C . THR B 1 82 ? 51.535 11.126 19.801 1.00 15.72 81 THR B C 1
ATOM 3220 O O . THR B 1 82 ? 51.102 11.785 20.755 1.00 15.81 81 THR B O 1
ATOM 3224 N N . GLY B 1 83 ? 50.936 10.037 19.330 1.00 13.24 82 GLY B N 1
ATOM 3225 C CA . GLY B 1 83 ? 49.799 9.408 19.973 1.00 12.14 82 GLY B CA 1
ATOM 3226 C C . GLY B 1 83 ? 50.259 8.471 21.084 1.00 15.97 82 GLY B C 1
ATOM 3227 O O . GLY B 1 83 ? 51.363 8.592 21.629 1.00 19.85 82 GLY B O 1
ATOM 3228 N N . MET B 1 84 ? 49.404 7.512 21.405 1.00 15.94 83 MET B N 1
ATOM 3229 C CA A MET B 1 84 ? 49.693 6.589 22.491 0.48 17.63 83 MET B CA 1
ATOM 3230 C CA B MET B 1 84 ? 49.601 6.600 22.530 0.52 17.07 83 MET B CA 1
ATOM 3231 C C . MET B 1 84 ? 49.299 5.180 22.094 1.00 18.81 83 MET B C 1
ATOM 3232 O O . MET B 1 84 ? 48.578 4.977 21.101 1.00 16.34 83 MET B O 1
ATOM 3241 N N . PRO B 1 85 ? 49.790 4.169 22.811 1.00 17.70 84 PRO B N 1
ATOM 3242 C CA . PRO B 1 85 ? 49.478 2.793 22.444 1.00 15.95 84 PRO B CA 1
ATOM 3243 C C . PRO B 1 85 ? 48.122 2.365 22.986 1.00 18.73 84 PRO B C 1
ATOM 3244 O O . PRO B 1 85 ? 47.586 2.918 23.951 1.00 20.57 84 PRO B O 1
ATOM 3248 N N . SER B 1 86 ? 47.576 1.349 22.318 1.00 19.46 85 SER B N 1
ATOM 3249 C CA . SER B 1 86 ? 46.380 0.637 22.771 1.00 19.34 85 SER B CA 1
ATOM 3250 C C . SER B 1 86 ? 46.616 -0.842 22.544 1.00 15.55 85 SER B C 1
ATOM 3251 O O . SER B 1 86 ? 47.659 -1.260 22.034 1.00 18.32 85 SER B O 1
ATOM 3254 N N . GLU B 1 87 ? 45.620 -1.653 22.905 1.00 19.09 86 GLU B N 1
ATOM 3255 C CA . GLU B 1 87 ? 45.687 -3.068 22.611 1.00 19.91 86 GLU B CA 1
ATOM 3256 C C . GLU B 1 87 ? 45.702 -3.345 21.112 1.00 16.74 86 GLU B C 1
ATOM 3257 O O . GLU B 1 87 ? 46.084 -4.437 20.693 1.00 20.28 86 GLU B O 1
ATOM 3263 N N . THR B 1 88 ? 45.316 -2.362 20.292 1.00 17.10 87 THR B N 1
ATOM 3264 C CA . THR B 1 88 ? 45.266 -2.529 18.845 1.00 19.41 87 THR B CA 1
ATOM 3265 C C . THR B 1 88 ? 46.407 -1.833 18.112 1.00 18.33 87 THR B C 1
ATOM 3266 O O . THR B 1 88 ? 46.866 -2.347 17.084 1.00 20.32 87 THR B O 1
ATOM 3270 N N . TYR B 1 89 ? 46.884 -0.701 18.619 1.00 15.91 88 TYR B N 1
ATOM 3271 C CA . TYR B 1 89 ? 47.884 0.098 17.918 1.00 14.99 88 TYR B CA 1
ATOM 3272 C C . TYR B 1 89 ? 49.061 0.376 18.839 1.00 14.78 88 TYR B C 1
ATOM 3273 O O . TYR B 1 89 ? 48.871 0.847 19.965 1.00 18.80 88 TYR B O 1
ATOM 3282 N N . GLN B 1 90 ? 50.281 0.114 18.345 1.00 14.27 89 GLN B N 1
ATOM 3283 C CA . GLN B 1 90 ? 51.458 0.524 19.097 1.00 16.01 89 GLN B CA 1
ATOM 3284 C C . GLN B 1 90 ? 51.545 2.041 19.226 1.00 16.28 89 GLN B C 1
ATOM 3285 O O . GLN B 1 90 ? 52.074 2.555 20.220 1.00 16.30 89 GLN B O 1
ATOM 3291 N N . MET B 1 91 ? 51.024 2.773 18.229 1.00 12.14 90 MET B N 1
ATOM 3292 C CA . MET B 1 91 ? 51.000 4.232 18.258 1.00 15.30 90 MET B CA 1
ATOM 3293 C C . MET B 1 91 ? 49.774 4.712 17.497 1.00 13.46 90 MET B C 1
ATOM 3294 O O . MET B 1 91 ? 49.637 4.418 16.302 1.00 14.99 90 MET B O 1
ATOM 3299 N N . SER B 1 92 ? 48.902 5.472 18.170 1.00 12.34 91 SER B N 1
ATOM 3300 C CA . SER B 1 92 ? 47.610 5.803 17.578 1.00 12.41 91 SER B CA 1
ATOM 3301 C C . SER B 1 92 ? 47.715 6.811 16.432 1.00 11.70 91 SER B C 1
ATOM 3302 O O . SER B 1 92 ? 46.834 6.839 15.566 1.00 13.76 91 SER B O 1
ATOM 3305 N N . PHE B 1 93 ? 48.748 7.655 16.434 1.00 11.94 92 PHE B N 1
ATOM 3306 C CA . PHE B 1 93 ? 49.019 8.606 15.353 1.00 11.69 92 PHE B CA 1
ATOM 3307 C C . PHE B 1 93 ? 50.389 9.214 15.615 1.00 9.74 92 PHE B C 1
ATOM 3308 O O . PHE B 1 93 ? 50.938 9.100 16.711 1.00 10.78 92 PHE B O 1
ATOM 3316 N N . ALA B 1 94 ? 50.921 9.889 14.607 1.00 10.02 93 ALA B N 1
ATOM 3317 C CA . ALA B 1 94 ? 52.056 10.765 14.826 1.00 10.14 93 ALA B CA 1
ATOM 3318 C C . ALA B 1 94 ? 51.936 11.941 13.877 1.00 9.99 93 ALA B C 1
ATOM 3319 O O . ALA B 1 94 ? 51.427 11.808 12.762 1.00 12.45 93 ALA B O 1
ATOM 3321 N N . GLY B 1 95 ? 52.377 13.098 14.347 1.00 10.85 94 GLY B N 1
ATOM 3322 C CA . GLY B 1 95 ? 52.399 14.288 13.509 1.00 10.07 94 GLY B CA 1
ATOM 3323 C C . GLY B 1 95 ? 53.810 14.742 13.236 1.00 11.65 94 GLY B C 1
ATOM 3324 O O . GLY B 1 95 ? 54.626 14.858 14.154 1.00 12.69 94 GLY B O 1
ATOM 3325 N N . PHE B 1 96 ? 54.105 15.009 11.967 1.00 10.64 95 PHE B N 1
ATOM 3326 C CA . PHE B 1 96 ? 55.433 15.334 11.483 1.00 10.76 95 PHE B CA 1
ATOM 3327 C C . PHE B 1 96 ? 55.391 16.722 10.845 1.00 10.39 95 PHE B C 1
ATOM 3328 O O . PHE B 1 96 ? 54.343 17.167 10.342 1.00 13.15 95 PHE B O 1
ATOM 3336 N N . THR B 1 97 ? 56.527 17.403 10.818 1.00 10.93 96 THR B N 1
ATOM 3337 C CA . THR B 1 97 ? 56.609 18.623 10.021 1.00 12.28 96 THR B CA 1
ATOM 3338 C C . THR B 1 97 ? 56.301 18.298 8.562 1.00 12.52 96 THR B C 1
ATOM 3339 O O . THR B 1 97 ? 56.672 17.228 8.053 1.00 13.47 96 THR B O 1
ATOM 3343 N N . LYS B 1 98 ? 55.596 19.214 7.900 1.00 12.33 97 LYS B N 1
ATOM 3344 C CA . LYS B 1 98 ? 55.405 19.111 6.460 1.00 11.24 97 LYS B CA 1
ATOM 3345 C C . LYS B 1 98 ? 56.624 19.682 5.757 1.00 14.82 97 LYS B C 1
ATOM 3346 O O . LYS B 1 98 ? 56.994 20.845 5.966 1.00 18.54 97 LYS B O 1
ATOM 3352 N N . ILE B 1 99 ? 57.251 18.866 4.928 1.00 14.28 98 ILE B N 1
ATOM 3353 C CA . ILE B 1 99 ? 58.370 19.312 4.119 1.00 16.62 98 ILE B CA 1
ATOM 3354 C C . ILE B 1 99 ? 57.814 19.970 2.872 1.00 15.63 98 ILE B C 1
ATOM 3355 O O . ILE B 1 99 ? 56.964 19.393 2.172 1.00 18.47 98 ILE B O 1
ATOM 3360 N N . LYS B 1 100 ? 58.235 21.191 2.599 1.00 23.48 99 LYS B N 1
ATOM 3361 C CA . LYS B 1 100 ? 57.607 21.799 1.449 1.00 24.44 99 LYS B CA 1
ATOM 3362 C C . LYS B 1 100 ? 58.477 21.601 0.210 1.00 23.59 99 LYS B C 1
ATOM 3363 O O . LYS B 1 100 ? 59.633 21.137 0.303 1.00 26.72 99 LYS B O 1
ATOM 3369 N N . GLY B 1 101 ? 57.868 21.834 -0.941 1.00 24.96 100 GLY B N 1
ATOM 3370 C CA . GLY B 1 101 ? 58.406 21.408 -2.220 1.00 26.27 100 GLY B CA 1
ATOM 3371 C C . GLY B 1 101 ? 57.401 20.571 -2.983 1.00 27.73 100 GLY B C 1
ATOM 3372 O O . GLY B 1 101 ? 56.385 20.122 -2.454 1.00 28.93 100 GLY B O 1
ATOM 3373 N N . VAL B 1 102 ? 57.712 20.371 -4.261 1.00 24.63 101 VAL B N 1
ATOM 3374 C CA . VAL B 1 102 ? 56.891 19.524 -5.126 1.00 22.95 101 VAL B CA 1
ATOM 3375 C C . VAL B 1 102 ? 57.719 18.300 -5.494 1.00 24.04 101 VAL B C 1
ATOM 3376 O O . VAL B 1 102 ? 58.957 18.370 -5.495 1.00 19.03 101 VAL B O 1
ATOM 3380 N N . PRO B 1 103 ? 57.101 17.154 -5.780 1.00 21.03 102 PRO B N 1
ATOM 3381 C CA . PRO B 1 103 ? 57.890 15.974 -6.140 1.00 21.57 102 PRO B CA 1
ATOM 3382 C C . PRO B 1 103 ? 58.716 16.246 -7.392 1.00 18.40 102 PRO B C 1
ATOM 3383 O O . PRO B 1 103 ? 58.255 16.879 -8.347 1.00 25.02 102 PRO B O 1
ATOM 3387 N N . LEU B 1 104 ? 59.964 15.791 -7.360 1.00 16.90 103 LEU B N 1
ATOM 3388 C CA . LEU B 1 104 ? 60.832 15.844 -8.532 1.00 16.92 103 LEU B CA 1
ATOM 3389 C C . LEU B 1 104 ? 60.445 14.687 -9.444 1.00 19.37 103 LEU B C 1
ATOM 3390 O O . LEU B 1 104 ? 61.108 13.651 -9.506 1.00 20.44 103 LEU B O 1
ATOM 3395 N N . THR B 1 105 ? 59.329 14.858 -10.156 1.00 20.58 104 THR B N 1
ATOM 3396 C CA . THR B 1 105 ? 58.900 13.825 -11.078 1.00 23.60 104 THR B CA 1
ATOM 3397 C C . THR B 1 105 ? 59.928 13.664 -12.193 1.00 27.08 104 THR B C 1
ATOM 3398 O O . THR B 1 105 ? 60.723 14.569 -12.448 1.00 23.49 104 THR B O 1
ATOM 3402 N N . PRO B 1 106 ? 59.936 12.516 -12.875 1.00 26.39 105 PRO B N 1
ATOM 3403 C CA . PRO B 1 106 ? 60.793 12.402 -14.066 1.00 25.75 105 PRO B CA 1
ATOM 3404 C C . PRO B 1 106 ? 60.553 13.505 -15.082 1.00 24.78 105 PRO B C 1
ATOM 3405 O O . PRO B 1 106 ? 61.519 14.032 -15.650 1.00 26.15 105 PRO B O 1
ATOM 3409 N N . LEU B 1 107 ? 59.292 13.887 -15.312 1.00 25.70 106 LEU B N 1
ATOM 3410 C CA . LEU B 1 107 ? 59.018 14.964 -16.256 1.00 33.54 106 LEU B CA 1
ATOM 3411 C C . LEU B 1 107 ? 59.673 16.265 -15.805 1.00 32.31 106 LEU B C 1
ATOM 3412 O O . LEU B 1 107 ? 60.317 16.958 -16.605 1.00 29.48 106 LEU B O 1
ATOM 3417 N N . LEU B 1 108 ? 59.533 16.598 -14.519 1.00 27.87 107 LEU B N 1
ATOM 3418 C CA . LEU B 1 108 ? 60.122 17.829 -14.006 1.00 24.47 107 LEU B CA 1
ATOM 3419 C C . LEU B 1 108 ? 61.639 17.788 -14.126 1.00 21.99 107 LEU B C 1
ATOM 3420 O O . LEU B 1 108 ? 62.268 18.752 -14.583 1.00 23.48 107 LEU B O 1
ATOM 3425 N N . LEU B 1 109 ? 62.245 16.666 -13.726 1.00 21.07 108 LEU B N 1
ATOM 3426 C CA . LEU B 1 109 ? 63.693 16.519 -13.820 1.00 19.89 108 LEU B CA 1
ATOM 3427 C C . LEU B 1 109 ? 64.177 16.693 -15.252 1.00 21.33 108 LEU B C 1
ATOM 3428 O O . LEU B 1 109 ? 65.143 17.423 -15.508 1.00 23.73 108 LEU B O 1
ATOM 3433 N N . ASN B 1 110 ? 63.512 16.035 -16.207 1.00 22.95 109 ASN B N 1
ATOM 3434 C CA . ASN B 1 110 ? 63.990 16.123 -17.580 1.00 27.76 109 ASN B CA 1
ATOM 3435 C C . ASN B 1 110 ? 63.832 17.512 -18.176 1.00 32.63 109 ASN B C 1
ATOM 3436 O O . ASN B 1 110 ? 64.539 17.838 -19.132 1.00 35.24 109 ASN B O 1
ATOM 3441 N N . ASN B 1 111 ? 62.928 18.334 -17.653 1.00 28.45 110 ASN B N 1
ATOM 3442 C CA . ASN B 1 111 ? 62.755 19.676 -18.197 1.00 28.26 110 ASN B CA 1
ATOM 3443 C C . ASN B 1 111 ? 63.722 20.681 -17.590 1.00 27.11 110 ASN B C 1
ATOM 3444 O O . ASN B 1 111 ? 63.763 21.831 -18.045 1.00 29.41 110 ASN B O 1
ATOM 3449 N N . LEU B 1 112 ? 64.490 20.278 -16.578 1.00 26.60 111 LEU B N 1
ATOM 3450 C CA . LEU B 1 112 ? 65.456 21.176 -15.977 1.00 22.46 111 LEU B CA 1
ATOM 3451 C C . LEU B 1 112 ? 66.657 21.354 -16.895 1.00 23.22 111 LEU B C 1
ATOM 3452 O O . LEU B 1 112 ? 67.035 20.431 -17.625 1.00 23.77 111 LEU B O 1
ATOM 3457 N N . PRO B 1 113 ? 67.293 22.521 -16.854 1.00 23.52 112 PRO B N 1
ATOM 3458 C CA . PRO B 1 113 ? 68.593 22.658 -17.510 1.00 24.25 112 PRO B CA 1
ATOM 3459 C C . PRO B 1 113 ? 69.584 21.652 -16.947 1.00 23.28 112 PRO B C 1
ATOM 3460 O O . PRO B 1 113 ? 69.486 21.214 -15.796 1.00 21.83 112 PRO B O 1
ATOM 3464 N N . LYS B 1 114 ? 70.558 21.308 -17.793 1.00 24.37 113 LYS B N 1
ATOM 3465 C CA A LYS B 1 114 ? 71.487 20.238 -17.465 0.48 23.99 113 LYS B CA 1
ATOM 3466 C CA B LYS B 1 114 ? 71.507 20.251 -17.481 0.52 24.02 113 LYS B CA 1
ATOM 3467 C C . LYS B 1 114 ? 72.257 20.522 -16.177 1.00 22.88 113 LYS B C 1
ATOM 3468 O O . LYS B 1 114 ? 72.527 19.604 -15.400 1.00 21.90 113 LYS B O 1
ATOM 3479 N N . GLN B 1 115 ? 72.635 21.778 -15.946 1.00 23.27 114 GLN B N 1
ATOM 3480 C CA . GLN B 1 115 ? 73.373 22.081 -14.723 1.00 22.62 114 GLN B CA 1
ATOM 3481 C C . GLN B 1 115 ? 72.547 21.747 -13.490 1.00 20.88 114 GLN B C 1
ATOM 3482 O O . GLN B 1 115 ? 73.087 21.262 -12.490 1.00 20.11 114 GLN B O 1
ATOM 3488 N N . SER B 1 116 ? 71.231 21.956 -13.565 1.00 20.46 115 SER B N 1
ATOM 3489 C CA . SER B 1 116 ? 70.347 21.658 -12.444 1.00 19.11 115 SER B CA 1
ATOM 3490 C C . SER B 1 116 ? 70.080 20.166 -12.306 1.00 18.20 115 SER B C 1
ATOM 3491 O O . SER B 1 116 ? 69.913 19.659 -11.188 1.00 19.95 115 SER B O 1
ATOM 3494 N N . GLN B 1 117 ? 69.999 19.444 -13.441 1.00 18.93 116 GLN B N 1
ATOM 3495 C CA . GLN B 1 117 ? 69.927 17.989 -13.378 1.00 18.47 116 GLN B CA 1
ATOM 3496 C C . GLN B 1 117 ? 71.167 17.404 -12.720 1.00 19.24 116 GLN B C 1
ATOM 3497 O O . GLN B 1 117 ? 71.068 16.488 -11.886 1.00 18.02 116 GLN B O 1
ATOM 3503 N N . ASN B 1 118 ? 72.343 17.911 -13.101 1.00 20.68 117 ASN B N 1
ATOM 3504 C CA . ASN B 1 118 ? 73.580 17.404 -12.522 1.00 21.52 117 ASN B CA 1
ATOM 3505 C C . ASN B 1 118 ? 73.635 17.675 -11.024 1.00 19.99 117 ASN B C 1
ATOM 3506 O O . ASN B 1 118 ? 74.039 16.805 -10.240 1.00 19.78 117 ASN B O 1
ATOM 3511 N N . GLN B 1 119 ? 73.210 18.875 -10.610 1.00 17.68 118 GLN B N 1
ATOM 3512 C CA . GLN B 1 119 ? 73.181 19.198 -9.190 1.00 16.84 118 GLN B CA 1
ATOM 3513 C C . GLN B 1 119 ? 72.224 18.290 -8.442 1.00 18.47 118 GLN B C 1
ATOM 3514 O O . GLN B 1 119 ? 72.494 17.899 -7.305 1.00 16.27 118 GLN B O 1
ATOM 3520 N N . ALA B 1 120 ? 71.093 17.953 -9.062 1.00 15.19 119 ALA B N 1
ATOM 3521 C CA . ALA B 1 120 ? 70.139 17.065 -8.413 1.00 15.56 119 ALA B CA 1
ATOM 3522 C C . ALA B 1 120 ? 70.752 15.691 -8.180 1.00 14.67 119 ALA B C 1
ATOM 3523 O O . ALA B 1 120 ? 70.599 15.115 -7.096 1.00 14.29 119 ALA B O 1
ATOM 3525 N N . ALA B 1 121 ? 71.489 15.167 -9.168 1.00 18.26 120 ALA B N 1
ATOM 3526 C CA . ALA B 1 121 ? 72.138 13.876 -8.984 1.00 15.69 120 ALA B CA 1
ATOM 3527 C C . ALA B 1 121 ? 73.203 13.943 -7.890 1.00 16.70 120 ALA B C 1
ATOM 3528 O O . ALA B 1 121 ? 73.310 13.035 -7.060 1.00 18.09 120 ALA B O 1
ATOM 3530 N N . LYS B 1 122 ? 73.983 15.036 -7.862 1.00 16.27 121 LYS B N 1
ATOM 3531 C CA . LYS B 1 122 ? 74.985 15.212 -6.816 1.00 16.29 121 LYS B CA 1
ATOM 3532 C C . LYS B 1 122 ? 74.335 15.300 -5.442 1.00 15.67 121 LYS B C 1
ATOM 3533 O O . LYS B 1 122 ? 74.818 14.703 -4.476 1.00 16.43 121 LYS B O 1
ATOM 3539 N N . ASP B 1 123 ? 73.235 16.048 -5.337 1.00 16.38 122 ASP B N 1
ATOM 3540 C CA . ASP B 1 123 ? 72.598 16.221 -4.036 1.00 16.15 122 ASP B CA 1
ATOM 3541 C C . ASP B 1 123 ? 71.964 14.925 -3.552 1.00 12.86 122 ASP B C 1
ATOM 3542 O O . ASP B 1 123 ? 71.979 14.637 -2.349 1.00 15.00 122 ASP B O 1
ATOM 3547 N N . LEU B 1 124 ? 71.416 14.104 -4.464 1.00 13.63 123 LEU B N 1
ATOM 3548 C CA . LEU B 1 124 ? 70.852 12.833 -4.030 1.00 12.42 123 LEU B CA 1
ATOM 3549 C C . LEU B 1 124 ? 71.945 11.884 -3.559 1.00 15.62 123 LEU B C 1
ATOM 3550 O O . LEU B 1 124 ? 71.785 11.192 -2.539 1.00 14.42 123 LEU B O 1
ATOM 3555 N N . ALA B 1 125 ? 73.071 11.853 -4.280 1.00 15.34 124 ALA B N 1
ATOM 3556 C CA . ALA B 1 125 ? 74.182 11.012 -3.852 1.00 13.41 124 ALA B CA 1
ATOM 3557 C C . ALA B 1 125 ? 74.722 11.450 -2.497 1.00 13.54 124 ALA B C 1
ATOM 3558 O O . ALA B 1 125 ? 75.026 10.613 -1.642 1.00 16.52 124 ALA B O 1
ATOM 3560 N N . ARG B 1 126 ? 74.811 12.759 -2.273 1.00 14.32 125 ARG B N 1
ATOM 3561 C CA . ARG B 1 126 ? 75.263 13.257 -0.983 1.00 14.75 125 ARG B CA 1
ATOM 3562 C C . ARG B 1 126 ? 74.316 12.831 0.130 1.00 15.98 125 ARG B C 1
ATOM 3563 O O . ARG B 1 126 ? 74.755 12.391 1.204 1.00 15.99 125 ARG B O 1
ATOM 3571 N N . PHE B 1 127 ? 73.007 12.960 -0.109 1.00 13.11 126 PHE B N 1
ATOM 3572 C CA . PHE B 1 127 ? 72.044 12.556 0.906 1.00 11.31 126 PHE B CA 1
ATOM 3573 C C . PHE B 1 127 ? 72.169 11.072 1.244 1.00 13.91 126 PHE B C 1
ATOM 3574 O O . PHE B 1 127 ? 72.216 10.693 2.419 1.00 13.77 126 PHE B O 1
ATOM 3582 N N . LEU B 1 128 ? 72.213 10.211 0.213 1.00 13.22 127 LEU B N 1
ATOM 3583 C CA . LEU B 1 128 ? 72.296 8.775 0.463 1.00 11.17 127 LEU B CA 1
ATOM 3584 C C . LEU B 1 128 ? 73.624 8.405 1.119 1.00 13.72 127 LEU B C 1
ATOM 3585 O O . LEU B 1 128 ? 73.667 7.546 2.014 1.00 12.92 127 LEU B O 1
ATOM 3590 N N . SER B 1 129 ? 74.717 9.064 0.700 1.00 14.28 128 SER B N 1
ATOM 3591 C CA . SER B 1 129 ? 76.015 8.832 1.322 1.00 16.23 128 SER B CA 1
ATOM 3592 C C . SER B 1 129 ? 75.944 9.067 2.829 1.00 15.05 128 SER B C 1
ATOM 3593 O O . SER B 1 129 ? 76.423 8.250 3.619 1.00 17.24 128 SER B O 1
ATOM 3596 N N . GLU B 1 130 ? 75.323 10.180 3.242 1.00 15.26 129 GLU B N 1
ATOM 3597 C CA . GLU B 1 130 ? 75.253 10.473 4.668 1.00 12.40 129 GLU B CA 1
ATOM 3598 C C . GLU B 1 130 ? 74.290 9.530 5.385 1.00 13.27 129 GLU B C 1
ATOM 3599 O O . GLU B 1 130 ? 74.599 9.040 6.486 1.00 14.38 129 GLU B O 1
ATOM 3605 N N . LEU B 1 131 ? 73.109 9.276 4.783 1.00 13.50 130 LEU B N 1
ATOM 3606 C CA . LEU B 1 131 ? 72.171 8.320 5.367 1.00 10.97 130 LEU B CA 1
ATOM 3607 C C . LEU B 1 131 ? 72.827 6.977 5.628 1.00 13.59 130 LEU B C 1
ATOM 3608 O O . LEU B 1 131 ? 72.724 6.415 6.727 1.00 12.30 130 LEU B O 1
ATOM 3613 N N . HIS B 1 132 ? 73.526 6.454 4.614 1.00 13.21 131 HIS B N 1
ATOM 3614 C CA . HIS B 1 132 ? 74.110 5.127 4.679 1.00 11.76 131 HIS B CA 1
ATOM 3615 C C . HIS B 1 132 ? 75.342 5.055 5.575 1.00 13.92 131 HIS B C 1
ATOM 3616 O O . HIS B 1 132 ? 75.840 3.954 5.839 1.00 14.63 131 HIS B O 1
ATOM 3623 N N . SER B 1 133 ? 75.840 6.208 6.040 1.00 11.95 132 SER B N 1
ATOM 3624 C CA . SER B 1 133 ? 77.022 6.267 6.890 1.00 13.84 132 SER B CA 1
ATOM 3625 C C . SER B 1 133 ? 76.695 6.473 8.357 1.00 13.30 132 SER B C 1
ATOM 3626 O O . SER B 1 133 ? 77.608 6.369 9.190 1.00 16.70 132 SER B O 1
ATOM 3629 N N . ILE B 1 134 ? 75.436 6.756 8.696 1.00 13.21 133 ILE B N 1
ATOM 3630 C CA . ILE B 1 134 ? 75.036 6.873 10.087 1.00 15.82 133 ILE B CA 1
ATOM 3631 C C . ILE B 1 134 ? 75.353 5.587 10.832 1.00 14.28 133 ILE B C 1
ATOM 3632 O O . ILE B 1 134 ? 75.184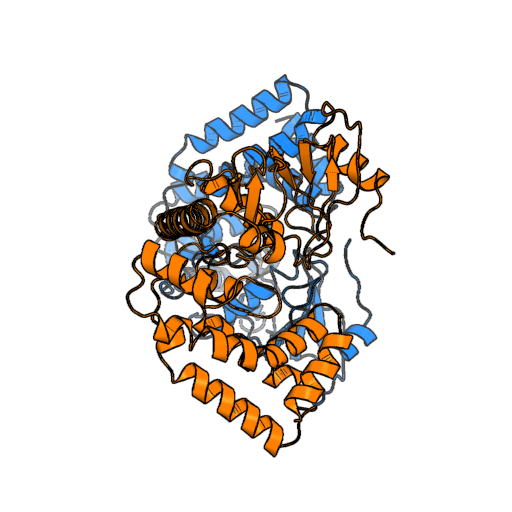 4.483 10.300 1.00 15.23 133 ILE B O 1
ATOM 3637 N N . ASN B 1 135 ? 75.849 5.716 12.067 1.00 14.68 134 ASN B N 1
ATOM 3638 C CA . ASN B 1 135 ? 76.197 4.531 12.834 1.00 19.00 134 ASN B CA 1
ATOM 3639 C C . ASN B 1 135 ? 74.919 3.824 13.295 1.00 14.91 134 ASN B C 1
ATOM 3640 O O . ASN B 1 135 ? 74.089 4.425 13.987 1.00 18.03 134 ASN B O 1
ATOM 3645 N N . ILE B 1 136 ? 74.743 2.559 12.919 1.00 14.98 135 ILE B N 1
ATOM 3646 C CA . ILE B 1 136 ? 73.497 1.871 13.252 1.00 13.44 135 ILE B CA 1
ATOM 3647 C C . ILE B 1 136 ? 73.702 0.729 14.254 1.00 17.42 135 ILE B C 1
ATOM 3648 O O . ILE B 1 136 ? 72.817 -0.095 14.426 1.00 14.73 135 ILE B O 1
ATOM 3653 N N . SER B 1 137 ? 74.844 0.706 14.955 1.00 19.34 136 SER B N 1
ATOM 3654 C CA . SER B 1 137 ? 75.117 -0.404 15.867 1.00 19.67 136 SER B CA 1
ATOM 3655 C C . SER B 1 137 ? 74.060 -0.541 16.966 1.00 22.31 136 SER B C 1
ATOM 3656 O O . SER B 1 137 ? 73.816 -1.651 17.457 1.00 24.15 136 SER B O 1
ATOM 3659 N N . GLY B 1 138 ? 73.418 0.571 17.349 1.00 17.84 137 GLY B N 1
ATOM 3660 C CA . GLY B 1 138 ? 72.411 0.612 18.392 1.00 19.41 137 GLY B CA 1
ATOM 3661 C C . GLY B 1 138 ? 70.970 0.465 17.943 1.00 19.63 137 GLY B C 1
ATOM 3662 O O . GLY B 1 138 ? 70.063 0.507 18.783 1.00 19.11 137 GLY B O 1
ATOM 3663 N N . PHE B 1 139 ? 70.724 0.305 16.644 1.00 14.56 138 PHE B N 1
ATOM 3664 C CA . PHE B 1 139 ? 69.377 0.061 16.142 1.00 13.03 138 PHE B CA 1
ATOM 3665 C C . PHE B 1 139 ? 69.016 -1.400 16.362 1.00 15.42 138 PHE B C 1
ATOM 3666 O O . PHE B 1 139 ? 69.649 -2.293 15.775 1.00 16.75 138 PHE B O 1
ATOM 3674 N N . LYS B 1 140 ? 67.989 -1.666 17.164 1.00 16.62 139 LYS B N 1
ATOM 3675 C CA . LYS B 1 140 ? 67.663 -3.038 17.507 1.00 17.02 139 LYS B CA 1
ATOM 3676 C C . LYS B 1 140 ? 66.952 -3.755 16.355 1.00 12.50 139 LYS B C 1
ATOM 3677 O O . LYS B 1 140 ? 66.562 -3.155 15.346 1.00 14.42 139 LYS B O 1
ATOM 3683 N N . SER B 1 141 ? 66.792 -5.072 16.537 1.00 15.45 140 SER B N 1
ATOM 3684 C CA . SER B 1 141 ? 66.462 -5.968 15.434 1.00 15.73 140 SER B CA 1
ATOM 3685 C C . SER B 1 141 ? 65.105 -5.692 14.813 1.00 14.55 140 SER B C 1
ATOM 3686 O O . SER B 1 141 ? 64.890 -6.066 13.652 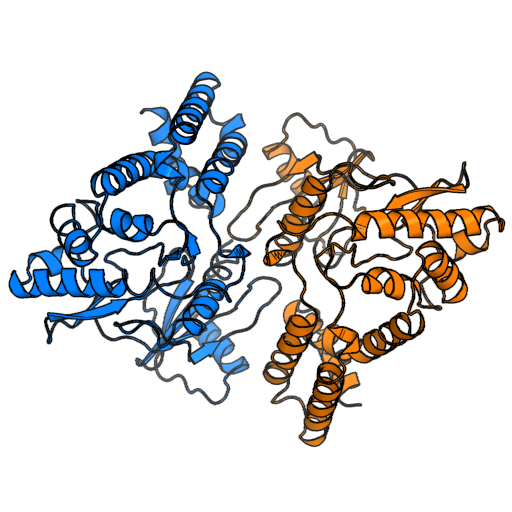1.00 15.51 140 SER B O 1
ATOM 3689 N N . ASN B 1 142 ? 64.191 -5.060 15.544 1.00 14.36 141 ASN B N 1
ATOM 3690 C CA . ASN B 1 142 ? 62.897 -4.774 14.947 1.00 15.82 141 ASN B CA 1
ATOM 3691 C C . ASN B 1 142 ? 62.989 -3.709 13.861 1.00 13.42 141 ASN B C 1
ATOM 3692 O O . ASN B 1 142 ? 62.049 -3.575 13.061 1.00 18.03 141 ASN B O 1
ATOM 3697 N N . LEU B 1 143 ? 64.109 -2.979 13.800 1.00 12.77 142 LEU B N 1
ATOM 3698 C CA . LEU B 1 143 ? 64.404 -2.016 12.752 1.00 12.14 142 LEU B CA 1
ATOM 3699 C C . LEU B 1 143 ? 65.312 -2.584 11.676 1.00 14.57 142 LEU B C 1
ATOM 3700 O O . LEU B 1 143 ? 65.662 -1.869 10.724 1.00 15.02 142 LEU B O 1
ATOM 3705 N N . VAL B 1 144 ? 65.733 -3.848 11.795 1.00 12.55 143 VAL B N 1
ATOM 3706 C CA . VAL B 1 144 ? 66.664 -4.447 10.854 1.00 15.25 143 VAL B CA 1
ATOM 3707 C C . VAL B 1 144 ? 65.899 -5.357 9.911 1.00 14.41 143 VAL B C 1
ATOM 3708 O O . VAL B 1 144 ? 65.090 -6.199 10.351 1.00 17.87 143 VAL B O 1
ATOM 3712 N N . LEU B 1 145 ? 66.128 -5.170 8.612 1.00 12.62 144 LEU B N 1
ATOM 3713 C CA . LEU B 1 145 ? 65.534 -5.988 7.554 1.00 13.81 144 LEU B CA 1
ATOM 3714 C C . LEU B 1 145 ? 66.680 -6.787 6.929 1.00 15.72 144 LEU B C 1
ATOM 3715 O O . LEU B 1 145 ? 67.254 -6.383 5.917 1.00 16.12 144 LEU B O 1
ATOM 3720 N N . ASP B 1 146 ? 67.012 -7.904 7.544 1.00 24.87 145 ASP B N 1
ATOM 3721 C CA . ASP B 1 146 ? 68.026 -8.798 7.000 1.00 23.20 145 ASP B CA 1
ATOM 3722 C C . ASP B 1 146 ? 67.479 -9.455 5.741 1.00 21.42 145 ASP B C 1
ATOM 3723 O O . ASP B 1 146 ? 66.470 -10.164 5.807 1.00 20.75 145 ASP B O 1
ATOM 3728 N N . PHE B 1 147 ? 68.107 -9.220 4.586 1.00 21.04 146 PHE B N 1
ATOM 3729 C CA . PHE B 1 147 ? 67.474 -9.647 3.339 1.00 22.16 146 PHE B CA 1
ATOM 3730 C C . PHE B 1 147 ? 67.425 -11.168 3.223 1.00 20.94 146 PHE B C 1
ATOM 3731 O O . PHE B 1 147 ? 66.446 -11.720 2.700 1.00 18.75 146 PHE B O 1
ATOM 3739 N N . ARG B 1 148 ? 68.464 -11.860 3.710 1.00 18.50 147 ARG B N 1
ATOM 3740 C CA . ARG B 1 148 ? 68.445 -13.318 3.663 1.00 18.71 147 ARG B CA 1
ATOM 3741 C C . ARG B 1 148 ? 67.325 -13.887 4.532 1.00 23.30 147 ARG B C 1
ATOM 3742 O O . ARG B 1 148 ? 66.618 -14.819 4.116 1.00 19.82 147 ARG B O 1
ATOM 3750 N N . GLU B 1 149 ? 67.142 -13.329 5.740 1.00 20.22 148 GLU B N 1
ATOM 3751 C CA . GLU B 1 149 ? 66.026 -13.761 6.576 1.00 19.26 148 GLU B CA 1
ATOM 3752 C C . GLU B 1 149 ? 64.688 -13.506 5.884 1.00 21.67 148 GLU B C 1
ATOM 3753 O O . GLU B 1 149 ? 63.764 -14.324 5.984 1.00 21.53 148 GLU B O 1
ATOM 3759 N N . LYS B 1 150 ? 64.577 -12.384 5.163 1.00 18.55 149 LYS B N 1
ATOM 3760 C CA . LYS B 1 150 ? 63.338 -12.046 4.472 1.00 18.48 149 LYS B CA 1
ATOM 3761 C C . LYS B 1 150 ? 63.019 -13.065 3.381 1.00 18.03 149 LYS B C 1
ATOM 3762 O O . LYS B 1 150 ? 61.874 -13.493 3.233 1.00 19.38 149 LYS B O 1
ATOM 3768 N N . ILE B 1 151 ? 64.029 -13.423 2.586 1.00 16.39 150 ILE B N 1
ATOM 3769 C CA . ILE B 1 151 ? 63.815 -14.393 1.512 1.00 15.19 150 ILE B CA 1
ATOM 3770 C C . ILE B 1 151 ? 63.457 -15.755 2.085 1.00 19.13 150 ILE B C 1
ATOM 3771 O O . ILE B 1 151 ? 62.527 -16.423 1.604 1.00 18.78 150 ILE B O 1
ATOM 3776 N N . ASN B 1 152 ? 64.130 -16.170 3.140 1.00 19.13 151 ASN B N 1
ATOM 3777 C CA . ASN B 1 152 ? 63.829 -17.454 3.773 1.00 19.16 151 ASN B CA 1
ATOM 3778 C C . ASN B 1 152 ? 62.437 -17.472 4.375 1.00 22.87 151 ASN B C 1
ATOM 3779 O O . ASN B 1 152 ? 61.721 -18.441 4.266 1.00 18.80 151 ASN B O 1
ATOM 3784 N N . GLU B 1 153 ? 62.049 -16.389 5.017 1.00 22.63 152 GLU B N 1
ATOM 3785 C CA . GLU B 1 153 ? 60.711 -16.342 5.587 1.00 19.73 152 GLU B CA 1
ATOM 3786 C C . GLU B 1 153 ? 59.639 -16.312 4.513 1.00 19.84 152 GLU B C 1
ATOM 3787 O O . GLU B 1 153 ? 58.580 -16.941 4.680 1.00 24.26 152 GLU B O 1
ATOM 3793 N N . ASP B 1 154 ? 59.873 -15.572 3.422 1.00 16.79 153 ASP B N 1
ATOM 3794 C CA . ASP B 1 154 ? 58.869 -15.576 2.363 1.00 16.41 153 ASP B CA 1
ATOM 3795 C C . ASP B 1 154 ? 58.724 -16.978 1.775 1.00 15.45 153 ASP B C 1
ATOM 3796 O O . ASP B 1 154 ? 57.613 -17.463 1.563 1.00 19.29 153 ASP B O 1
ATOM 3801 N N . ASN B 1 155 ? 59.836 -17.651 1.565 1.00 17.30 154 ASN B N 1
ATOM 3802 C CA . ASN B 1 155 ? 59.819 -19.028 1.056 1.00 17.68 154 ASN B CA 1
ATOM 3803 C C . ASN B 1 155 ? 58.944 -19.894 1.961 1.00 18.39 154 ASN B C 1
ATOM 3804 O O . ASN B 1 155 ? 58.118 -20.645 1.489 1.00 18.15 154 ASN B O 1
ATOM 3809 N N . LYS B 1 156 ? 59.109 -19.763 3.262 1.00 18.26 155 LYS B N 1
ATOM 3810 C CA . LYS B 1 156 ? 58.315 -20.587 4.164 1.00 18.55 155 LYS B CA 1
ATOM 3811 C C . LYS B 1 156 ? 56.840 -20.190 4.129 1.00 19.34 155 LYS B C 1
ATOM 3812 O O . LYS B 1 156 ? 55.955 -21.053 4.201 1.00 20.47 155 LYS B O 1
ATOM 3818 N N . LYS B 1 157 ? 56.558 -18.890 4.008 1.00 20.45 156 LYS B N 1
ATOM 3819 C CA A LYS B 1 157 ? 55.172 -18.441 3.907 0.48 20.45 156 LYS B CA 1
ATOM 3820 C CA B LYS B 1 157 ? 55.173 -18.435 3.903 0.52 20.45 156 LYS B CA 1
ATOM 3821 C C . LYS B 1 157 ? 54.521 -18.957 2.630 1.00 19.34 156 LYS B C 1
ATOM 3822 O O . LYS B 1 157 ? 53.368 -19.384 2.649 1.00 21.51 156 LYS B O 1
ATOM 3833 N N . ILE B 1 158 ? 55.246 -18.901 1.513 1.00 18.18 157 ILE B N 1
ATOM 3834 C CA . ILE B 1 158 ? 54.698 -19.312 0.224 1.00 18.40 157 ILE B CA 1
ATOM 3835 C C . ILE B 1 158 ? 54.354 -20.790 0.240 1.00 19.86 157 ILE B C 1
ATOM 3836 O O . ILE B 1 158 ? 53.313 -21.205 -0.279 1.00 21.29 157 ILE B O 1
ATOM 3841 N N . LYS B 1 159 ? 55.232 -21.611 0.815 1.00 17.38 158 LYS B N 1
ATOM 3842 C CA . LYS B 1 159 ? 54.952 -23.038 0.865 1.00 22.50 158 LYS B CA 1
ATOM 3843 C C . LYS B 1 159 ? 53.758 -23.330 1.765 1.00 23.98 158 LYS B C 1
ATOM 3844 O O . LYS B 1 159 ? 52.915 -24.168 1.435 1.00 27.26 158 LYS B O 1
ATOM 3850 N N . LYS B 1 160 ? 53.647 -22.620 2.889 1.00 21.31 159 LYS B N 1
ATOM 3851 C CA . LYS B 1 160 ? 52.499 -22.819 3.771 1.00 24.16 159 LYS B CA 1
ATOM 3852 C C . LYS B 1 160 ? 51.200 -22.384 3.095 1.00 25.37 159 LYS B C 1
ATOM 3853 O O . LYS B 1 160 ? 50.189 -23.101 3.152 1.00 26.85 159 LYS B O 1
ATOM 3859 N N . LEU B 1 161 ? 51.218 -21.230 2.410 1.00 23.20 160 LEU B N 1
ATOM 3860 C CA . LEU B 1 161 ? 49.994 -20.704 1.808 1.00 24.07 160 LEU B CA 1
ATOM 3861 C C . LEU B 1 161 ? 49.574 -21.468 0.561 1.00 22.99 160 LEU B C 1
ATOM 3862 O O . LEU B 1 161 ? 48.375 -21.562 0.269 1.00 24.79 160 LEU B O 1
ATOM 3867 N N . LEU B 1 162 ? 50.527 -21.989 -0.210 1.00 22.35 161 LEU B N 1
ATOM 3868 C CA . LEU B 1 162 ? 50.221 -22.492 -1.543 1.00 21.72 161 LEU B CA 1
ATOM 3869 C C . LEU B 1 162 ? 50.392 -23.995 -1.681 1.00 23.18 161 LEU B C 1
ATOM 3870 O O . LEU B 1 162 ? 50.298 -24.518 -2.794 1.00 21.92 161 LEU B O 1
ATOM 3875 N N . SER B 1 163 ? 50.622 -24.710 -0.576 1.00 27.46 162 SER B N 1
ATOM 3876 C CA . SER B 1 163 ? 50.821 -26.153 -0.655 1.00 32.67 162 SER B CA 1
ATOM 3877 C C . SER B 1 163 ? 49.660 -26.850 -1.364 1.00 29.91 162 SER B C 1
ATOM 3878 O O . SER B 1 163 ? 49.866 -27.832 -2.087 1.00 35.06 162 SER B O 1
ATOM 3881 N N . ARG B 1 164 ? 48.458 -26.322 -1.213 1.00 27.34 163 ARG B N 1
ATOM 3882 C CA . ARG B 1 164 ? 47.287 -26.909 -1.847 1.00 33.77 163 ARG B CA 1
ATOM 3883 C C . ARG B 1 164 ? 46.775 -26.105 -3.037 1.00 34.95 163 ARG B C 1
ATOM 3884 O O . ARG B 1 164 ? 45.745 -26.403 -3.596 1.00 32.23 163 ARG B O 1
ATOM 3892 N N . GLU B 1 165 ? 47.520 -25.094 -3.435 1.00 22.58 164 GLU B N 1
ATOM 3893 C CA . GLU B 1 165 ? 47.129 -24.225 -4.538 1.00 22.19 164 GLU B CA 1
ATOM 3894 C C . GLU B 1 165 ? 47.925 -24.440 -5.806 1.00 23.41 164 GLU B C 1
ATOM 3895 O O . GLU B 1 165 ? 47.502 -23.976 -6.872 1.00 28.18 164 GLU B O 1
ATOM 3901 N N . LEU B 1 166 ? 49.078 -25.094 -5.717 1.00 22.93 165 LEU B N 1
ATOM 3902 C CA . LEU B 1 166 ? 49.993 -25.255 -6.830 1.00 21.84 165 LEU B CA 1
ATOM 3903 C C . LEU B 1 166 ? 50.203 -26.725 -7.124 1.00 29.42 165 LEU B C 1
ATOM 3904 O O . LEU B 1 166 ? 50.402 -27.531 -6.210 1.00 29.81 165 LEU B O 1
ATOM 3909 N N . LYS B 1 167 ? 50.172 -27.064 -8.401 1.00 19.66 166 LYS B N 1
ATOM 3910 C CA . LYS B 1 167 ? 50.496 -28.417 -8.798 1.00 21.47 166 LYS B CA 1
ATOM 3911 C C . LYS B 1 167 ? 51.991 -28.662 -8.640 1.00 26.37 166 LYS B C 1
ATOM 3912 O O . LYS B 1 167 ? 52.796 -27.732 -8.520 1.00 25.27 166 LYS B O 1
ATOM 3918 N N . GLY B 1 168 ? 52.360 -29.942 -8.616 1.00 25.69 167 GLY B N 1
ATOM 3919 C CA . GLY B 1 168 ? 53.727 -30.375 -8.414 1.00 22.08 167 GLY B CA 1
ATOM 3920 C C . GLY B 1 168 ? 54.766 -29.595 -9.205 1.00 21.49 167 GLY B C 1
ATOM 3921 O O . GLY B 1 168 ? 55.701 -29.027 -8.633 1.00 22.93 167 GLY B O 1
ATOM 3922 N N . PRO B 1 169 ? 54.636 -29.569 -10.536 1.00 26.25 168 PRO B N 1
ATOM 3923 C CA . PRO B 1 169 ? 55.646 -28.865 -11.339 1.00 27.54 168 PRO B CA 1
ATOM 3924 C C . PRO B 1 169 ? 55.734 -27.383 -11.036 1.00 26.40 168 PRO B C 1
ATOM 3925 O O . PRO B 1 169 ? 56.830 -26.814 -11.082 1.00 25.82 168 PRO B O 1
ATOM 3929 N N . GLN B 1 170 ? 54.617 -26.747 -10.701 1.00 23.03 169 GLN B N 1
ATOM 3930 C CA . GLN B 1 170 ? 54.654 -25.321 -10.398 1.00 20.04 169 GLN B CA 1
ATOM 3931 C C . GLN B 1 170 ? 55.332 -25.060 -9.055 1.00 23.85 169 GLN B C 1
ATOM 3932 O O . GLN B 1 170 ? 56.072 -24.086 -8.907 1.00 22.26 169 GLN B O 1
ATOM 3938 N N . MET B 1 171 ? 55.127 -25.942 -8.075 1.00 21.39 170 MET B N 1
ATOM 3939 C CA . MET B 1 171 ? 55.806 -25.787 -6.792 1.00 22.53 170 MET B CA 1
ATOM 3940 C C . MET B 1 171 ? 57.301 -26.060 -6.930 1.00 17.68 170 MET B C 1
ATOM 3941 O O . MET B 1 171 ? 58.117 -25.391 -6.291 1.00 20.75 170 MET B O 1
ATOM 3946 N N . LYS B 1 172 ? 57.690 -27.023 -7.777 1.00 20.86 171 LYS B N 1
ATOM 3947 C CA . LYS B 1 172 ? 59.113 -27.237 -8.032 1.00 19.52 171 LYS B CA 1
ATOM 3948 C C . LYS B 1 172 ? 59.753 -25.979 -8.594 1.00 21.73 171 LYS B C 1
ATOM 3949 O O . LYS B 1 172 ? 60.871 -25.617 -8.201 1.00 22.88 171 LYS B O 1
ATOM 3955 N N . LYS B 1 173 ? 59.053 -25.295 -9.504 1.00 20.60 172 LYS B N 1
ATOM 3956 C CA . LYS B 1 173 ? 59.577 -24.041 -10.031 1.00 24.70 172 LYS B CA 1
ATOM 3957 C C . LYS B 1 173 ? 59.777 -23.012 -8.920 1.00 21.91 172 LYS B C 1
ATOM 3958 O O . LYS B 1 173 ? 60.770 -22.269 -8.919 1.00 19.08 172 LYS B O 1
ATOM 3964 N N . VAL B 1 174 ? 58.850 -22.966 -7.953 1.00 19.89 173 VAL B N 1
ATOM 3965 C CA . VAL B 1 174 ? 59.023 -22.079 -6.802 1.00 18.10 173 VAL B CA 1
ATOM 3966 C C . VAL B 1 174 ? 60.250 -22.492 -5.997 1.00 19.11 173 VAL B C 1
ATOM 3967 O O . VAL B 1 174 ? 61.078 -21.651 -5.618 1.00 19.58 173 VAL B O 1
ATOM 3971 N N . ASP B 1 175 ? 60.378 -23.797 -5.717 1.00 19.40 174 ASP B N 1
ATOM 3972 C CA . ASP B 1 175 ? 61.566 -24.334 -5.052 1.00 20.48 174 ASP B CA 1
ATOM 3973 C C . ASP B 1 175 ? 62.842 -23.899 -5.765 1.00 20.88 174 ASP B C 1
ATOM 3974 O O . ASP B 1 175 ? 63.782 -23.394 -5.147 1.00 21.38 174 ASP B O 1
ATOM 3979 N N . ASP B 1 176 ? 62.888 -24.120 -7.084 1.00 20.85 175 ASP B N 1
ATOM 3980 C CA . ASP B 1 176 ? 64.048 -23.772 -7.895 1.00 20.21 175 ASP B CA 1
ATOM 3981 C C . ASP B 1 176 ? 64.377 -22.293 -7.793 1.00 20.66 175 ASP B C 1
ATOM 3982 O O . ASP B 1 176 ? 65.557 -21.917 -7.683 1.00 21.05 175 ASP B O 1
ATOM 3987 N N . PHE B 1 177 ? 63.351 -21.438 -7.883 1.00 19.72 176 PHE B N 1
ATOM 3988 C CA . PHE B 1 177 ? 63.634 -20.009 -7.928 1.00 18.99 176 PHE B CA 1
ATOM 3989 C C . PHE B 1 177 ? 64.228 -19.533 -6.606 1.00 19.43 176 PHE B C 1
ATOM 3990 O O . PHE B 1 177 ? 65.198 -18.775 -6.588 1.00 20.81 176 PHE B O 1
ATOM 3998 N N . TYR B 1 178 ? 63.672 -19.976 -5.474 1.00 19.08 177 TYR B N 1
ATOM 3999 C CA . TYR B 1 178 ? 64.193 -19.555 -4.175 1.00 17.23 177 TYR B CA 1
ATOM 4000 C C . TYR B 1 178 ? 65.585 -20.132 -3.941 1.00 17.24 177 TYR B C 1
ATOM 4001 O O . TYR B 1 178 ? 66.451 -19.451 -3.397 1.00 20.02 177 TYR B O 1
ATOM 4010 N N . ARG B 1 179 ? 65.816 -21.385 -4.330 1.00 19.02 178 ARG B N 1
ATOM 4011 C CA . ARG B 1 179 ? 67.152 -21.959 -4.190 1.00 19.19 178 ARG B CA 1
ATOM 4012 C C . ARG B 1 179 ? 68.169 -21.171 -4.998 1.00 22.79 178 ARG B C 1
ATOM 4013 O O . ARG B 1 179 ? 69.284 -20.921 -4.525 1.00 22.70 178 ARG B O 1
ATOM 4021 N N . ASP B 1 180 ? 67.788 -20.743 -6.206 1.00 20.98 179 ASP B N 1
ATOM 4022 C CA . ASP B 1 180 ? 68.727 -19.983 -7.022 1.00 26.43 179 ASP B CA 1
ATOM 4023 C C . ASP B 1 180 ? 69.020 -18.610 -6.418 1.00 24.58 179 ASP B C 1
ATOM 4024 O O . ASP B 1 180 ? 70.161 -18.131 -6.466 1.00 28.17 179 ASP B O 1
ATOM 4029 N N . ILE B 1 181 ? 67.999 -17.957 -5.847 1.00 23.75 180 ILE B N 1
ATOM 4030 C CA . ILE B 1 181 ? 68.220 -16.681 -5.163 1.00 23.56 180 ILE B CA 1
ATOM 4031 C C . ILE B 1 181 ? 69.173 -16.880 -3.994 1.00 22.15 180 ILE B C 1
ATOM 4032 O O . ILE B 1 181 ? 70.177 -16.173 -3.848 1.00 20.72 180 ILE B O 1
ATOM 4037 N N . LEU B 1 182 ? 68.876 -17.862 -3.143 1.00 22.74 181 LEU B N 1
ATOM 4038 C CA . LEU B 1 182 ? 69.595 -18.009 -1.885 1.00 25.39 181 LEU B CA 1
ATOM 4039 C C . LEU B 1 182 ? 71.016 -18.517 -2.085 1.00 25.29 181 LEU B C 1
ATOM 4040 O O . LEU B 1 182 ? 71.861 -18.305 -1.211 1.00 27.29 181 LEU B O 1
ATOM 4045 N N . GLU B 1 183 ? 71.300 -19.175 -3.209 1.00 24.02 182 GLU B N 1
ATOM 4046 C CA . GLU B 1 183 ? 72.669 -19.586 -3.492 1.00 29.34 182 GLU B CA 1
ATOM 4047 C C . GLU B 1 183 ? 73.505 -18.465 -4.082 1.00 32.98 182 GLU B C 1
ATOM 4048 O O . GLU B 1 183 ? 74.722 -18.648 -4.254 1.00 36.61 182 GLU B O 1
ATOM 4054 N N . ASN B 1 184 ? 72.918 -17.307 -4.379 1.00 25.76 183 ASN B N 1
ATOM 4055 C CA . ASN B 1 184 ? 73.645 -16.213 -5.000 1.00 36.74 183 ASN B CA 1
ATOM 4056 C C . ASN B 1 184 ? 74.017 -15.180 -3.950 1.00 35.18 183 ASN B C 1
ATOM 4057 O O . ASN B 1 184 ? 73.180 -14.348 -3.558 1.00 25.81 183 ASN B O 1
ATOM 4062 N N . GLU B 1 185 ? 75.258 -15.243 -3.477 1.00 31.93 184 GLU B N 1
ATOM 4063 C CA . GLU B 1 185 ? 75.753 -14.347 -2.432 1.00 30.94 184 GLU B CA 1
ATOM 4064 C C . GLU B 1 185 ? 75.592 -12.850 -2.704 1.00 28.88 184 GLU B C 1
ATOM 4065 O O . GLU B 1 185 ? 75.600 -12.046 -1.772 1.00 29.95 184 GLU B O 1
ATOM 4071 N N . ILE B 1 186 ? 75.446 -12.475 -3.969 1.00 30.44 185 ILE B N 1
ATOM 4072 C CA . ILE B 1 186 ? 75.308 -11.058 -4.326 1.00 31.85 185 ILE B CA 1
ATOM 4073 C C . ILE B 1 186 ? 74.282 -10.347 -3.460 1.00 29.12 185 ILE B C 1
ATOM 4074 O O . ILE B 1 186 ? 74.445 -9.175 -3.113 1.00 31.58 185 ILE B O 1
ATOM 4079 N N . TYR B 1 187 ? 73.189 -11.034 -3.133 1.00 28.01 186 TYR B N 1
ATOM 4080 C CA . TYR B 1 187 ? 72.050 -10.364 -2.528 1.00 26.90 186 TYR B CA 1
ATOM 4081 C C . TYR B 1 187 ? 72.214 -10.182 -1.033 1.00 32.52 186 TYR B C 1
ATOM 4082 O O . TYR B 1 187 ? 71.463 -9.406 -0.434 1.00 26.77 186 TYR B O 1
ATOM 4091 N N . PHE B 1 188 ? 73.191 -10.854 -0.429 1.00 23.96 187 PHE B N 1
ATOM 4092 C CA . PHE B 1 188 ? 73.246 -10.991 1.015 1.00 23.11 187 PHE B CA 1
ATOM 4093 C C . PHE B 1 188 ? 74.558 -10.543 1.643 1.00 24.83 187 PHE B C 1
ATOM 4094 O O . PHE B 1 188 ? 74.652 -10.505 2.872 1.00 27.92 187 PHE B O 1
ATOM 4102 N N . LYS B 1 189 ? 75.564 -10.200 0.842 1.00 26.92 188 LYS B N 1
ATOM 4103 C CA . LYS B 1 189 ? 76.877 -9.819 1.353 1.00 28.95 188 LYS B CA 1
ATOM 4104 C C . LYS B 1 189 ? 77.008 -8.330 1.638 1.00 30.14 188 LYS B C 1
ATOM 4105 O O . LYS B 1 189 ? 78.094 -7.885 2.027 1.00 32.08 188 LYS B O 1
ATOM 4111 N N . TYR B 1 190 ? 75.944 -7.555 1.457 1.00 18.19 189 TYR B N 1
ATOM 4112 C CA . TYR B 1 190 ? 76.010 -6.121 1.660 1.00 18.78 189 TYR B CA 1
ATOM 4113 C C . TYR B 1 190 ? 76.373 -5.789 3.108 1.00 19.11 189 TYR B C 1
ATOM 4114 O O . TYR B 1 190 ? 76.170 -6.589 4.030 1.00 19.27 189 TYR B O 1
ATOM 4123 N N . TYR B 1 191 ? 76.928 -4.598 3.303 1.00 17.00 190 TYR B N 1
ATOM 4124 C CA . TYR B 1 191 ? 77.151 -4.075 4.641 1.00 17.71 190 TYR B CA 1
ATOM 4125 C C . TYR B 1 191 ? 75.883 -3.396 5.110 1.00 15.56 190 TYR B C 1
ATOM 4126 O O . TYR B 1 191 ? 75.431 -2.427 4.469 1.00 16.74 190 TYR B O 1
ATOM 4135 N N . PRO B 1 192 ? 75.233 -3.868 6.168 1.00 15.08 191 PRO B N 1
ATOM 4136 C CA . PRO B 1 192 ? 73.952 -3.287 6.570 1.00 15.29 191 PRO B CA 1
ATOM 4137 C C . PRO B 1 192 ? 74.114 -1.848 7.037 1.00 14.59 191 PRO B C 1
ATOM 4138 O O . PRO B 1 192 ? 75.066 -1.502 7.732 1.00 16.86 191 PRO B O 1
ATOM 4142 N N . CYS B 1 193 ? 73.184 -1.003 6.610 1.00 11.11 192 CYS B N 1
ATOM 4143 C CA A CYS B 1 193 ? 73.164 0.386 7.040 0.71 12.72 192 CYS B CA 1
ATOM 4144 C CA B CYS B 1 193 ? 73.153 0.399 7.008 0.29 12.60 192 CYS B CA 1
ATOM 4145 C C . CYS B 1 193 ? 71.715 0.856 7.057 1.00 11.16 192 CYS B C 1
ATOM 4146 O O . CYS B 1 193 ? 70.808 0.190 6.564 1.00 11.60 192 CYS B O 1
ATOM 4151 N N . LEU B 1 194 ? 71.500 2.029 7.642 1.00 11.61 193 LEU B N 1
ATOM 4152 C CA . LEU B 1 194 ? 70.168 2.617 7.547 1.00 10.62 193 LEU B CA 1
ATOM 4153 C C . LEU B 1 194 ? 69.900 3.007 6.096 1.00 11.56 193 LEU B C 1
ATOM 4154 O O . LEU B 1 194 ? 70.703 3.696 5.445 1.00 11.60 193 LEU B O 1
ATOM 4159 N N . ILE B 1 195 ? 68.750 2.554 5.581 1.00 10.24 194 ILE B N 1
ATOM 4160 C CA . ILE B 1 195 ? 68.345 2.891 4.232 1.00 9.90 194 ILE B CA 1
ATOM 4161 C C . ILE B 1 195 ? 66.950 3.515 4.268 1.00 12.48 194 ILE B C 1
ATOM 4162 O O . ILE B 1 195 ? 66.145 3.259 5.177 1.00 12.27 194 ILE B O 1
ATOM 4167 N N . HIS B 1 196 ? 66.665 4.347 3.265 1.00 11.57 195 HIS B N 1
ATOM 4168 C CA . HIS B 1 196 ? 65.353 4.961 3.167 1.00 9.87 195 HIS B CA 1
ATOM 4169 C C . HIS B 1 196 ? 64.294 3.916 2.819 1.00 11.08 195 HIS B C 1
ATOM 4170 O O . HIS B 1 196 ? 63.210 3.885 3.419 1.00 10.23 195 HIS B O 1
ATOM 4177 N N . ASN B 1 197 ? 64.589 3.074 1.823 1.00 11.48 196 ASN B N 1
ATOM 4178 C CA . ASN B 1 197 ? 63.821 1.884 1.437 1.00 13.31 196 ASN B CA 1
ATOM 4179 C C . ASN B 1 197 ? 62.506 2.204 0.715 1.00 11.00 196 ASN B C 1
ATOM 4180 O O . ASN B 1 197 ? 61.767 1.278 0.353 1.00 15.67 196 ASN B O 1
ATOM 4185 N N . ASP B 1 198 ? 62.206 3.469 0.447 1.00 12.00 197 ASP B N 1
ATOM 4186 C CA . ASP B 1 198 ? 61.167 3.837 -0.519 1.00 13.55 197 ASP B CA 1
ATOM 4187 C C . ASP B 1 198 ? 61.638 5.051 -1.296 1.00 16.13 197 ASP B C 1
ATOM 4188 O O . ASP B 1 198 ? 60.919 6.035 -1.472 1.00 15.84 197 ASP B O 1
ATOM 4193 N N . PHE B 1 199 ? 62.882 4.996 -1.778 1.00 15.26 198 PHE B N 1
ATOM 4194 C CA . PHE B 1 199 ? 63.565 6.185 -2.282 1.00 14.78 198 PHE B CA 1
ATOM 4195 C C . PHE B 1 199 ? 63.213 6.353 -3.757 1.00 14.91 198 PHE B C 1
ATOM 4196 O O . PHE B 1 199 ? 63.930 5.928 -4.664 1.00 18.17 198 PHE B O 1
ATOM 4204 N N . SER B 1 200 ? 62.067 6.998 -3.986 1.00 16.66 199 SER B N 1
ATOM 4205 C CA . SER B 1 200 ? 61.509 7.169 -5.312 1.00 17.23 199 SER B CA 1
ATOM 4206 C C . SER B 1 200 ? 61.199 8.647 -5.546 1.00 16.19 199 SER B C 1
ATOM 4207 O O . SER B 1 200 ? 61.215 9.472 -4.631 1.00 15.64 199 SER B O 1
ATOM 4210 N N . SER B 1 201 ? 60.909 8.953 -6.826 1.00 17.45 200 SER B N 1
ATOM 4211 C CA . SER B 1 201 ? 60.702 10.329 -7.290 1.00 21.09 200 SER B CA 1
ATOM 4212 C C . SER B 1 201 ? 59.636 11.050 -6.506 1.00 19.87 200 SER B C 1
ATOM 4213 O O . SER B 1 201 ? 59.750 12.261 -6.264 1.00 21.02 200 SER B O 1
ATOM 4216 N N . ASP B 1 202 ? 58.584 10.346 -6.105 1.00 18.85 201 ASP B N 1
ATOM 4217 C CA . ASP B 1 202 ? 57.497 10.978 -5.381 1.00 21.17 201 ASP B CA 1
ATOM 4218 C C . ASP B 1 202 ? 57.906 11.402 -3.981 1.00 20.71 201 ASP B C 1
ATOM 4219 O O . ASP B 1 202 ? 57.179 12.174 -3.345 1.00 20.57 201 ASP B O 1
ATOM 4224 N N . HIS B 1 203 ? 59.049 10.930 -3.497 1.00 15.52 202 HIS B N 1
ATOM 4225 C CA . HIS B 1 203 ? 59.494 11.207 -2.141 1.00 13.07 202 HIS B CA 1
ATOM 4226 C C . HIS B 1 203 ? 60.693 12.133 -2.109 1.00 12.85 202 HIS B C 1
ATOM 4227 O O . HIS B 1 203 ? 61.291 12.341 -1.048 1.00 13.02 202 HIS B O 1
ATOM 4234 N N . ILE B 1 204 ? 61.040 12.712 -3.246 1.00 15.47 203 ILE B N 1
ATOM 4235 C CA . ILE B 1 204 ? 62.146 13.648 -3.392 1.00 13.44 203 ILE B CA 1
ATOM 4236 C C . ILE B 1 204 ? 61.497 14.996 -3.706 1.00 14.09 203 ILE B C 1
ATOM 4237 O O . ILE B 1 204 ? 60.849 15.164 -4.755 1.00 16.48 203 ILE B O 1
ATOM 4242 N N . LEU B 1 205 ? 61.620 15.955 -2.794 1.00 14.10 204 LEU B N 1
ATOM 4243 C CA . LEU B 1 205 ? 60.915 17.214 -2.963 1.00 14.47 204 LEU B CA 1
ATOM 4244 C C . LEU B 1 205 ? 61.850 18.291 -3.484 1.00 16.82 204 LEU B C 1
ATOM 4245 O O . LEU B 1 205 ? 63.040 18.316 -3.173 1.00 15.39 204 LEU B O 1
ATOM 4250 N N . PHE B 1 206 ? 61.271 19.184 -4.290 1.00 16.12 205 PHE B N 1
ATOM 4251 C CA . PHE B 1 206 ? 62.013 20.081 -5.160 1.00 17.01 205 PHE B CA 1
ATOM 4252 C C . PHE B 1 206 ? 61.510 21.512 -5.014 1.00 21.20 205 PHE B C 1
ATOM 4253 O O . PHE B 1 206 ? 60.299 21.743 -4.921 1.00 20.87 205 PHE B O 1
ATOM 4261 N N . ASP B 1 207 ? 62.445 22.456 -5.023 1.00 18.15 206 ASP B N 1
ATOM 4262 C CA . ASP B 1 207 ? 62.145 23.876 -5.000 1.00 19.12 206 ASP B CA 1
ATOM 4263 C C . ASP B 1 207 ? 62.341 24.417 -6.417 1.00 22.15 206 ASP B C 1
ATOM 4264 O O . ASP B 1 207 ? 63.481 24.531 -6.882 1.00 20.89 206 ASP B O 1
ATOM 4269 N N . THR B 1 208 ? 61.246 24.778 -7.093 1.00 22.84 207 THR B N 1
ATOM 4270 C CA . THR B 1 208 ? 61.396 25.204 -8.482 1.00 23.07 207 THR B CA 1
ATOM 4271 C C . THR B 1 208 ? 61.902 26.635 -8.624 1.00 24.57 207 THR B C 1
ATOM 4272 O O . THR B 1 208 ? 62.280 27.030 -9.733 1.00 29.75 207 THR B O 1
ATOM 4276 N N . GLU B 1 209 ? 61.940 27.416 -7.543 1.00 25.47 208 GLU B N 1
ATOM 4277 C CA . GLU B 1 209 ? 62.468 28.769 -7.656 1.00 25.20 208 GLU B CA 1
ATOM 4278 C C . GLU B 1 209 ? 63.991 28.769 -7.719 1.00 26.99 208 GLU B C 1
ATOM 4279 O O . GLU B 1 209 ? 64.587 29.545 -8.475 1.00 31.81 208 GLU B O 1
ATOM 4285 N N . LYS B 1 210 ? 64.634 27.901 -6.936 1.00 23.49 209 LYS B N 1
ATOM 4286 C CA . LYS B 1 210 ? 66.084 27.750 -6.944 1.00 27.72 209 LYS B CA 1
ATOM 4287 C C . LYS B 1 210 ? 66.537 26.553 -7.757 1.00 25.66 209 LYS B C 1
ATOM 4288 O O . LYS B 1 210 ? 67.748 26.336 -7.904 1.00 24.01 209 LYS B O 1
ATOM 4294 N N . ASN B 1 211 ? 65.591 25.763 -8.273 1.00 22.88 210 ASN B N 1
ATOM 4295 C CA . ASN B 1 211 ? 65.872 24.527 -9.008 1.00 22.68 210 ASN B CA 1
ATOM 4296 C C . ASN B 1 211 ? 66.815 23.606 -8.232 1.00 23.06 210 ASN B C 1
ATOM 4297 O O . ASN B 1 211 ? 67.806 23.117 -8.765 1.00 22.64 210 ASN B O 1
ATOM 4302 N N . THR B 1 212 ? 66.478 23.367 -6.971 1.00 20.11 211 THR B N 1
ATOM 4303 C CA . THR B 1 212 ? 67.261 22.480 -6.119 1.00 18.95 211 THR B CA 1
ATOM 4304 C C . THR B 1 212 ? 66.341 21.593 -5.283 1.00 18.25 211 THR B C 1
ATOM 4305 O O . THR B 1 212 ? 65.237 22.001 -4.898 1.00 17.55 211 THR B O 1
ATOM 4309 N N . ILE B 1 213 ? 66.816 20.376 -4.996 1.00 16.78 212 ILE B N 1
ATOM 4310 C CA . ILE B 1 213 ? 66.106 19.466 -4.095 1.00 15.58 212 ILE B CA 1
ATOM 4311 C C . ILE B 1 213 ? 66.076 20.071 -2.703 1.00 20.59 212 ILE B C 1
ATOM 4312 O O . ILE B 1 213 ? 67.083 20.603 -2.215 1.00 17.86 212 ILE B O 1
ATOM 4317 N N . CYS B 1 214 ? 64.912 19.989 -2.044 1.00 14.57 213 CYS B N 1
ATOM 4318 C CA . CYS B 1 214 ? 64.731 20.676 -0.774 1.00 15.14 213 CYS B CA 1
ATOM 4319 C C . CYS B 1 214 ? 64.139 19.784 0.310 1.00 15.95 213 CYS B C 1
ATOM 4320 O O . CYS B 1 214 ? 63.768 20.287 1.376 1.00 16.73 213 CYS B O 1
ATOM 4323 N N . GLY B 1 215 ? 64.052 18.484 0.077 1.00 13.60 214 GLY B N 1
ATOM 4324 C CA . GLY B 1 215 ? 63.618 17.602 1.152 1.00 14.54 214 GLY B CA 1
ATOM 4325 C C . GLY B 1 215 ? 63.438 16.177 0.680 1.00 11.55 214 GLY B C 1
ATOM 4326 O O . GLY B 1 215 ? 63.316 15.927 -0.528 1.00 13.35 214 GLY B O 1
ATOM 4327 N N . ILE B 1 216 ? 63.437 15.237 1.633 1.00 11.87 215 ILE B N 1
ATOM 4328 C CA . ILE B 1 216 ? 63.163 13.833 1.396 1.00 11.48 215 ILE B CA 1
ATOM 4329 C C . ILE B 1 216 ? 62.065 13.427 2.373 1.00 13.74 215 ILE B C 1
ATOM 4330 O O . ILE B 1 216 ? 62.144 13.777 3.557 1.00 12.10 215 ILE B O 1
ATOM 4335 N N . ILE B 1 217 ? 61.039 12.694 1.891 1.00 11.60 216 ILE B N 1
ATOM 4336 C CA . ILE B 1 217 ? 59.893 12.360 2.740 1.00 12.07 216 ILE B CA 1
ATOM 4337 C C . ILE B 1 217 ? 59.646 10.849 2.726 1.00 12.78 216 ILE B C 1
ATOM 4338 O O . ILE B 1 217 ? 60.312 10.099 2.000 1.00 14.22 216 ILE B O 1
ATOM 4343 N N . ASP B 1 218 ? 58.701 10.414 3.570 1.00 14.24 217 ASP B N 1
ATOM 4344 C CA . ASP B 1 218 ? 58.152 9.050 3.556 1.00 12.81 217 ASP B CA 1
ATOM 4345 C C . ASP B 1 218 ? 59.196 8.009 3.962 1.00 13.49 217 ASP B C 1
ATOM 4346 O O . ASP B 1 218 ? 59.611 7.147 3.169 1.00 14.11 217 ASP B O 1
ATOM 4351 N N . PHE B 1 219 ? 59.598 8.084 5.240 1.00 11.86 218 PHE B N 1
ATOM 4352 C CA . PHE B 1 219 ? 60.510 7.135 5.864 1.00 12.21 218 PHE B CA 1
ATOM 4353 C C . PHE B 1 219 ? 59.780 5.942 6.469 1.00 13.27 218 PHE B C 1
ATOM 4354 O O . PHE B 1 219 ? 60.342 5.250 7.325 1.00 11.82 218 PHE B O 1
ATOM 4362 N N . GLY B 1 220 ? 58.551 5.690 6.035 1.00 12.45 219 GLY B N 1
ATOM 4363 C CA . GLY B 1 220 ? 57.699 4.668 6.608 1.00 12.96 219 GLY B CA 1
ATOM 4364 C C . GLY B 1 220 ? 58.209 3.250 6.413 1.00 12.61 219 GLY B C 1
ATOM 4365 O O . GLY B 1 220 ? 57.757 2.347 7.141 1.00 14.98 219 GLY B O 1
ATOM 4366 N N . ASP B 1 221 ? 59.126 3.025 5.458 1.00 12.20 220 ASP B N 1
ATOM 4367 C CA . ASP B 1 221 ? 59.704 1.711 5.257 1.00 12.11 220 ASP B CA 1
ATOM 4368 C C . ASP B 1 221 ? 61.182 1.655 5.595 1.00 11.77 220 ASP B C 1
ATOM 4369 O O . ASP B 1 221 ? 61.818 0.614 5.394 1.00 14.30 220 ASP B O 1
ATOM 4374 N N . ALA B 1 222 ? 61.753 2.748 6.117 1.00 10.53 221 ALA B N 1
ATOM 4375 C CA . ALA B 1 222 ? 63.172 2.799 6.429 1.00 10.86 221 ALA B CA 1
ATOM 4376 C C . ALA B 1 222 ? 63.530 1.703 7.429 1.00 10.88 221 ALA B C 1
ATOM 4377 O O . ALA B 1 222 ? 62.745 1.359 8.334 1.00 13.47 221 ALA B O 1
ATOM 4379 N N . ALA B 1 223 ? 64.725 1.127 7.259 1.00 11.75 222 ALA B N 1
ATOM 4380 C CA . ALA B 1 223 ? 65.177 -0.019 8.030 1.00 10.77 222 ALA B CA 1
ATOM 4381 C C . ALA B 1 223 ? 66.678 -0.157 7.830 1.00 13.57 222 ALA B C 1
ATOM 4382 O O . ALA B 1 223 ? 67.289 0.542 7.022 1.00 12.42 222 ALA B O 1
ATOM 4384 N N . ILE B 1 224 ? 67.280 -1.068 8.587 1.00 11.47 223 ILE B N 1
ATOM 4385 C CA . ILE B 1 224 ? 68.696 -1.395 8.429 1.00 12.04 223 ILE B CA 1
ATOM 4386 C C . ILE B 1 224 ? 68.769 -2.510 7.383 1.00 12.37 223 ILE B C 1
ATOM 4387 O O . ILE B 1 224 ? 68.328 -3.636 7.637 1.00 13.16 223 ILE B O 1
ATOM 4392 N N . SER B 1 225 ? 69.303 -2.203 6.203 1.00 12.96 224 SER B N 1
ATOM 4393 C CA . SER B 1 225 ? 69.308 -3.197 5.137 1.00 12.40 224 SER B CA 1
ATOM 4394 C C . SER B 1 225 ? 70.340 -2.806 4.080 1.00 10.98 224 SER B C 1
ATOM 4395 O O . SER B 1 225 ? 71.358 -2.174 4.411 1.00 13.72 224 SER B O 1
ATOM 4398 N N . ASP B 1 226 ? 70.091 -3.176 2.831 1.00 14.42 225 ASP B N 1
ATOM 4399 C CA . ASP B 1 226 ? 71.080 -3.078 1.773 1.00 14.83 225 ASP B CA 1
ATOM 4400 C C . ASP B 1 226 ? 71.010 -1.690 1.122 1.00 14.06 225 ASP B C 1
ATOM 4401 O O . ASP B 1 226 ? 69.967 -1.355 0.567 1.00 13.60 225 ASP B O 1
ATOM 4406 N N . PRO B 1 227 ? 72.082 -0.899 1.191 1.00 13.07 226 PRO B N 1
ATOM 4407 C CA . PRO B 1 227 ? 72.030 0.441 0.578 1.00 15.75 226 PRO B CA 1
ATOM 4408 C C . PRO B 1 227 ? 71.670 0.444 -0.891 1.00 16.25 226 PRO B C 1
ATOM 4409 O O . PRO B 1 227 ? 71.139 1.443 -1.384 1.00 14.54 226 PRO B O 1
ATOM 4413 N N . ASP B 1 228 ? 71.929 -0.649 -1.620 1.00 15.32 227 ASP B N 1
ATOM 4414 C CA . ASP B 1 228 ? 71.572 -0.650 -3.029 1.00 17.10 227 ASP B CA 1
ATOM 4415 C C . ASP B 1 228 ? 70.066 -0.550 -3.255 1.00 16.90 227 ASP B C 1
ATOM 4416 O O . ASP B 1 228 ? 69.642 -0.167 -4.350 1.00 16.69 227 ASP B O 1
ATOM 4421 N N . ASN B 1 229 ? 69.252 -0.879 -2.226 1.00 16.93 228 ASN B N 1
ATOM 4422 C CA . ASN B 1 229 ? 67.805 -0.668 -2.306 1.00 15.12 228 ASN B CA 1
ATOM 4423 C C . ASN B 1 229 ? 67.458 0.742 -2.738 1.00 14.16 228 ASN B C 1
ATOM 4424 O O . ASN B 1 229 ? 66.472 0.977 -3.437 1.00 17.11 228 ASN B O 1
ATOM 4429 N N . ASP B 1 230 ? 68.238 1.722 -2.273 1.00 13.73 229 ASP B N 1
ATOM 4430 C CA . ASP B 1 230 ? 67.924 3.120 -2.510 1.00 14.37 229 ASP B CA 1
ATOM 4431 C C . ASP B 1 230 ? 68.322 3.597 -3.904 1.00 15.60 229 ASP B C 1
ATOM 4432 O O . ASP B 1 230 ? 67.947 4.708 -4.287 1.00 17.10 229 ASP B O 1
ATOM 4437 N N . PHE B 1 231 ? 69.062 2.780 -4.674 1.00 17.92 230 PHE B N 1
ATOM 4438 C CA . PHE B 1 231 ? 69.290 3.084 -6.081 1.00 17.01 230 PHE B CA 1
ATOM 4439 C C . PHE B 1 231 ? 68.300 2.366 -6.993 1.00 19.22 230 PHE B C 1
ATOM 4440 O O . PHE B 1 231 ? 67.827 2.958 -7.965 1.00 18.94 230 PHE B O 1
ATOM 4448 N N . ILE B 1 232 ? 67.976 1.104 -6.710 1.00 18.68 231 ILE B N 1
ATOM 4449 C CA . ILE B 1 232 ? 67.084 0.393 -7.622 1.00 19.97 231 ILE B CA 1
ATOM 4450 C C . ILE B 1 232 ? 65.683 0.965 -7.589 1.00 20.46 231 ILE B C 1
ATOM 4451 O O . ILE B 1 232 ? 64.924 0.783 -8.550 1.00 21.52 231 ILE B O 1
ATOM 4456 N N . SER B 1 233 ? 65.318 1.661 -6.517 1.00 16.65 232 SER B N 1
ATOM 4457 C CA . SER B 1 233 ? 64.000 2.275 -6.452 1.00 16.58 232 SER B CA 1
ATOM 4458 C C . SER B 1 233 ? 63.873 3.497 -7.358 1.00 19.20 232 SER B C 1
ATOM 4459 O O . SER B 1 233 ? 62.755 4.014 -7.516 1.00 20.68 232 SER B O 1
ATOM 4462 N N . LEU B 1 234 ? 64.972 3.954 -7.975 1.00 18.55 233 LEU B N 1
ATOM 4463 C CA . LEU B 1 234 ? 64.941 5.078 -8.898 1.00 22.56 233 LEU B CA 1
ATOM 4464 C C . LEU B 1 234 ? 65.133 4.683 -10.360 1.00 27.62 233 LEU B C 1
ATOM 4465 O O . LEU B 1 234 ? 65.039 5.555 -11.231 1.00 25.84 233 LEU B O 1
ATOM 4470 N N . MET B 1 235 ? 65.369 3.399 -10.653 1.00 22.67 234 MET B N 1
ATOM 4471 C CA . MET B 1 235 ? 65.873 2.986 -11.963 1.00 27.91 234 MET B CA 1
ATOM 4472 C C . MET B 1 235 ? 64.804 2.727 -13.013 1.00 28.12 234 MET B C 1
ATOM 4473 O O . MET B 1 235 ? 65.120 2.759 -14.209 1.00 29.70 234 MET B O 1
ATOM 4478 N N . GLU B 1 236 ? 63.574 2.432 -12.604 1.00 29.18 235 GLU B N 1
ATOM 4479 C CA . GLU B 1 236 ? 62.561 2.032 -13.570 1.00 33.09 235 GLU B CA 1
ATOM 4480 C C . GLU B 1 236 ? 62.367 3.115 -14.621 1.00 35.05 235 GLU B C 1
ATOM 4481 O O . GLU B 1 236 ? 62.085 4.272 -14.290 1.00 36.51 235 GLU B O 1
ATOM 4487 N N . ASP B 1 237 ? 62.544 2.747 -15.890 1.00 41.57 236 ASP B N 1
ATOM 4488 C CA . ASP B 1 237 ? 62.385 3.735 -16.952 1.00 48.99 236 ASP B CA 1
ATOM 4489 C C . ASP B 1 237 ? 60.946 4.216 -17.032 1.00 51.51 236 ASP B C 1
ATOM 4490 O O . ASP B 1 237 ? 60.699 5.395 -17.333 1.00 47.85 236 ASP B O 1
ATOM 4495 N N . ASP B 1 238 ? 59.983 3.345 -16.721 1.00 53.03 237 ASP B N 1
ATOM 4496 C CA . ASP B 1 238 ? 58.562 3.631 -16.752 1.00 62.84 237 ASP B CA 1
ATOM 4497 C C . ASP B 1 238 ? 58.156 4.811 -15.861 1.00 61.94 237 ASP B C 1
ATOM 4498 O O . ASP B 1 238 ? 57.663 5.828 -16.336 1.00 66.18 237 ASP B O 1
ATOM 4503 N N . GLU B 1 239 ? 58.321 4.592 -14.561 1.00 49.93 238 GLU B N 1
ATOM 4504 C CA . GLU B 1 239 ? 57.757 5.465 -13.546 1.00 44.34 238 GLU B CA 1
ATOM 4505 C C . GLU B 1 239 ? 58.807 6.239 -12.778 1.00 34.27 238 GLU B C 1
ATOM 4506 O O . GLU B 1 239 ? 58.441 7.107 -11.977 1.00 32.19 238 GLU B O 1
ATOM 4512 N N . GLU B 1 240 ? 60.091 5.954 -12.971 1.00 29.53 239 GLU B N 1
ATOM 4513 C CA . GLU B 1 240 ? 61.105 6.661 -12.206 1.00 24.03 239 GLU B CA 1
ATOM 4514 C C . GLU B 1 240 ? 62.096 7.343 -13.142 1.00 26.61 239 GLU B C 1
ATOM 4515 O O . GLU B 1 240 ? 61.710 7.794 -14.226 1.00 26.85 239 GLU B O 1
ATOM 4521 N N . TYR B 1 241 ? 63.365 7.449 -12.745 1.00 23.79 240 TYR B N 1
ATOM 4522 C CA . TYR B 1 241 ? 64.292 8.331 -13.452 1.00 26.21 240 TYR B CA 1
ATOM 4523 C C . TYR B 1 241 ? 65.044 7.669 -14.599 1.00 29.03 240 TYR B C 1
ATOM 4524 O O . TYR B 1 241 ? 65.545 8.379 -15.478 1.00 28.96 240 TYR B O 1
ATOM 4533 N N . GLY B 1 242 ? 65.159 6.342 -14.610 1.00 28.98 241 GLY B N 1
ATOM 4534 C CA . GLY B 1 242 ? 65.909 5.676 -15.655 1.00 33.18 241 GLY B CA 1
ATOM 4535 C C . GLY B 1 242 ? 67.374 5.498 -15.290 1.00 33.75 241 GLY B C 1
ATOM 4536 O O . GLY B 1 242 ? 67.906 6.128 -14.375 1.00 29.59 241 GLY B O 1
ATOM 4537 N N . MET B 1 243 ? 68.021 4.594 -16.004 1.00 34.05 242 MET B N 1
ATOM 4538 C CA . MET B 1 243 ? 69.389 4.249 -15.697 1.00 34.79 242 MET B CA 1
ATOM 4539 C C . MET B 1 243 ? 70.440 5.299 -15.953 1.00 37.15 242 MET B C 1
ATOM 4540 O O . MET B 1 243 ? 71.422 5.353 -15.272 1.00 33.96 242 MET B O 1
ATOM 4545 N N . GLU B 1 244 ? 70.240 6.115 -16.970 1.00 37.47 243 GLU B N 1
ATOM 4546 C CA . GLU B 1 244 ? 71.211 7.166 -17.254 1.00 36.14 243 GLU B CA 1
ATOM 4547 C C . GLU B 1 244 ? 71.358 8.098 -16.060 1.00 32.54 243 GLU B C 1
ATOM 4548 O O . GLU B 1 244 ? 72.474 8.362 -15.596 1.00 37.01 243 GLU B O 1
ATOM 4554 N N . PHE B 1 245 ? 70.232 8.593 -15.533 1.00 29.77 244 PHE B N 1
ATOM 4555 C CA . PHE B 1 245 ? 70.296 9.509 -14.400 1.00 27.95 244 PHE B CA 1
ATOM 4556 C C . PHE B 1 245 ? 70.765 8.805 -13.138 1.00 29.82 244 PHE B C 1
ATOM 4557 O O . PHE B 1 245 ? 71.528 9.382 -12.354 1.00 25.71 244 PHE B O 1
ATOM 4565 N N . VAL B 1 246 ? 70.313 7.573 -12.907 1.00 23.41 245 VAL B N 1
ATOM 4566 C CA . VAL B 1 246 ? 70.744 6.868 -11.704 1.00 21.95 245 VAL B CA 1
ATOM 4567 C C . VAL B 1 246 ? 72.248 6.622 -11.745 1.00 22.55 245 VAL B C 1
ATOM 4568 O O . VAL B 1 246 ? 72.925 6.686 -10.715 1.00 24.87 245 VAL B O 1
ATOM 4572 N N . SER B 1 247 ? 72.810 6.386 -12.936 1.00 27.89 246 SER B N 1
ATOM 4573 C CA . SER B 1 247 ? 74.257 6.207 -13.011 1.00 26.77 246 SER B CA 1
ATOM 4574 C C . SER B 1 247 ? 74.991 7.494 -12.652 1.00 25.02 246 SER B C 1
ATOM 4575 O O . SER B 1 247 ? 76.062 7.450 -12.034 1.00 25.40 246 SER B O 1
ATOM 4578 N N . LYS B 1 248 ? 74.416 8.654 -12.990 1.00 25.06 247 LYS B N 1
ATOM 4579 C CA . LYS B 1 248 ? 74.960 9.908 -12.475 1.00 27.90 247 LYS B CA 1
ATOM 4580 C C . LYS B 1 248 ? 74.951 9.926 -10.951 1.00 24.86 247 LYS B C 1
ATOM 4581 O O . LYS B 1 248 ? 75.928 10.357 -10.321 1.00 24.82 247 LYS B O 1
ATOM 4587 N N . ILE B 1 249 ? 73.859 9.464 -10.330 1.00 22.71 248 ILE B 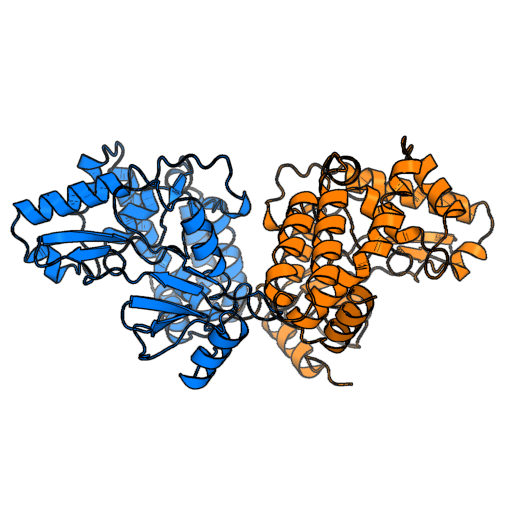N 1
ATOM 4588 C CA . ILE B 1 249 ? 73.841 9.384 -8.867 1.00 19.53 248 ILE B CA 1
ATOM 4589 C C . ILE B 1 249 ? 74.904 8.405 -8.384 1.00 24.85 248 ILE B C 1
ATOM 4590 O O . ILE B 1 249 ? 75.664 8.691 -7.452 1.00 19.36 248 ILE B O 1
ATOM 4595 N N . LEU B 1 250 ? 74.949 7.215 -8.995 1.00 22.63 249 LEU B N 1
ATOM 4596 C CA . LEU B 1 250 ? 75.880 6.185 -8.542 1.00 24.83 249 LEU B CA 1
ATOM 4597 C C . LEU B 1 250 ? 77.320 6.657 -8.675 1.00 25.79 249 LEU B C 1
ATOM 4598 O O . LEU B 1 250 ? 78.159 6.363 -7.810 1.00 24.82 249 LEU B O 1
ATOM 4603 N N . ASN B 1 251 ? 77.635 7.393 -9.742 1.00 24.48 250 ASN B N 1
ATOM 4604 C CA . ASN B 1 251 ? 79.011 7.836 -9.887 1.00 24.42 250 ASN B CA 1
ATOM 4605 C C . ASN B 1 251 ? 79.339 8.958 -8.904 1.00 25.10 250 ASN B C 1
ATOM 4606 O O . ASN B 1 251 ? 80.461 9.024 -8.397 1.00 28.48 250 ASN B O 1
ATOM 4611 N N . HIS B 1 252 ? 78.371 9.821 -8.576 1.00 24.51 251 HIS B N 1
ATOM 4612 C CA . HIS B 1 252 ? 78.632 10.819 -7.537 1.00 25.51 251 HIS B CA 1
ATOM 4613 C C . HIS B 1 252 ? 78.828 10.150 -6.186 1.00 25.14 251 HIS B C 1
ATOM 4614 O O . HIS B 1 252 ? 79.645 10.594 -5.367 1.00 24.28 251 HIS B O 1
ATOM 4621 N N . TYR B 1 253 ? 78.080 9.077 -5.933 1.00 22.15 252 TYR B N 1
ATOM 4622 C CA . TYR B 1 253 ? 78.203 8.258 -4.734 1.00 19.91 252 TYR B CA 1
ATOM 4623 C C . TYR B 1 253 ? 79.478 7.430 -4.737 1.00 23.80 252 TYR B C 1
ATOM 4624 O O . TYR B 1 253 ? 79.849 6.889 -3.693 1.00 21.85 252 TYR B O 1
ATOM 4633 N N . LYS B 1 254 ? 80.151 7.326 -5.894 1.00 23.06 253 LYS B N 1
ATOM 4634 C CA . LYS B 1 254 ? 81.378 6.538 -6.058 1.00 27.94 253 LYS B CA 1
ATOM 4635 C C . LYS B 1 254 ? 81.108 5.047 -5.868 1.00 29.86 253 LYS B C 1
ATOM 4636 O O . LYS B 1 254 ? 81.930 4.313 -5.316 1.00 30.37 253 LYS B O 1
ATOM 4642 N N . HIS B 1 255 ? 79.946 4.593 -6.337 1.00 24.59 254 HIS B N 1
ATOM 4643 C CA . HIS B 1 255 ? 79.645 3.170 -6.327 1.00 24.79 254 HIS B CA 1
ATOM 4644 C C . HIS B 1 255 ? 80.672 2.414 -7.153 1.00 28.46 254 HIS B C 1
ATOM 4645 O O . HIS B 1 255 ? 81.028 2.833 -8.262 1.00 32.48 254 HIS B O 1
ATOM 4652 N N . LYS B 1 256 ? 81.160 1.297 -6.617 1.00 27.03 255 LYS B N 1
ATOM 4653 C CA . LYS B 1 256 ? 82.205 0.534 -7.279 1.00 32.65 255 LYS B CA 1
ATOM 4654 C C . LYS B 1 256 ? 81.685 -0.703 -8.001 1.00 34.09 255 LYS B C 1
ATOM 4655 O O . LYS B 1 256 ? 82.483 -1.441 -8.585 1.00 36.43 255 LYS B O 1
ATOM 4661 N N . ASP B 1 257 ? 80.371 -0.948 -7.999 1.00 30.94 256 ASP B N 1
ATOM 4662 C CA . ASP B 1 257 ? 79.874 -2.176 -8.603 1.00 31.92 256 ASP B CA 1
ATOM 4663 C C . ASP B 1 257 ? 78.468 -1.925 -9.154 1.00 29.12 256 ASP B C 1
ATOM 4664 O O . ASP B 1 257 ? 77.470 -2.488 -8.696 1.00 28.69 256 ASP B O 1
ATOM 4669 N N . ILE B 1 258 ? 78.395 -1.064 -10.171 1.00 32.86 257 ILE B N 1
ATOM 4670 C CA . ILE B 1 258 ? 77.104 -0.790 -10.803 1.00 34.94 257 ILE B CA 1
ATOM 4671 C C . ILE B 1 258 ? 76.466 -2.045 -11.387 1.00 32.11 257 ILE B C 1
ATOM 4672 O O . ILE B 1 258 ? 75.238 -2.182 -11.291 1.00 31.06 257 ILE B O 1
ATOM 4677 N N . PRO B 1 259 ? 77.206 -2.991 -11.984 1.00 33.74 258 PRO B N 1
ATOM 4678 C CA . PRO B 1 259 ? 76.534 -4.215 -12.461 1.00 34.47 258 PRO B CA 1
ATOM 4679 C C . PRO B 1 259 ? 75.748 -4.940 -11.388 1.00 32.37 258 PRO B C 1
ATOM 4680 O O . PRO B 1 259 ? 74.688 -5.502 -11.689 1.00 32.05 258 PRO B O 1
ATOM 4684 N N . THR B 1 260 ? 76.208 -4.925 -10.138 1.00 31.26 259 THR B N 1
ATOM 4685 C CA . THR B 1 260 ? 75.450 -5.564 -9.068 1.00 29.62 259 THR B CA 1
ATOM 4686 C C . THR B 1 260 ? 74.145 -4.822 -8.795 1.00 27.44 259 THR B C 1
ATOM 4687 O O . THR B 1 260 ? 73.109 -5.457 -8.553 1.00 28.62 259 THR B O 1
ATOM 4691 N N . VAL B 1 261 ? 74.161 -3.487 -8.849 1.00 27.03 260 VAL B N 1
ATOM 4692 C CA . VAL B 1 261 ? 72.915 -2.731 -8.707 1.00 25.88 260 VAL B CA 1
ATOM 4693 C C . VAL B 1 261 ? 71.925 -3.143 -9.787 1.00 26.94 260 VAL B C 1
ATOM 4694 O O . VAL B 1 261 ? 70.731 -3.324 -9.525 1.00 26.29 260 VAL B O 1
ATOM 4698 N N . LEU B 1 262 ? 72.411 -3.326 -11.015 1.00 28.20 261 LEU B N 1
ATOM 4699 C CA . LEU B 1 262 ? 71.519 -3.715 -12.100 1.00 29.44 261 LEU B CA 1
ATOM 4700 C C . LEU B 1 262 ? 70.940 -5.105 -11.880 1.00 29.08 261 LEU B C 1
ATOM 4701 O O . LEU B 1 262 ? 69.764 -5.350 -12.181 1.00 29.12 261 LEU B O 1
ATOM 4706 N N . GLU B 1 263 ? 71.811 -5.997 -11.425 1.00 29.30 262 GLU B N 1
ATOM 4707 C CA A GLU B 1 263 ? 71.250 -7.380 -11.121 0.38 29.28 262 GLU B CA 1
ATOM 4708 C CA B GLU B 1 263 ? 71.357 -7.366 -11.059 0.62 29.26 262 GLU B CA 1
ATOM 4709 C C . GLU B 1 263 ? 70.225 -7.517 -9.912 1.00 26.80 262 GLU B C 1
ATOM 4710 O O . GLU B 1 263 ? 69.170 -8.244 -9.855 1.00 30.32 262 GLU B O 1
ATOM 4721 N N . LYS B 1 264 ? 70.447 -6.607 -8.960 1.00 25.29 263 LYS B N 1
ATOM 4722 C CA . LYS B 1 264 ? 69.481 -6.553 -7.872 1.00 23.59 263 LYS B CA 1
ATOM 4723 C C . LYS B 1 264 ? 68.166 -5.967 -8.365 1.00 23.31 263 LYS B C 1
ATOM 4724 O O . LYS B 1 264 ? 67.085 -6.439 -7.985 1.00 25.99 263 LYS B O 1
ATOM 4730 N N . TYR B 1 265 ? 68.243 -4.938 -9.217 1.00 24.90 264 TYR B N 1
ATOM 4731 C CA . TYR B 1 265 ? 67.041 -4.419 -9.855 1.00 25.16 264 TYR B CA 1
ATOM 4732 C C . TYR B 1 265 ? 66.289 -5.524 -10.574 1.00 25.73 264 TYR B C 1
ATOM 4733 O O . TYR B 1 265 ? 65.074 -5.681 -10.396 1.00 26.49 264 TYR B O 1
ATOM 4742 N N . ARG B 1 266 ? 66.992 -6.299 -11.400 1.00 27.87 265 ARG B N 1
ATOM 4743 C CA . ARG B 1 266 ? 66.276 -7.286 -12.193 1.00 30.01 265 ARG B CA 1
ATOM 4744 C C . ARG B 1 266 ? 65.693 -8.387 -11.313 1.00 31.12 265 ARG B C 1
ATOM 4745 O O . ARG B 1 266 ? 64.583 -8.855 -11.566 1.00 30.26 265 ARG B O 1
ATOM 4753 N N . MET B 1 267 ? 66.403 -8.788 -10.254 1.00 28.62 266 MET B N 1
ATOM 4754 C CA . MET B 1 267 ? 65.846 -9.804 -9.362 1.00 28.42 266 MET B CA 1
ATOM 4755 C C . MET B 1 267 ? 64.594 -9.285 -8.667 1.00 24.30 266 MET B C 1
ATOM 4756 O O . MET B 1 267 ? 63.623 -10.031 -8.500 1.00 27.61 266 MET B O 1
ATOM 4761 N N . LYS B 1 268 ? 64.593 -8.009 -8.273 1.00 22.71 267 LYS B N 1
ATOM 4762 C CA . LYS B 1 268 ? 63.431 -7.449 -7.595 1.00 22.02 267 LYS B CA 1
ATOM 4763 C C . LYS B 1 268 ? 62.198 -7.473 -8.491 1.00 23.24 267 LYS B C 1
ATOM 4764 O O . LYS B 1 268 ? 61.088 -7.735 -8.017 1.00 27.43 267 LYS B O 1
ATOM 4770 N N . GLU B 1 269 ? 62.367 -7.192 -9.785 1.00 27.68 268 GLU B N 1
ATOM 4771 C CA . GLU B 1 269 ? 61.208 -7.195 -10.670 1.00 32.99 268 GLU B CA 1
ATOM 4772 C C . GLU B 1 269 ? 60.642 -8.599 -10.818 1.00 29.73 268 GLU B C 1
ATOM 4773 O O . GLU B 1 269 ? 59.420 -8.786 -10.851 1.00 29.53 268 GLU B O 1
ATOM 4779 N N . LYS B 1 270 ? 61.527 -9.601 -10.875 1.00 28.49 269 LYS B N 1
ATOM 4780 C CA . LYS B 1 270 ? 61.105 -10.988 -11.012 1.00 27.89 269 LYS B CA 1
ATOM 4781 C C . LYS B 1 270 ? 60.418 -11.497 -9.756 1.00 30.75 269 LYS B C 1
ATOM 4782 O O . LYS B 1 270 ? 59.587 -12.404 -9.819 1.00 34.91 269 LYS B O 1
ATOM 4788 N N . TYR B 1 271 ? 60.793 -10.938 -8.604 1.00 25.15 270 TYR B N 1
ATOM 4789 C CA . TYR B 1 271 ? 60.307 -11.367 -7.302 1.00 22.60 270 TYR B CA 1
ATOM 4790 C C . TYR B 1 271 ? 58.904 -10.871 -6.991 1.00 26.43 270 TYR B C 1
ATOM 4791 O O . TYR B 1 271 ? 58.310 -11.345 -6.011 1.00 27.05 270 TYR B O 1
ATOM 4800 N N . TRP B 1 272 ? 58.363 -9.961 -7.799 1.00 26.70 271 TRP B N 1
ATOM 4801 C CA . TRP B 1 272 ? 57.180 -9.211 -7.384 1.00 27.00 271 TRP B CA 1
ATOM 4802 C C . TRP B 1 272 ? 55.950 -10.107 -7.208 1.00 24.63 271 TRP B C 1
ATOM 4803 O O . TRP B 1 272 ? 55.129 -9.867 -6.321 1.00 24.55 271 TRP B O 1
ATOM 4814 N N . SER B 1 273 ? 55.816 -11.155 -8.021 1.00 25.51 272 SER B N 1
ATOM 4815 C CA . SER B 1 273 ? 54.680 -12.068 -7.885 1.00 26.16 272 SER B CA 1
ATOM 4816 C C . SER B 1 273 ? 54.585 -12.650 -6.485 1.00 24.51 272 SER B C 1
ATOM 4817 O O . SER B 1 273 ? 53.484 -12.836 -5.951 1.00 24.85 272 SER B O 1
ATOM 4820 N N . PHE B 1 274 ? 55.731 -12.986 -5.889 1.00 23.19 273 PHE B N 1
ATOM 4821 C CA . PHE B 1 274 ? 55.712 -13.612 -4.575 1.00 22.28 273 PHE B CA 1
ATOM 4822 C C . PHE B 1 274 ? 55.338 -12.597 -3.504 1.00 28.57 273 PHE B C 1
ATOM 4823 O O . PHE B 1 274 ? 54.553 -12.904 -2.597 1.00 22.07 273 PHE B O 1
ATOM 4831 N N . GLU B 1 275 ? 55.866 -11.376 -3.619 1.00 21.72 274 GLU B N 1
ATOM 4832 C CA . GLU B 1 275 ? 55.458 -10.300 -2.722 1.00 22.18 274 GLU B CA 1
ATOM 4833 C C . GLU B 1 275 ? 53.955 -10.083 -2.765 1.00 23.66 274 GLU B C 1
ATOM 4834 O O . GLU B 1 275 ? 53.320 -9.853 -1.728 1.00 24.51 274 GLU B O 1
ATOM 4840 N N . LYS B 1 276 ? 53.384 -10.147 -3.968 1.00 24.57 275 LYS B N 1
ATOM 4841 C CA . LYS B 1 276 ? 51.963 -9.894 -4.166 1.00 26.57 275 LYS B CA 1
ATOM 4842 C C . LYS B 1 276 ? 51.106 -10.963 -3.490 1.00 30.49 275 LYS B C 1
ATOM 4843 O O . LYS B 1 276 ? 50.080 -10.650 -2.870 1.00 28.01 275 LYS B O 1
ATOM 4849 N N . ILE B 1 277 ? 51.529 -12.230 -3.584 1.00 29.51 276 ILE B N 1
ATOM 4850 C CA . ILE B 1 277 ? 50.798 -13.323 -2.937 1.00 28.49 276 ILE B CA 1
ATOM 4851 C C . ILE B 1 277 ? 50.718 -13.101 -1.439 1.00 29.23 276 ILE B C 1
ATOM 4852 O O . ILE B 1 277 ? 49.652 -13.232 -0.821 1.00 27.81 276 ILE B O 1
ATOM 4857 N N . ILE B 1 278 ? 51.862 -12.812 -0.824 1.00 24.26 277 ILE B N 1
ATOM 4858 C CA . ILE B 1 278 ? 51.895 -12.608 0.616 1.00 24.79 277 ILE B CA 1
ATOM 4859 C C . ILE B 1 278 ? 51.079 -11.378 0.989 1.00 26.69 277 ILE B C 1
ATOM 4860 O O . ILE B 1 278 ? 50.280 -11.409 1.933 1.00 28.30 277 ILE B O 1
ATOM 4865 N N . TYR B 1 279 ? 51.232 -10.293 0.225 1.00 30.59 278 TYR B N 1
ATOM 4866 C CA . TYR B 1 279 ? 50.467 -9.082 0.509 1.00 29.66 278 TYR B CA 1
ATOM 4867 C C . TYR B 1 279 ? 48.971 -9.335 0.373 1.00 31.60 278 TYR B C 1
ATOM 4868 O O . TYR B 1 279 ? 48.182 -8.967 1.256 1.00 34.02 278 TYR B O 1
ATOM 4877 N N . GLY B 1 280 ? 48.559 -9.955 -0.739 1.00 31.08 279 GLY B N 1
ATOM 4878 C CA . GLY B 1 280 ? 47.139 -10.179 -0.959 1.00 33.26 279 GLY B CA 1
ATOM 4879 C C . GLY B 1 280 ? 46.509 -10.998 0.149 1.00 33.58 279 GLY B C 1
ATOM 4880 O O . GLY B 1 280 ? 45.393 -10.713 0.593 1.00 38.87 279 GLY B O 1
ATOM 4881 N N . LYS B 1 281 ? 47.233 -12.007 0.636 1.00 31.31 280 LYS B N 1
ATOM 4882 C CA . LYS B 1 281 ? 46.715 -12.841 1.712 1.00 31.86 280 LYS B CA 1
ATOM 4883 C C . LYS B 1 281 ? 46.741 -12.116 3.052 1.00 35.88 280 LYS B C 1
ATOM 4884 O O . LYS B 1 281 ? 45.785 -12.213 3.834 1.00 35.96 280 LYS B O 1
ATOM 4890 N N . GLU B 1 282 ? 47.817 -11.373 3.332 1.00 33.11 281 GLU B N 1
ATOM 4891 C CA . GLU B 1 282 ? 47.991 -10.814 4.669 1.00 35.20 281 GLU B CA 1
ATOM 4892 C C . GLU B 1 282 ? 47.169 -9.552 4.904 1.00 38.82 281 GLU B C 1
ATOM 4893 O O . GLU B 1 282 ? 46.780 -9.282 6.044 1.00 41.82 281 GLU B O 1
ATOM 4899 N N . TYR B 1 283 ? 46.895 -8.769 3.861 1.00 39.26 282 TYR B N 1
ATOM 4900 C CA . TYR B 1 283 ? 46.113 -7.549 4.021 1.00 43.44 282 TYR B CA 1
ATOM 4901 C C . TYR B 1 283 ? 44.682 -7.695 3.530 1.00 51.00 282 TYR B C 1
ATOM 4902 O O . TYR B 1 283 ? 43.960 -6.696 3.469 1.00 49.68 282 TYR B O 1
ATOM 4911 N N . GLY B 1 284 ? 44.257 -8.900 3.163 1.00 50.23 283 GLY B N 1
ATOM 4912 C CA . GLY B 1 284 ? 42.946 -9.018 2.555 1.00 59.06 283 GLY B CA 1
ATOM 4913 C C . GLY B 1 284 ? 42.813 -8.320 1.225 1.00 65.47 283 GLY B C 1
ATOM 4914 O O . GLY B 1 284 ? 41.704 -8.201 0.698 1.00 63.40 283 GLY B O 1
ATOM 4915 N N . TYR B 1 285 ? 43.933 -7.929 0.651 1.00 67.83 284 TYR B N 1
ATOM 4916 C CA . TYR B 1 285 ? 43.921 -7.224 -0.616 1.00 71.57 284 TYR B CA 1
ATOM 4917 C C . TYR B 1 285 ? 44.262 -8.491 -1.398 1.00 71.38 284 TYR B C 1
ATOM 4918 O O . TYR B 1 285 ? 45.336 -8.615 -1.938 1.00 70.32 284 TYR B O 1
ATOM 4927 N N . MET B 1 286 ? 43.239 -9.326 -1.575 1.00 77.78 285 MET B N 1
ATOM 4928 C CA . MET B 1 286 ? 43.241 -10.642 -2.164 1.00 77.67 285 MET B CA 1
ATOM 4929 C C . MET B 1 286 ? 43.132 -10.493 -3.642 1.00 81.59 285 MET B C 1
ATOM 4930 O O . MET B 1 286 ? 43.303 -11.484 -4.339 1.00 80.34 285 MET B O 1
ATOM 4935 N N . ASP B 1 287 ? 42.747 -9.315 -4.137 1.00 84.39 286 ASP B N 1
ATOM 4936 C CA . ASP B 1 287 ? 42.821 -9.160 -5.585 1.00 82.09 286 ASP B CA 1
ATOM 4937 C C . ASP B 1 287 ? 44.275 -9.445 -5.922 1.00 71.69 286 ASP B C 1
ATOM 4938 O O . ASP B 1 287 ? 44.584 -10.049 -6.954 1.00 71.42 286 ASP B O 1
ATOM 4943 N N . TRP B 1 288 ? 45.179 -9.040 -5.033 1.00 66.94 287 TRP B N 1
ATOM 4944 C CA . TRP B 1 288 ? 46.597 -9.269 -5.253 1.00 61.05 287 TRP B CA 1
ATOM 4945 C C . TRP B 1 288 ? 46.975 -10.731 -5.072 1.00 50.04 287 TRP B C 1
ATOM 4946 O O . TRP B 1 288 ? 47.899 -11.214 -5.735 1.00 49.50 287 TRP B O 1
ATOM 4957 N N . TYR B 1 289 ? 46.267 -11.463 -4.211 1.00 43.28 288 TYR B N 1
ATOM 4958 C CA . TYR B 1 289 ? 46.623 -12.861 -3.994 1.00 38.09 288 TYR B CA 1
ATOM 4959 C C . TYR B 1 289 ? 46.386 -13.693 -5.253 1.00 41.88 288 TYR B C 1
ATOM 4960 O O . TYR B 1 289 ? 47.285 -14.408 -5.713 1.00 34.28 288 TYR B O 1
ATOM 4969 N N . GLU B 1 290 ? 45.185 -13.612 -5.837 1.00 44.87 289 GLU B N 1
ATOM 4970 C CA . GLU B 1 290 ? 44.894 -14.465 -6.987 1.00 48.23 289 GLU B CA 1
ATOM 4971 C C . GLU B 1 290 ? 45.704 -14.062 -8.210 1.00 48.02 289 GLU B C 1
ATOM 4972 O O . GLU B 1 290 ? 46.069 -14.921 -9.019 1.00 43.82 289 GLU B O 1
ATOM 4978 N N . GLU B 1 291 ? 46.013 -12.773 -8.356 1.00 49.87 290 GLU B N 1
ATOM 4979 C CA . GLU B 1 291 ? 46.813 -12.340 -9.496 1.00 57.36 290 GLU B CA 1
ATOM 4980 C C . GLU B 1 291 ? 48.264 -12.772 -9.347 1.00 51.40 290 GLU B C 1
ATOM 4981 O O . GLU B 1 291 ? 48.878 -13.239 -10.312 1.00 54.47 290 GLU B O 1
ATOM 4987 N N . GLY B 1 292 ? 48.834 -12.616 -8.152 1.00 41.92 291 GLY B N 1
ATOM 4988 C CA . GLY B 1 292 ? 50.141 -13.198 -7.895 1.00 35.06 291 GLY B CA 1
ATOM 4989 C C . GLY B 1 292 ? 50.141 -14.702 -8.097 1.00 35.09 291 GLY B C 1
ATOM 4990 O O . GLY B 1 292 ? 51.107 -15.272 -8.607 1.00 30.83 291 GLY B O 1
ATOM 4991 N N . LEU B 1 293 ? 49.047 -15.363 -7.712 1.00 31.70 292 LEU B N 1
ATOM 4992 C CA . LEU B 1 293 ? 48.944 -16.803 -7.924 1.00 32.39 292 LEU B CA 1
ATOM 4993 C C . LEU B 1 293 ? 48.948 -17.134 -9.410 1.00 36.72 292 LEU B C 1
ATOM 4994 O O . LEU B 1 293 ? 49.605 -18.089 -9.839 1.00 35.92 292 LEU B O 1
ATOM 4999 N N . ASN B 1 294 ? 48.244 -16.336 -10.218 1.00 38.50 293 ASN B N 1
ATOM 5000 C CA . ASN B 1 294 ? 48.219 -16.578 -11.657 1.00 45.59 293 ASN B CA 1
ATOM 5001 C C . ASN B 1 294 ? 49.602 -16.404 -12.270 1.00 43.85 293 ASN B C 1
ATOM 5002 O O . ASN B 1 294 ? 50.041 -17.230 -13.079 1.00 42.98 293 ASN B O 1
ATOM 5007 N N . GLU B 1 295 ? 50.302 -15.327 -11.906 1.00 40.30 294 GLU B N 1
ATOM 5008 C CA . GLU B 1 295 ? 51.664 -15.152 -12.398 1.00 40.29 294 GLU B CA 1
ATOM 5009 C C . GLU B 1 295 ? 52.520 -16.355 -12.046 1.00 37.31 294 GLU B C 1
ATOM 5010 O O . GLU B 1 295 ? 53.290 -16.849 -12.876 1.00 42.37 294 GLU B O 1
ATOM 5016 N N . ILE B 1 296 ? 52.363 -16.865 -10.828 1.00 34.89 295 ILE B N 1
ATOM 5017 C CA . ILE B 1 296 ? 53.210 -17.951 -10.362 1.00 34.70 295 ILE B CA 1
ATOM 5018 C C . ILE B 1 296 ? 52.840 -19.262 -11.038 1.00 39.68 295 ILE B C 1
ATOM 5019 O O . ILE B 1 296 ? 53.705 -20.119 -11.257 1.00 45.56 295 ILE B O 1
ATOM 5024 N N . ARG B 1 297 ? 51.578 -19.423 -11.433 1.00 41.96 296 ARG B N 1
ATOM 5025 C CA . ARG B 1 297 ? 51.219 -20.582 -12.238 1.00 48.52 296 ARG B CA 1
ATOM 5026 C C . ARG B 1 297 ? 51.761 -20.481 -13.657 1.00 62.65 296 ARG B C 1
ATOM 5027 O O . ARG B 1 297 ? 51.883 -21.506 -14.338 1.00 66.61 296 ARG B O 1
ATOM 5035 N N . SER B 1 298 ? 52.101 -19.277 -14.111 1.00 64.67 297 SER B N 1
ATOM 5036 C CA . SER B 1 298 ? 52.669 -19.088 -15.443 1.00 70.73 297 SER B CA 1
ATOM 5037 C C . SER B 1 298 ? 53.952 -18.263 -15.377 1.00 69.68 297 SER B C 1
ATOM 5038 O O . SER B 1 298 ? 53.999 -17.132 -15.861 1.00 70.47 297 SER B O 1
#

Foldseek 3Di:
DWDDDDPVVVVVQQCVPPVPDDWDDWDFPDDDLFWTWIQTPVWKIKTFGGWAVSLLLVVQVQVVCVVCCPQFDFHEWDWDAWAPDDPIYNTGMTMTTDDDFAFCWLVNLVPDDPVLLLQQLLRVLRRLLRQQPPDCVVPDPVLADQVLVVLVVLLVVCCVLCVPPDDPVLNVVSVVLSVVVSVDCLQGDADWGKEQLQQFRRQFGADVVVSYTHYGYRSSSIGGYHSLSNLLNQADPVGHNHDVSSVSNCVSNVPDCVVSSVVNSVVVVVCLLSVLLNVCVVSVNVVSNVSSVVVSVPD/DDDQDDPVRVVVQQCVVVVPDDWDDWDFPADDPFWTWIQTPVWKIKTFGSWAVSQVLVVVLLVVLDVCPPQFPFDEWHWDAWAPDDPIHNTGMTMTTDFDFAFCWLVNLVPDPPVLLLQQLLRVLRRLLRQQPPDCPPPDDVQADQPLVVLVVLLVVCCVVCVPPADDVLVVVSVVLSVVVNVDCLQHPADWGWELLQQFRRQFGADVVVSYTHYGYDSSNIGTYHSLSNLLNQDDPVGHNHDVSSVSNCVSNVPDCVVSSVVVSVVVVVCVLSVQLCCCVPVVVVVSNVVSSVVSND

B-factor: mean 28.73, std 14.86, range [8.76, 100.0]

Sequence (597 aa):
GMRTYTFDQVEKAIEQLYPDFTINTIEISSGEGNDCIAYEINRDFIFKFPKHSSRGSSTNNLFNEVNILKRIHNKLPLPIPEVVFTGMMPSETYQMMSFAGFTKIKGVPLTPLLLNNLPKQSQNQAAKDLARFLSSEELHSSINISGFKSNLVLDFREKINEEDNKKIKKLLSRELKGPQMKKVDDFYRDILENEIYFKYYPCLIHNDFSSDHILFDTEKNTICGIIDFGDAAISDPDNDFISLMEDDEEYGMMEFVSSKILNHYKHKDIPTVLEKYRMKEKYWSFEKIIYGKEYGYMDWYEEGLNEIRSIGMRTYTFDQVEKAIEQLYPDFTINTIEISSGEGNDCIAYEINRDFIFKKFPKHSSRGSSTNLFNEVNILKRIHNKLLPLPIPEVVFTGMMPSETYQMSFAGFTKIKGVPLTPLLLNNLPKKQSQNQAAKDLARFLSELHSINISGFKSNLVLDFREKINEDNKKKIKKLLSRELKGPQMKKVDDFYRDILENEIYFKYYPCCLIHNDFSSDHILFDTEKNTICGIIDFGDAAISDPDNDFISLMEDDEEYGMEFVSKILNHYKHKDIPTVLEEKYRMKEKYWSFEKIIYGKEYGYMDWYEEGLNEIRS

Nearest PDB structures (foldseek):
  4dfb-assembly2_B  TM=1.001E+00  e=2.515E-54  Enterococcus casseliflavus
  4dtb-assembly2_B  TM=9.947E-01  e=2.720E-53  Enterococcus casseliflavus
  4dta-assembly1_A  TM=9.944E-01  e=1.355E-52  Enterococcus casseliflavus
  3n4v-assembly2_B  TM=9.862E-01  e=5.237E-51  Enterococcus casseliflavus
  4n57-assembly1_A  TM=9.860E-01  e=1.812E-49  Enterococcus casseliflavus

Solvent-accessible surface area: 29758 Å² total; per-residue (Å²): 80,78,92,109,37,77,82,111,69,0,62,139,28,1,94,128,41,52,54,120,42,97,36,118,54,33,79,88,57,31,113,41,79,32,17,16,16,0,23,0,31,137,78,41,34,0,30,2,0,24,4,13,53,0,0,41,36,3,74,30,4,4,60,0,2,113,83,0,100,112,101,29,52,23,74,9,11,93,26,71,18,28,6,25,29,29,53,48,35,61,14,32,2,0,0,4,42,73,30,153,40,66,54,0,50,33,127,48,2,105,110,17,84,172,156,23,32,61,80,3,0,108,35,0,2,154,0,0,43,55,1,18,88,16,116,54,97,58,26,90,51,74,30,50,59,50,40,87,93,39,0,68,99,3,30,162,52,0,101,58,31,0,67,122,84,15,156,53,104,56,15,117,119,8,41,20,44,0,121,93,12,37,130,57,90,55,12,14,146,33,190,71,13,0,0,0,43,53,0,17,4,89,28,0,14,1,30,79,157,137,51,46,9,26,0,0,36,41,1,14,63,4,7,5,1,7,24,10,40,0,0,20,34,0,6,57,110,123,116,24,15,0,44,127,14,0,39,90,0,0,104,71,44,148,37,179,63,55,97,18,0,61,69,17,14,124,12,87,92,133,3,110,19,12,11,16,0,0,65,0,86,8,25,52,47,79,96,62,4,78,89,0,3,87,62,26,98,95,190,113,188,109,61,31,75,67,110,82,0,67,136,34,1,78,107,40,52,60,139,48,96,33,118,50,34,93,69,52,30,109,46,88,23,7,1,15,0,22,0,28,150,68,36,36,0,30,4,0,58,24,9,55,0,0,33,48,2,76,21,8,5,54,1,3,126,83,0,84,128,103,22,45,25,73,22,12,76,26,67,16,30,5,25,25,30,16,36,46,53,18,33,2,0,0,5,40,59,21,117,38,71,53,0,47,44,134,41,9,113,113,16,84,117,156,21,16,59,76,3,0,108,29,0,2,157,0,0,42,80,0,20,86,21,118,36,106,52,18,59,22,72,8,60,57,58,42,102,82,48,0,60,98,10,29,146,46,0,84,69,19,0,71,172,60,16,142,54,107,36,26,127,119,2,51,30,25,0,119,90,6,25,134,55,124,35,13,35,112,30,192,77,10,0,0,0,39,51,0,16,4,84,26,0,9,2,29,80,164,141,45,46,9,31,0,0,39,58,1,22,69,13,11,4,2,7,24,11,38,0,0,22,34,0,8,56,118,118,122,29,23,4,54,161,16,0,27,72,0,0,93,80,48,153,34,186,57,43,96,21,0,68,49,20,47,108,12,112,124,132,6,107,19,16,42,20,0,15,35,0,88,9,50,53,114,75,95,67,7,88,74,0,1,77,67,21,98,126

Radius of gyration: 26.92 Å; Cα contacts (8 Å, |Δi|>4): 1020; chains: 2; bounding box: 49×67×72 Å

Organism: Enterococcus casseliflavus (NCBI:txid37734)

InterPro domains:
  IPR002575 Aminoglycoside phosphotransferase [PF01636] (41-255)
  IPR011009 Protein kinase-like domain superfamily [SSF56112] (3-264)
  IPR051678 Aminoglycoside Phosphotransferase Enzymes [PTHR21310] (6-272)

CATH classification: 3.30.200.20 (+1 more: 3.90.1200.10)

Secondary structure (DSSP, 8-state):
------HHHHHHHHHHH-TT-----EEEEEE-SSEEEEEETTTEEEEEESSHHHHHHHHHHHHHHHHHTTSSSS--PPEEEE----SS-S-S-EEEEPPP-EE--HHHHHHS-HHHHHHHHHHHHHHHHHHHTS--TTS-GGGB--HHHHHHHHHHHHHHHHTTTS-HHHHHHHHHHHHHHHT-GGGT----EEE-S---GGGEEEETTTTEEEEE---TT-EEE-TTHHHHTT--TTTS--HHHHHHHHHHHT-S-HHHHHHHHHHHHHHHHHHHHHHHHHHT-HHHHHHHHHHHHH-/---SS-HHHHHHHHHHH-TT-----EEEEEE-SSEEEEEETTTEEEEEESSHHHHHHHHHHHHHHHHTTT-SSS----EEEE----SS-S-S-EEEEPPPSEE--HHHHHHS-HHHHHHHHHHHHHHHHHHHHS--TT--GGGB--HHHHHHHHHHHHHHHHTTTS-HHHHHHHHHHHHHHHT-GGGT-SPPEEE-S---GGGEEEETTTTEEEEE---TT-EEE-TTHHHHTT--TTTS--HHHHHHHHHHHT-S-HHHHHHHHHHHHHHHHHHHHHHHHHSS-THHHHHHHHHHH-